Protein AF-A0A970CS05-F1 (afdb_monomer)

Nearest PDB structures (foldseek):
  5ayo-assembly1_A  TM=3.757E-01  e=6.248E+00  Bdellovibrio bacteriovorus HD100

Sequence (597 aa):
MIEARELDILSKLLSDMAGVLNVTPGSVYSSKEADTLLVMQRRMSDCELKYELSIYNEIFAKEKGASIIDIVNSAVAFIKIKILVNAGAESFDAYTLRELIKEFRSQVARTNNIIRLS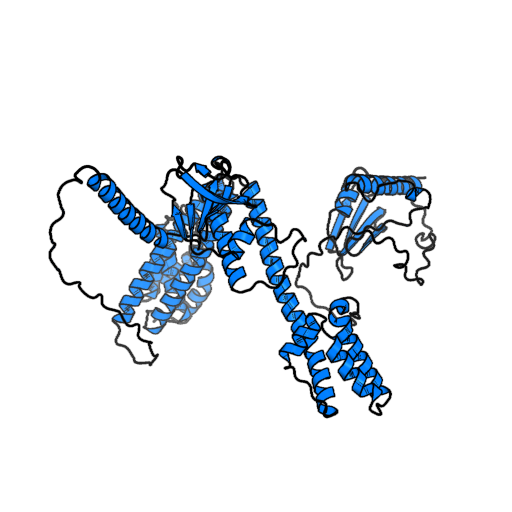QANVMTAEPYQKEVIELTIRKNEAFIKAFEVEVAEVERKIARMPVVIEEVAEEDSEIEEKPVEEVRKPTFFEQVKGRITKAVEERKEKQVIDEFLREEEKKTSDTLCVEIPFYDDTLTFTEMLPCKDMSAYCLLKRKDNVYFGLCRNVSKTVYNNRDKSLIELTEITEEFIQFMAYDLLSGEYDLKEFSVQEKKSMQMYFNFVTSCFQKNMGNTVNVQEYMAFKSYYNRLVQTSFELEAKKHSDYYRALPLVEQYMAYMESYNMAFAENKKQLIKRVITADTLGILEDLGQIMDNHMVEKNARKKLEELQQKIRYFGEQDLFKEEPIAEEVMPPTFIKRAIMMTGEIDPTPESLDPSINFKATEYNDGQMVSVEDMQRIQIKIQFLNQNHVITDEALFATSNVRQAVYDYLCKRAFIKKIGLYVNEKDIFLFSSKNASLSVAVLTPEMRKVKRLNQGVQGQLVTFYEEQIKKIMIELSQ

Radius of gyration: 35.85 Å; Cα contacts (8 Å, |Δi|>4): 572; chains: 1; bounding box: 101×97×87 Å

Mean predicted aligned error: 20.09 Å

Foldseek 3Di:
DPPPVLLVVVQVCLVQLLCLLVFQFQDQDDTPCLVVLVVSLVPDDPFVLSVLSVLLSVSNVPPRGHHLVSSLSNNLSSLLNNLCSVVVHRYDDLVSLVVSLVSLVVLLVVLVVLLVVLLLVLQVDDPVVVVRSVSSNVSSVSNNVSSVVSSVVSVVVSVPDPDPDDDDDDDDDDDDDDDDDDDDDDDDDPDDDPPVVVVVVVVVVVVVVLVVVLVVQQVVDPLLWRKRQDDDQKDFADDWAQFPLQRQKIWGHHPPWIKIFGPVQDDDGMGGCPVSRIIITPPADPLLVCLGRDQCPPPPDDDAADDPVNVSSLSSNVSVVSVVCSVQDPNRDHPVSVVVVVVSSVVVVVVNVVNVVVVVVLLVLLQVLLVVLVVVCVVVVHDDDDDSVVSSVCLSVLVCVVSLVSLVCCVPVHDDDPVRNVVSVVSSVCSNCVVVCVVVDDDPDDDDDDDDDDDDDDDDDDLDDDPDPPPDPPVDPDDPPPPDPPDQDDLVQLQVKWKKKFAAAPVRHTPDMDTHDLVCLLVQLVCQLPDDGQKMFIAICTPNDTDTDFMDGRSDGGPPDDDPVNVVPPDPSPDDPVVSSVVSSVVRVVVSVVSND

pLDDT: mean 72.41, std 21.37, range [23.75, 95.62]

Structure (mmCIF, N/CA/C/O backbone):
data_AF-A0A970CS05-F1
#
_entry.id   AF-A0A970CS05-F1
#
loop_
_atom_site.group_PDB
_atom_site.id
_atom_site.type_symbol
_atom_site.label_atom_id
_atom_site.label_alt_id
_atom_site.label_comp_id
_atom_site.label_asym_id
_atom_site.label_entity_id
_atom_site.label_seq_id
_atom_site.pdbx_PDB_ins_code
_atom_site.Cartn_x
_atom_site.Cartn_y
_atom_site.Cartn_z
_atom_site.occupancy
_atom_site.B_iso_or_equiv
_atom_site.auth_seq_id
_atom_site.auth_comp_id
_atom_site.auth_asym_id
_atom_site.auth_atom_id
_atom_site.pdbx_PDB_model_num
ATOM 1 N N . MET A 1 1 ? 0.836 -5.668 -47.022 1.00 48.94 1 MET A N 1
ATOM 2 C CA . MET A 1 1 ? 2.248 -5.578 -46.613 1.00 48.94 1 MET A CA 1
ATOM 3 C C . MET A 1 1 ? 2.531 -4.116 -46.355 1.00 48.94 1 MET A C 1
ATOM 5 O O . MET A 1 1 ? 2.811 -3.357 -47.276 1.00 48.94 1 MET A O 1
ATOM 9 N N . ILE A 1 2 ? 2.301 -3.734 -45.111 1.00 59.31 2 ILE A N 1
ATOM 10 C CA . ILE A 1 2 ? 2.617 -2.449 -44.518 1.00 59.31 2 ILE A CA 1
ATOM 11 C C . ILE A 1 2 ? 4.126 -2.270 -44.650 1.00 59.31 2 ILE A C 1
ATOM 13 O O . ILE A 1 2 ? 4.904 -3.184 -44.362 1.00 59.31 2 ILE A O 1
ATOM 17 N N . GLU A 1 3 ? 4.555 -1.114 -45.142 1.00 68.25 3 GLU A N 1
ATOM 18 C CA . GLU A 1 3 ? 5.984 -0.842 -45.243 1.00 68.25 3 GLU A CA 1
ATOM 19 C C . GLU A 1 3 ? 6.578 -0.810 -43.827 1.00 68.25 3 GLU A C 1
ATOM 21 O O . GLU A 1 3 ? 5.986 -0.227 -42.921 1.00 68.25 3 GLU A O 1
ATOM 26 N N . ALA A 1 4 ? 7.773 -1.374 -43.609 1.00 71.06 4 ALA A N 1
ATOM 27 C CA . ALA A 1 4 ? 8.444 -1.352 -42.295 1.00 71.06 4 ALA A CA 1
ATOM 28 C C . ALA A 1 4 ? 8.538 0.068 -41.689 1.00 71.06 4 ALA A C 1
ATOM 30 O O . ALA A 1 4 ? 8.563 0.252 -40.474 1.00 71.06 4 ALA A O 1
ATOM 31 N N . ARG A 1 5 ? 8.527 1.084 -42.559 1.00 76.25 5 ARG A N 1
ATOM 32 C CA . ARG A 1 5 ? 8.452 2.504 -42.221 1.00 76.25 5 ARG A CA 1
ATOM 33 C C . ARG A 1 5 ? 7.138 2.907 -41.536 1.00 76.25 5 ARG A C 1
ATOM 35 O O . ARG A 1 5 ? 7.168 3.750 -40.650 1.00 76.25 5 ARG A O 1
ATOM 42 N N . GLU A 1 6 ? 5.999 2.354 -41.938 1.00 76.50 6 GLU A N 1
ATOM 43 C CA . GLU A 1 6 ? 4.688 2.666 -41.354 1.00 76.50 6 GLU A CA 1
ATOM 44 C C . GLU A 1 6 ? 4.535 2.047 -39.957 1.00 76.50 6 GLU A C 1
ATOM 46 O O . GLU A 1 6 ? 4.044 2.715 -39.050 1.00 76.50 6 GLU A O 1
ATOM 51 N N . LEU A 1 7 ? 5.037 0.827 -39.731 1.00 82.06 7 LEU A N 1
ATOM 52 C CA . LEU A 1 7 ? 5.077 0.233 -38.386 1.00 82.06 7 LEU A CA 1
ATOM 53 C C . LEU A 1 7 ? 5.994 1.015 -37.432 1.00 82.06 7 LEU A C 1
ATOM 55 O O . LEU A 1 7 ? 5.629 1.234 -36.280 1.00 82.06 7 LEU A O 1
ATOM 59 N N . ASP A 1 8 ? 7.147 1.493 -37.911 1.00 83.81 8 ASP A N 1
ATOM 60 C CA . ASP A 1 8 ? 8.060 2.331 -37.119 1.00 83.81 8 ASP A CA 1
ATOM 61 C C . ASP A 1 8 ? 7.428 3.683 -36.737 1.00 83.81 8 ASP A C 1
ATOM 63 O O . ASP A 1 8 ? 7.599 4.166 -35.617 1.00 83.81 8 ASP A O 1
ATOM 67 N N . ILE A 1 9 ? 6.641 4.281 -37.639 1.00 85.12 9 ILE A N 1
ATOM 68 C CA . ILE A 1 9 ? 5.877 5.496 -37.330 1.00 85.12 9 ILE A CA 1
ATOM 69 C C . ILE A 1 9 ? 4.790 5.190 -36.288 1.00 85.12 9 ILE A C 1
ATOM 71 O O . ILE A 1 9 ? 4.731 5.892 -35.283 1.00 85.12 9 ILE A O 1
ATOM 75 N N . LEU A 1 10 ? 3.979 4.135 -36.459 1.00 86.31 10 LEU A N 1
ATOM 76 C CA . LEU A 1 10 ? 2.953 3.766 -35.467 1.00 86.31 10 LEU A CA 1
ATOM 77 C C . LEU A 1 10 ? 3.561 3.480 -34.093 1.00 86.31 10 LEU A C 1
ATOM 79 O O . LEU A 1 10 ? 3.030 3.948 -33.091 1.00 86.31 10 LEU A O 1
ATOM 83 N N . SER A 1 11 ? 4.696 2.782 -34.046 1.00 89.00 11 SER A N 1
ATOM 84 C CA . SER A 1 11 ? 5.426 2.493 -32.807 1.00 89.00 11 SER A CA 1
ATOM 85 C C . SER A 1 11 ? 5.790 3.773 -32.044 1.00 89.00 11 SER A C 1
ATOM 87 O O . SER A 1 11 ? 5.568 3.870 -30.836 1.00 89.00 11 SER A O 1
ATOM 89 N N . LYS A 1 12 ? 6.246 4.812 -32.757 1.00 89.06 12 LYS A N 1
ATOM 90 C CA . LYS A 1 12 ? 6.541 6.135 -32.176 1.00 89.06 12 LYS A CA 1
ATOM 91 C C . LYS A 1 12 ? 5.287 6.868 -31.690 1.00 89.06 12 LYS A C 1
ATOM 93 O O . LYS A 1 12 ? 5.371 7.636 -30.733 1.00 89.06 12 LYS A O 1
ATOM 98 N N . LEU A 1 13 ? 4.138 6.617 -32.316 1.00 90.00 13 LEU A N 1
ATOM 99 C CA . LEU A 1 13 ? 2.856 7.238 -31.973 1.00 90.00 13 LEU A CA 1
ATOM 100 C C . LEU A 1 13 ? 2.123 6.541 -30.815 1.00 90.00 13 LEU A C 1
ATOM 102 O O . LEU A 1 13 ? 1.274 7.171 -30.188 1.00 90.00 13 LEU A O 1
ATOM 106 N N . LEU A 1 14 ? 2.473 5.295 -30.461 1.00 89.81 14 LEU A N 1
ATOM 107 C CA . LEU A 1 14 ? 1.800 4.533 -29.393 1.00 89.81 14 LEU A CA 1
ATOM 108 C C . LEU A 1 14 ? 1.726 5.286 -28.055 1.00 89.81 14 LEU A C 1
ATOM 110 O O . LEU A 1 14 ? 0.724 5.188 -27.347 1.00 89.81 14 LEU A O 1
ATOM 114 N N . SER A 1 15 ? 2.772 6.037 -27.702 1.00 88.25 15 SER A N 1
ATOM 115 C CA . SER A 1 15 ? 2.808 6.820 -26.459 1.00 88.25 15 SER A CA 1
ATOM 116 C C . SER A 1 15 ? 1.762 7.940 -26.449 1.00 88.25 15 SER A C 1
ATOM 118 O O . SER A 1 15 ? 1.086 8.148 -25.443 1.00 88.25 15 SER A O 1
ATOM 120 N N . ASP A 1 16 ? 1.588 8.630 -27.579 1.00 87.81 16 ASP A N 1
ATOM 121 C CA . ASP A 1 16 ? 0.583 9.688 -27.724 1.00 87.81 16 ASP A CA 1
ATOM 122 C C . ASP A 1 16 ? -0.834 9.096 -27.762 1.00 87.81 16 ASP A C 1
ATOM 124 O O . ASP A 1 16 ? -1.741 9.567 -27.069 1.00 87.81 16 ASP A O 1
ATOM 128 N N . MET A 1 17 ? -0.998 7.972 -28.473 1.00 90.69 17 MET A N 1
ATOM 129 C CA . MET A 1 17 ? -2.276 7.269 -28.576 1.00 90.69 17 MET A CA 1
ATOM 130 C C . MET A 1 17 ? -2.805 6.780 -27.221 1.00 90.69 17 MET A C 1
ATOM 132 O O . MET A 1 17 ? -4.018 6.783 -26.989 1.00 90.69 17 MET A O 1
ATOM 136 N N . ALA A 1 18 ? -1.902 6.412 -26.303 1.00 89.31 18 ALA A N 1
ATOM 137 C CA . ALA A 1 18 ? -2.239 5.990 -24.944 1.00 89.31 18 ALA A CA 1
ATOM 138 C C . ALA A 1 18 ? -3.011 7.063 -24.154 1.00 89.31 18 ALA A C 1
ATOM 140 O O . ALA A 1 18 ? -3.715 6.736 -23.195 1.00 89.31 18 ALA A O 1
ATOM 141 N N . GLY A 1 19 ? -2.929 8.333 -24.574 1.00 87.50 19 GLY A N 1
ATOM 142 C CA . GLY A 1 19 ? -3.692 9.440 -24.001 1.00 87.50 19 GLY A CA 1
ATOM 143 C C . GLY A 1 19 ? -5.205 9.201 -23.982 1.00 87.50 19 GLY A C 1
ATOM 144 O O . GLY A 1 19 ? -5.877 9.721 -23.090 1.00 87.50 19 GLY A O 1
ATOM 145 N N . VAL A 1 20 ? -5.735 8.354 -24.877 1.00 88.88 20 VAL A N 1
ATOM 146 C CA . VAL A 1 20 ? -7.165 8.003 -24.928 1.00 88.88 20 VAL A CA 1
ATOM 147 C C . VAL A 1 20 ? -7.687 7.410 -23.611 1.00 88.88 20 VAL A C 1
ATOM 149 O O . VAL A 1 20 ? -8.817 7.678 -23.203 1.00 88.88 20 VAL A O 1
ATOM 152 N N . LEU A 1 21 ? -6.842 6.668 -22.883 1.00 87.44 21 LEU A N 1
ATOM 153 C CA . LEU A 1 21 ? -7.201 6.048 -21.602 1.00 87.44 21 LEU A CA 1
ATOM 154 C C . LEU A 1 21 ? -7.506 7.102 -20.522 1.00 87.44 21 LEU A C 1
ATOM 156 O O . LEU A 1 21 ? -8.309 6.872 -19.612 1.00 87.44 21 LEU A O 1
ATOM 160 N N . ASN A 1 22 ? -6.923 8.294 -20.657 1.00 87.44 22 ASN A N 1
ATOM 161 C CA . ASN A 1 22 ? -7.028 9.386 -19.693 1.00 87.44 22 ASN A CA 1
ATOM 162 C C . ASN A 1 22 ? -8.116 10.411 -20.044 1.00 87.44 22 ASN A C 1
ATOM 164 O O . ASN A 1 22 ? -8.301 11.369 -19.299 1.00 87.44 22 ASN A O 1
ATOM 168 N N . VAL A 1 23 ? -8.866 10.212 -21.132 1.00 86.94 23 VAL A N 1
ATOM 169 C CA . VAL A 1 23 ? -9.913 11.149 -21.562 1.00 86.94 23 VAL A CA 1
ATOM 170 C C . VAL A 1 23 ? -11.034 11.220 -20.530 1.00 86.94 23 VAL A C 1
ATOM 172 O O . VAL A 1 23 ? -11.499 10.194 -20.017 1.00 86.94 23 VAL A O 1
ATOM 175 N N . THR A 1 24 ? -11.475 12.440 -20.231 1.00 84.62 24 THR A N 1
ATOM 176 C CA . THR A 1 24 ? -12.645 12.689 -19.387 1.00 84.62 24 THR A CA 1
ATOM 177 C C . THR A 1 24 ? -13.909 12.576 -20.242 1.00 84.62 24 THR A C 1
ATOM 179 O O . THR A 1 24 ? -13.985 13.239 -21.282 1.00 84.62 24 THR A O 1
ATOM 182 N N . PRO A 1 25 ? -14.919 11.783 -19.845 1.00 88.00 25 PRO A N 1
ATOM 183 C CA . PRO A 1 25 ? -16.185 11.718 -20.574 1.00 88.00 25 PRO A CA 1
ATOM 184 C C . PRO A 1 25 ? -16.798 13.110 -20.790 1.00 88.00 25 PRO A C 1
ATOM 186 O O . PRO A 1 25 ? -16.824 13.926 -19.872 1.00 88.00 25 PRO A O 1
ATOM 189 N N . GLY A 1 26 ? -17.270 13.386 -22.006 1.00 83.81 26 GLY A N 1
ATOM 190 C CA . GLY A 1 26 ? -17.828 14.684 -22.404 1.00 83.81 26 GLY A CA 1
ATOM 191 C C . GLY A 1 26 ? -16.790 15.732 -22.822 1.00 83.81 26 GLY A C 1
ATOM 192 O O . GLY A 1 26 ? -17.171 16.785 -23.326 1.00 83.81 26 GLY A O 1
ATOM 193 N N . SER A 1 27 ? -15.490 15.451 -22.677 1.00 85.75 27 SER A N 1
ATOM 194 C CA . SER A 1 27 ? -14.420 16.298 -23.221 1.00 85.75 27 SER A CA 1
ATOM 195 C C . SER A 1 27 ? -14.056 15.900 -24.654 1.00 85.75 27 SER A C 1
ATOM 197 O O . SER A 1 27 ? -14.225 14.747 -25.062 1.00 85.75 27 SER A O 1
ATOM 199 N N . VAL A 1 28 ? -13.583 16.871 -25.436 1.00 86.81 28 VAL A N 1
ATOM 200 C CA . VAL A 1 28 ? -13.047 16.632 -26.782 1.00 86.81 28 VAL A CA 1
ATOM 201 C C . VAL A 1 28 ? -11.648 16.049 -26.641 1.00 86.81 28 VAL A C 1
ATOM 203 O O . VAL A 1 28 ? -10.799 16.637 -25.971 1.00 86.81 28 VAL A O 1
ATOM 206 N N . TYR A 1 29 ? -11.404 14.908 -27.279 1.00 86.38 29 TYR A N 1
ATOM 207 C CA . TYR A 1 29 ? -10.064 14.345 -27.363 1.00 86.38 29 TYR A CA 1
ATOM 208 C C . TYR A 1 29 ? -9.327 14.938 -28.562 1.00 86.38 29 TYR A C 1
ATOM 210 O O . TYR A 1 29 ? -9.799 14.849 -29.695 1.00 86.38 29 TYR A O 1
ATOM 218 N N . SER A 1 30 ? -8.167 15.539 -28.311 1.00 82.00 30 SER A N 1
ATOM 219 C CA . SER A 1 30 ? -7.270 16.035 -29.348 1.00 82.00 30 SER A CA 1
ATOM 220 C C . SER A 1 30 ? -5.882 15.423 -29.177 1.00 82.00 30 SER A C 1
ATOM 222 O O . SER A 1 30 ? -5.340 15.354 -28.076 1.00 82.00 30 SER A O 1
ATOM 224 N N . SER A 1 31 ? -5.311 14.974 -30.292 1.00 82.50 31 SER A N 1
ATOM 225 C CA . SER A 1 31 ? -3.927 14.515 -30.404 1.00 82.50 31 SER A CA 1
ATOM 226 C C . SER A 1 31 ? -3.237 15.368 -31.464 1.00 82.50 31 SER A C 1
ATOM 228 O O . SER A 1 31 ? -3.849 15.742 -32.467 1.00 82.50 31 SER A O 1
ATOM 230 N N . LYS A 1 32 ? -1.955 15.680 -31.249 1.00 81.12 32 LYS A N 1
ATOM 231 C CA . LYS A 1 32 ? -1.139 16.411 -32.234 1.00 81.12 32 LYS A CA 1
ATOM 232 C C . LYS A 1 32 ? -0.894 15.594 -33.503 1.00 81.12 32 LYS A C 1
ATOM 234 O O . LYS A 1 32 ? -0.592 16.167 -34.541 1.00 81.12 32 LYS A O 1
ATOM 239 N N . GLU A 1 33 ? -1.049 14.280 -33.407 1.00 84.69 33 GLU A N 1
ATOM 240 C CA . GLU A 1 33 ? -0.743 13.308 -34.453 1.00 84.69 33 GLU A CA 1
ATOM 241 C C . GLU A 1 33 ? -2.017 12.712 -35.073 1.00 84.69 33 GLU A C 1
ATOM 243 O O . GLU A 1 33 ? -1.949 11.744 -35.829 1.00 84.69 33 GLU A O 1
ATOM 248 N N . ALA A 1 34 ? -3.189 13.300 -34.796 1.00 84.56 34 ALA A N 1
ATOM 249 C CA . ALA A 1 34 ? -4.476 12.839 -35.319 1.00 84.56 34 ALA A CA 1
ATOM 250 C C . ALA A 1 34 ? -4.498 12.785 -36.859 1.00 84.56 34 ALA A C 1
ATOM 252 O O . ALA A 1 34 ? -4.912 11.782 -37.443 1.00 84.56 34 ALA A O 1
ATOM 253 N N . ASP A 1 35 ? -3.978 13.821 -37.526 1.00 85.94 35 ASP A N 1
ATOM 254 C CA . ASP A 1 35 ? -3.869 13.854 -38.989 1.00 85.94 35 ASP A CA 1
ATOM 255 C C . ASP A 1 35 ? -2.922 12.765 -39.511 1.00 85.94 35 ASP A C 1
ATOM 257 O O . ASP A 1 35 ? -3.211 12.114 -40.519 1.00 85.94 35 ASP A O 1
ATOM 261 N N . THR A 1 36 ? -1.816 12.519 -38.801 1.00 86.06 36 THR A N 1
ATOM 262 C CA . THR A 1 36 ? -0.858 11.455 -39.122 1.00 86.06 36 THR A CA 1
ATOM 263 C C . THR A 1 36 ? -1.542 10.086 -39.052 1.00 86.06 36 THR A C 1
ATOM 265 O O . THR A 1 36 ? -1.482 9.327 -40.020 1.00 86.06 36 THR A O 1
ATOM 268 N N . LEU A 1 37 ? -2.271 9.791 -37.970 1.00 87.75 37 LEU A N 1
ATOM 269 C CA . LEU A 1 37 ? -2.991 8.525 -37.779 1.00 87.75 37 LEU A CA 1
ATOM 270 C C . LEU A 1 37 ? -4.087 8.302 -38.835 1.00 87.75 37 LEU A C 1
ATOM 272 O O . LEU A 1 37 ? -4.230 7.191 -39.356 1.00 87.75 37 LEU A O 1
ATOM 276 N N . LEU A 1 38 ? -4.824 9.353 -39.210 1.00 87.12 38 LEU A N 1
ATOM 277 C CA . LEU A 1 38 ? -5.840 9.298 -40.270 1.00 87.12 38 LEU A CA 1
ATOM 278 C C . LEU A 1 38 ? -5.224 9.032 -41.649 1.00 87.12 38 LEU A C 1
ATOM 280 O O . LEU A 1 38 ? -5.769 8.264 -42.447 1.00 87.12 38 LEU A O 1
ATOM 284 N N . VAL A 1 39 ? -4.082 9.657 -41.951 1.00 86.81 39 VAL A N 1
ATOM 285 C CA . VAL A 1 39 ? -3.358 9.423 -43.208 1.00 86.81 39 VAL A CA 1
ATOM 286 C C . VAL A 1 39 ? -2.813 7.997 -43.263 1.00 86.81 39 VAL A C 1
ATOM 288 O O . VAL A 1 39 ? -2.918 7.359 -44.311 1.00 86.81 39 VAL A O 1
ATOM 291 N N . MET A 1 40 ? -2.281 7.478 -42.154 1.00 84.62 40 MET A N 1
ATOM 292 C CA . MET A 1 40 ? -1.779 6.104 -42.074 1.00 84.62 40 MET A CA 1
ATOM 293 C C . MET A 1 40 ? -2.892 5.083 -42.298 1.00 84.62 40 MET A C 1
ATOM 295 O O . MET A 1 40 ? -2.764 4.233 -43.177 1.00 84.62 40 MET A O 1
ATOM 299 N N . GLN A 1 41 ? -4.033 5.234 -41.620 1.00 87.56 41 GLN A N 1
ATOM 300 C CA . GLN A 1 41 ? -5.201 4.368 -41.814 1.00 87.56 41 GLN A CA 1
ATOM 301 C C . GLN A 1 41 ? -5.618 4.262 -43.291 1.00 87.56 41 GLN A C 1
ATOM 303 O O . GLN A 1 41 ? -5.960 3.180 -43.768 1.00 87.56 41 GLN A O 1
ATOM 308 N N . ARG A 1 42 ? -5.583 5.374 -44.040 1.00 86.19 42 ARG A N 1
ATOM 309 C CA . ARG A 1 42 ? -5.969 5.404 -45.463 1.00 86.19 42 ARG A CA 1
ATOM 310 C C . ARG A 1 42 ? -4.968 4.709 -46.388 1.00 86.19 42 ARG A C 1
ATOM 312 O O . ARG A 1 42 ? -5.363 4.291 -47.472 1.00 86.19 42 ARG A O 1
ATOM 319 N N . ARG A 1 43 ? -3.695 4.628 -45.994 1.00 84.44 43 ARG A N 1
ATOM 320 C CA . ARG A 1 43 ? -2.606 4.046 -46.798 1.00 84.44 43 ARG A CA 1
ATOM 321 C C . ARG A 1 43 ? -2.416 2.551 -46.561 1.00 84.44 43 ARG A C 1
ATOM 323 O O . ARG A 1 43 ? -1.945 1.860 -47.458 1.00 84.44 43 ARG A O 1
ATOM 330 N N . MET A 1 44 ? -2.829 2.054 -45.398 1.00 83.81 44 MET A N 1
ATOM 331 C CA . MET A 1 44 ? -2.691 0.646 -45.037 1.00 83.81 44 MET A CA 1
ATOM 332 C C . MET A 1 44 ? -3.584 -0.272 -45.886 1.00 83.81 44 MET A C 1
ATOM 334 O O . MET A 1 44 ? -4.724 0.063 -46.244 1.00 83.81 44 MET A O 1
ATOM 338 N N . SER A 1 45 ? -3.071 -1.474 -46.166 1.00 84.12 45 SER A N 1
ATOM 339 C CA . SER A 1 45 ? -3.849 -2.573 -46.745 1.00 84.12 45 SER A CA 1
ATOM 340 C C . SER A 1 45 ? -4.946 -3.041 -45.788 1.00 84.12 45 SER A C 1
ATOM 342 O O . SER A 1 45 ? -4.829 -2.876 -44.574 1.00 84.12 45 SER A O 1
ATOM 344 N N . ASP A 1 46 ? -6.014 -3.628 -46.327 1.00 86.00 46 ASP A N 1
ATOM 345 C CA . ASP A 1 46 ? -7.099 -4.183 -45.515 1.00 86.00 46 ASP A CA 1
ATOM 346 C C . ASP A 1 46 ? -6.574 -5.343 -44.657 1.00 86.00 46 ASP A C 1
ATOM 348 O O . ASP A 1 46 ? -6.228 -6.409 -45.161 1.00 86.00 46 ASP A O 1
ATOM 352 N N . CYS A 1 47 ? -6.459 -5.088 -43.356 1.00 87.69 47 CYS A N 1
ATOM 353 C CA . CYS A 1 47 ? -5.946 -5.993 -42.333 1.00 87.69 47 CYS A CA 1
ATOM 354 C C . CYS A 1 47 ? -6.581 -5.640 -40.979 1.00 87.69 47 CYS A C 1
ATOM 356 O O . CYS A 1 47 ? -7.195 -4.576 -40.835 1.00 87.69 47 CYS A O 1
ATOM 358 N N . GLU A 1 48 ? -6.420 -6.503 -39.974 1.00 89.25 48 GLU A N 1
ATOM 359 C CA . GLU A 1 48 ? -6.956 -6.247 -38.630 1.00 89.25 48 GLU A CA 1
ATOM 360 C C . GLU A 1 48 ? -6.351 -4.983 -38.003 1.00 89.25 48 GLU A C 1
ATOM 362 O O . GLU A 1 48 ? -7.080 -4.199 -37.403 1.00 89.25 48 GLU A O 1
ATOM 367 N N . LEU A 1 49 ? -5.062 -4.697 -38.228 1.00 90.38 49 LEU A N 1
ATOM 368 C CA . LEU A 1 49 ? -4.440 -3.461 -37.738 1.00 90.38 49 LEU A CA 1
ATOM 369 C C . LEU A 1 49 ? -5.120 -2.195 -38.296 1.00 90.38 49 LEU A C 1
ATOM 371 O O . LEU A 1 49 ? -5.348 -1.239 -37.557 1.00 90.38 49 LEU A O 1
ATOM 375 N N . LYS A 1 50 ? -5.495 -2.188 -39.582 1.00 92.06 50 LYS A N 1
ATOM 376 C CA . LYS A 1 50 ? -6.245 -1.077 -40.196 1.00 92.06 50 LYS A CA 1
ATOM 377 C C . LYS A 1 50 ? -7.656 -0.962 -39.623 1.00 92.06 50 LYS A C 1
ATOM 379 O O . LYS A 1 50 ? -8.142 0.153 -39.433 1.00 92.06 50 LYS A O 1
ATOM 384 N N . TYR A 1 51 ? -8.312 -2.096 -39.378 1.00 93.44 51 TYR A N 1
ATOM 385 C CA . TYR A 1 51 ? -9.644 -2.133 -38.778 1.00 93.44 51 TYR A CA 1
ATOM 386 C C . TYR A 1 51 ? -9.632 -1.515 -37.375 1.00 93.44 51 TYR A C 1
ATOM 388 O O . TYR A 1 51 ? -10.403 -0.596 -37.105 1.00 93.44 51 TYR A O 1
ATOM 396 N N . GLU A 1 52 ? -8.691 -1.923 -36.525 1.00 93.62 52 GLU A N 1
ATOM 397 C CA . GLU A 1 52 ? -8.547 -1.360 -35.180 1.00 93.62 52 GLU A CA 1
ATOM 398 C C . GLU A 1 52 ? -8.152 0.124 -35.225 1.00 93.62 52 GLU A C 1
ATOM 400 O O . GLU A 1 52 ? -8.712 0.940 -34.494 1.00 93.62 52 GLU A O 1
ATOM 405 N N . LEU A 1 53 ? -7.263 0.526 -36.143 1.00 92.25 53 LEU A N 1
ATOM 406 C CA . LEU A 1 53 ? -6.914 1.938 -36.334 1.00 92.25 53 LEU A CA 1
ATOM 407 C C . LEU A 1 53 ? -8.120 2.780 -36.787 1.00 92.25 53 LEU A C 1
ATOM 409 O O . LEU A 1 53 ? -8.241 3.941 -36.401 1.00 92.25 53 LEU A O 1
ATOM 413 N N . SER A 1 54 ? -9.041 2.196 -37.561 1.00 93.56 54 SER A N 1
ATOM 414 C CA . SER A 1 54 ? -10.304 2.842 -37.927 1.00 93.56 54 SER A CA 1
ATOM 415 C C . SER A 1 54 ? -11.178 3.100 -36.708 1.00 93.56 54 SER A C 1
ATOM 417 O O . SER A 1 54 ? -11.646 4.223 -36.555 1.00 93.56 54 SER A O 1
ATOM 419 N N . ILE A 1 55 ? -11.363 2.095 -35.844 1.00 93.38 55 ILE A N 1
ATOM 420 C CA . ILE A 1 55 ? -12.153 2.227 -34.609 1.00 93.38 55 ILE A CA 1
ATOM 421 C C . ILE A 1 55 ? -11.527 3.283 -33.698 1.00 93.38 55 ILE A C 1
ATOM 423 O O . ILE A 1 55 ? -12.229 4.154 -33.192 1.00 93.38 55 ILE A O 1
ATOM 427 N N . TYR A 1 56 ? -10.203 3.247 -33.527 1.00 94.31 56 TYR A N 1
ATOM 428 C CA . TYR A 1 56 ? -9.486 4.238 -32.729 1.00 94.31 56 TYR A CA 1
ATOM 429 C C . TYR A 1 56 ? -9.719 5.664 -33.247 1.00 94.31 56 TYR A C 1
ATOM 431 O O . TYR A 1 56 ? -10.011 6.565 -32.466 1.00 94.31 56 TYR A O 1
ATOM 439 N N . ASN A 1 57 ? -9.637 5.878 -34.563 1.00 92.88 57 ASN A N 1
ATOM 440 C CA . ASN A 1 57 ? -9.760 7.206 -35.164 1.00 92.88 57 ASN A CA 1
ATOM 441 C C . ASN A 1 57 ? -11.180 7.803 -35.089 1.00 92.88 57 ASN A C 1
ATOM 443 O O . ASN A 1 57 ? -11.329 9.016 -35.256 1.00 92.88 57 ASN A O 1
ATOM 447 N N . GLU A 1 58 ? -12.222 7.009 -34.807 1.00 91.50 58 GLU A N 1
ATOM 448 C CA . GLU A 1 58 ? -13.600 7.512 -34.660 1.00 91.50 58 GLU A CA 1
ATOM 449 C C . GLU A 1 58 ? -13.737 8.553 -33.542 1.00 91.50 58 GLU A C 1
ATOM 451 O O . GLU A 1 58 ? -14.604 9.431 -33.613 1.00 91.50 58 GLU A O 1
ATOM 456 N N . ILE A 1 59 ? -12.866 8.505 -32.529 1.00 90.62 59 ILE A N 1
ATOM 457 C CA . ILE A 1 59 ? -12.892 9.461 -31.420 1.00 90.62 59 ILE A CA 1
ATOM 458 C C . ILE A 1 59 ? -12.603 10.897 -31.871 1.00 90.62 59 ILE A C 1
ATOM 460 O O . ILE A 1 59 ? -13.165 11.837 -31.310 1.00 90.62 59 ILE A O 1
ATOM 464 N N . PHE A 1 60 ? -11.788 11.087 -32.916 1.00 88.81 60 PHE A N 1
ATOM 465 C CA . PHE A 1 60 ? -11.439 12.416 -33.426 1.00 88.81 60 PHE A CA 1
ATOM 466 C C . PHE A 1 60 ? -12.626 13.112 -34.101 1.00 88.81 60 PHE A C 1
ATOM 468 O O . PHE A 1 60 ? -12.656 14.336 -34.185 1.00 88.81 60 PHE A O 1
ATOM 475 N N . ALA A 1 61 ? -13.646 12.355 -34.521 1.00 87.06 61 ALA A N 1
ATOM 476 C CA . ALA A 1 61 ? -14.879 12.908 -35.077 1.00 87.06 61 ALA A CA 1
ATOM 477 C C . ALA A 1 61 ? -15.844 13.448 -33.999 1.00 87.06 61 ALA A C 1
ATOM 479 O O . ALA A 1 61 ? -16.879 14.035 -34.323 1.00 87.06 61 ALA A O 1
ATOM 480 N N . LYS A 1 62 ? -15.548 13.254 -32.705 1.00 88.25 62 LYS A N 1
ATOM 481 C CA . LYS A 1 62 ? -16.422 13.645 -31.586 1.00 88.25 62 LYS A CA 1
ATOM 482 C C . LYS A 1 62 ? -16.142 15.082 -31.127 1.00 88.25 62 LYS A C 1
ATOM 484 O O . LYS A 1 62 ? -15.778 15.333 -29.981 1.00 88.25 62 LYS A O 1
ATOM 489 N N . GLU A 1 63 ? -16.388 16.048 -32.013 1.00 79.31 63 GLU A N 1
ATOM 490 C CA . GLU A 1 63 ? -16.142 17.487 -31.779 1.00 79.31 63 GLU A CA 1
ATOM 491 C C . GLU A 1 63 ? -16.944 18.090 -30.609 1.00 79.31 63 GLU A C 1
ATOM 493 O O . GLU A 1 63 ? -16.564 19.118 -30.053 1.00 79.31 63 GLU A O 1
ATOM 498 N N . LYS A 1 64 ? -18.058 17.458 -30.216 1.00 80.81 64 LYS A N 1
ATOM 499 C CA . LYS A 1 64 ? -18.909 17.879 -29.083 1.00 80.81 64 LYS A CA 1
ATOM 500 C C . LYS A 1 64 ? -18.575 17.170 -27.764 1.00 80.81 64 LYS A C 1
ATOM 502 O O . LYS A 1 64 ? -19.306 17.337 -26.792 1.00 80.81 64 LYS A O 1
ATOM 507 N N . GLY A 1 65 ? -17.497 16.389 -27.746 1.00 85.88 65 GLY A N 1
ATOM 508 C CA . GLY A 1 65 ? -17.077 15.570 -26.618 1.00 85.88 65 GLY A CA 1
ATOM 509 C C . GLY A 1 65 ? -17.393 14.089 -26.816 1.00 85.88 65 GLY A C 1
ATOM 510 O O . GLY A 1 65 ? -18.428 13.727 -27.379 1.00 85.88 65 GLY A O 1
ATOM 511 N N . ALA A 1 66 ? -16.484 13.228 -26.358 1.00 88.38 66 ALA A N 1
ATOM 512 C CA . ALA A 1 66 ? -16.614 11.779 -26.482 1.00 88.38 66 ALA A CA 1
ATOM 513 C C . ALA A 1 66 ? -17.459 11.193 -25.338 1.00 88.38 66 ALA A C 1
ATOM 515 O O . ALA A 1 66 ? -17.258 11.525 -24.164 1.00 88.38 66 ALA A O 1
ATOM 516 N N . SER A 1 67 ? -18.404 10.306 -25.663 1.00 91.44 67 SER A N 1
ATOM 517 C CA . SER A 1 67 ? -19.149 9.548 -24.653 1.00 91.44 67 SER A CA 1
ATOM 518 C C . SER A 1 67 ? -18.279 8.445 -24.039 1.00 91.44 67 SER A C 1
ATOM 520 O O . SER A 1 67 ? -17.222 8.102 -24.567 1.00 91.44 67 SER A O 1
ATOM 522 N N . ILE A 1 68 ? -18.738 7.841 -22.937 1.00 90.81 68 ILE A N 1
ATOM 523 C CA . ILE A 1 68 ? -18.037 6.701 -22.320 1.00 90.81 68 ILE A CA 1
ATOM 524 C C . ILE A 1 68 ? -17.841 5.567 -23.337 1.00 90.81 68 ILE A C 1
ATOM 526 O O . ILE A 1 68 ? -16.760 4.997 -23.397 1.00 90.81 68 ILE A O 1
ATOM 530 N N . ILE A 1 69 ? -18.849 5.280 -24.167 1.00 91.06 69 ILE A N 1
ATOM 531 C CA . ILE A 1 69 ? -18.786 4.207 -25.170 1.00 91.06 69 ILE A CA 1
ATOM 532 C C . ILE A 1 69 ? -17.725 4.519 -26.233 1.00 91.06 69 ILE A C 1
ATOM 534 O O . ILE A 1 69 ? -16.922 3.650 -26.561 1.00 91.06 69 ILE A O 1
ATOM 538 N N . ASP A 1 70 ? -17.674 5.763 -26.722 1.00 91.56 70 ASP A N 1
ATOM 539 C CA . ASP A 1 70 ? -16.674 6.179 -27.718 1.00 91.56 70 ASP A CA 1
ATOM 540 C C . ASP A 1 70 ? -15.243 6.011 -27.169 1.00 91.56 70 ASP A C 1
ATOM 542 O O . ASP A 1 70 ? -14.355 5.502 -27.856 1.00 91.56 70 ASP A O 1
ATOM 546 N N . ILE A 1 71 ? -15.028 6.394 -25.904 1.00 92.50 71 ILE A N 1
ATOM 547 C CA . ILE A 1 71 ? -13.729 6.274 -25.228 1.00 92.50 71 ILE A CA 1
ATOM 548 C C . ILE A 1 71 ? -13.364 4.799 -25.002 1.00 92.50 71 ILE A C 1
ATOM 550 O O . ILE A 1 71 ? -12.219 4.417 -25.225 1.00 92.50 71 ILE A O 1
ATOM 554 N N . VAL A 1 72 ? -14.322 3.963 -24.586 1.00 93.19 72 VAL A N 1
ATOM 555 C CA . VAL A 1 72 ? -14.127 2.516 -24.374 1.00 93.19 72 VAL A CA 1
ATOM 556 C C . VAL A 1 72 ? -13.723 1.816 -25.666 1.00 93.19 72 VAL A C 1
ATOM 558 O O . VAL A 1 72 ? -12.712 1.117 -25.675 1.00 93.19 72 VAL A O 1
ATOM 561 N N . ASN A 1 73 ? -14.446 2.050 -26.762 1.00 93.56 73 ASN A N 1
ATOM 562 C CA . ASN A 1 73 ? -14.129 1.445 -28.057 1.00 93.56 73 ASN A CA 1
ATOM 563 C C . ASN A 1 73 ? -12.719 1.830 -28.518 1.00 93.56 73 ASN A C 1
ATOM 565 O O . ASN A 1 73 ? -11.933 0.978 -28.929 1.00 93.56 73 ASN A O 1
ATOM 569 N N . SER A 1 74 ? -12.368 3.107 -28.365 1.00 93.50 74 SER A N 1
ATOM 570 C CA . SER A 1 74 ? -11.050 3.620 -28.745 1.00 93.50 74 SER A CA 1
ATOM 571 C C . SER A 1 74 ? -9.932 3.072 -27.852 1.00 93.50 74 SER A C 1
ATOM 573 O O . SER A 1 74 ? -8.838 2.784 -28.330 1.00 93.50 74 SER A O 1
ATOM 575 N N . ALA A 1 75 ? -10.193 2.873 -26.557 1.00 93.75 75 ALA A N 1
ATOM 576 C CA . ALA A 1 75 ? -9.249 2.265 -25.622 1.00 93.75 75 ALA A CA 1
ATOM 577 C C . ALA A 1 75 ? -8.980 0.784 -25.933 1.00 93.75 75 ALA A C 1
ATOM 579 O O . ALA A 1 75 ? -7.826 0.353 -25.919 1.00 93.75 75 ALA A O 1
ATOM 580 N N . VAL A 1 76 ? -10.028 0.012 -26.241 1.00 95.06 76 VAL A N 1
ATOM 581 C CA . VAL A 1 76 ? -9.903 -1.391 -26.668 1.00 95.06 76 VAL A CA 1
ATOM 582 C C . VAL A 1 76 ? -9.100 -1.477 -27.966 1.00 95.06 76 VAL A C 1
ATOM 584 O O . VAL A 1 76 ? -8.133 -2.240 -28.037 1.00 95.06 76 VAL A O 1
ATOM 587 N N . ALA A 1 77 ? -9.441 -0.645 -28.953 1.00 95.06 77 ALA A N 1
ATOM 588 C CA . ALA A 1 77 ? -8.730 -0.578 -30.225 1.00 95.06 77 ALA A CA 1
ATOM 589 C C . ALA A 1 77 ? -7.253 -0.201 -30.041 1.00 95.06 77 ALA A C 1
ATOM 591 O O . ALA A 1 77 ? -6.372 -0.843 -30.607 1.00 95.06 77 ALA A O 1
ATOM 592 N N . PHE A 1 78 ? -6.950 0.774 -29.178 1.00 95.62 78 PHE A N 1
ATOM 593 C CA . PHE A 1 78 ? -5.573 1.139 -28.837 1.00 95.62 78 PHE A CA 1
ATOM 594 C C . PHE A 1 78 ? -4.765 -0.049 -28.296 1.00 95.62 78 PHE A C 1
ATOM 596 O O . PHE A 1 78 ? -3.634 -0.268 -28.729 1.00 95.62 78 PHE A O 1
ATOM 603 N N . ILE A 1 79 ? -5.330 -0.831 -27.370 1.00 94.62 79 ILE A N 1
ATOM 604 C CA . ILE A 1 79 ? -4.644 -1.998 -26.796 1.00 94.62 79 ILE A CA 1
ATOM 605 C C . ILE A 1 79 ? -4.357 -3.040 -27.885 1.00 94.62 79 ILE A C 1
ATOM 607 O O . ILE A 1 79 ? -3.241 -3.557 -27.958 1.00 94.62 79 ILE A O 1
ATOM 611 N N . LYS A 1 80 ? -5.322 -3.299 -28.774 1.00 94.94 80 LYS A N 1
ATOM 612 C CA . LYS A 1 80 ? -5.150 -4.214 -29.912 1.00 94.94 80 LYS A CA 1
ATOM 613 C C . LYS A 1 80 ? -4.071 -3.725 -30.887 1.00 94.94 80 LYS A C 1
ATOM 615 O O . LYS A 1 80 ? -3.179 -4.497 -31.236 1.00 94.94 80 LYS A O 1
ATOM 620 N N . ILE A 1 81 ? -4.082 -2.437 -31.243 1.00 93.94 81 ILE A N 1
ATOM 621 C CA . ILE A 1 81 ? -3.049 -1.793 -32.074 1.00 93.94 81 ILE A CA 1
ATOM 622 C C . ILE A 1 81 ? -1.671 -1.934 -31.427 1.00 93.94 81 ILE A C 1
ATOM 624 O O . ILE A 1 81 ? -0.722 -2.333 -32.094 1.00 93.94 81 ILE A O 1
ATOM 628 N N . LYS A 1 82 ? -1.551 -1.655 -30.124 1.00 94.88 82 LYS A N 1
ATOM 629 C CA . LYS A 1 82 ? -0.289 -1.764 -29.380 1.00 94.88 82 LYS A CA 1
ATOM 630 C C . LYS A 1 82 ? 0.310 -3.168 -29.484 1.00 94.88 82 LYS A C 1
ATOM 632 O O . LYS A 1 82 ? 1.512 -3.289 -29.705 1.00 94.88 82 LYS A O 1
ATOM 637 N N . ILE A 1 83 ? -0.500 -4.217 -29.332 1.00 94.69 83 ILE A N 1
ATOM 638 C CA . ILE A 1 83 ? -0.023 -5.603 -29.440 1.00 94.69 83 ILE A CA 1
ATOM 639 C C . ILE A 1 83 ? 0.458 -5.913 -30.859 1.00 94.69 83 ILE A C 1
ATOM 641 O O . ILE A 1 83 ? 1.574 -6.402 -31.023 1.00 94.69 83 ILE A O 1
ATOM 645 N N . LEU A 1 84 ? -0.341 -5.573 -31.873 1.00 91.62 84 LEU A N 1
ATOM 646 C CA . LEU A 1 84 ? 0.004 -5.806 -33.278 1.00 91.62 84 LEU A CA 1
ATOM 647 C C . LEU A 1 84 ? 1.279 -5.055 -33.692 1.00 91.62 84 LEU A C 1
ATOM 649 O O . LEU A 1 84 ? 2.187 -5.647 -34.270 1.00 91.62 84 LEU A O 1
ATOM 653 N N . VAL A 1 85 ? 1.398 -3.777 -33.324 1.00 91.19 85 VAL A N 1
ATOM 654 C CA . VAL A 1 85 ? 2.569 -2.943 -33.639 1.00 91.19 85 VAL A CA 1
ATOM 655 C C . VAL A 1 85 ? 3.827 -3.452 -32.931 1.00 91.19 85 VAL A C 1
ATOM 657 O O . VAL A 1 85 ? 4.872 -3.556 -33.569 1.00 91.19 85 VAL A O 1
ATOM 660 N N . ASN A 1 86 ? 3.741 -3.830 -31.650 1.00 90.75 86 ASN A N 1
ATOM 661 C CA . ASN A 1 86 ? 4.885 -4.376 -30.908 1.00 90.75 86 ASN A CA 1
ATOM 662 C C . ASN A 1 86 ? 5.356 -5.729 -31.458 1.00 90.75 86 ASN A C 1
ATOM 664 O O . ASN A 1 86 ? 6.549 -6.021 -31.423 1.00 90.75 86 ASN A O 1
ATOM 668 N N . ALA A 1 87 ? 4.431 -6.545 -31.965 1.00 87.62 87 ALA A N 1
ATOM 669 C CA . ALA A 1 87 ? 4.744 -7.809 -32.622 1.00 87.62 87 ALA A CA 1
ATOM 670 C C . ALA A 1 87 ? 5.208 -7.635 -34.081 1.00 87.62 87 ALA A C 1
ATOM 672 O O . ALA A 1 87 ? 5.618 -8.609 -34.709 1.00 87.62 87 ALA A O 1
ATOM 673 N N . GLY A 1 88 ? 5.130 -6.420 -34.637 1.00 87.38 88 GLY A N 1
ATOM 674 C CA . GLY A 1 88 ? 5.379 -6.167 -36.056 1.00 87.38 88 GLY A CA 1
ATOM 675 C C . GLY A 1 88 ? 4.394 -6.895 -36.981 1.00 87.38 88 GLY A C 1
ATOM 676 O O . GLY A 1 88 ? 4.762 -7.252 -38.098 1.00 87.38 88 GLY A O 1
ATOM 677 N N . ALA A 1 89 ? 3.169 -7.148 -36.512 1.00 86.56 89 ALA A N 1
ATOM 678 C CA . ALA A 1 89 ? 2.161 -7.963 -37.181 1.00 86.56 89 ALA A CA 1
ATOM 679 C C . ALA A 1 89 ? 0.985 -7.121 -37.708 1.00 86.56 89 ALA A C 1
ATOM 681 O O . ALA A 1 89 ? 0.584 -6.129 -37.103 1.00 86.56 89 ALA A O 1
ATOM 682 N N . GLU A 1 90 ? 0.392 -7.540 -38.831 1.00 85.75 90 GLU A N 1
ATOM 683 C CA . GLU A 1 90 ? -0.803 -6.894 -39.413 1.00 85.75 90 GLU A CA 1
ATOM 684 C C . GLU A 1 90 ? -2.116 -7.557 -38.954 1.00 85.75 90 GLU A C 1
ATOM 686 O O . GLU A 1 90 ? -3.208 -7.022 -39.171 1.00 85.75 90 GLU A O 1
ATOM 691 N N . SER A 1 91 ? -2.031 -8.759 -38.379 1.00 87.94 91 SER A N 1
ATOM 692 C CA . SER A 1 91 ? -3.163 -9.582 -37.935 1.00 87.94 91 SER A CA 1
ATOM 693 C C . SER A 1 91 ? -2.751 -10.479 -36.774 1.00 87.94 91 SER A C 1
ATOM 695 O O . SER A 1 91 ? -1.567 -10.774 -36.602 1.00 87.94 91 SER A O 1
ATOM 697 N N . PHE A 1 92 ? -3.730 -10.895 -35.980 1.00 88.81 92 PHE A N 1
ATOM 698 C CA . PHE A 1 92 ? -3.527 -11.711 -34.800 1.00 88.81 92 PHE A CA 1
ATOM 699 C C . PHE A 1 92 ? -3.281 -13.182 -35.155 1.00 88.81 92 PHE A C 1
ATOM 701 O O . PHE A 1 92 ? -4.027 -13.819 -35.897 1.00 88.81 92 PHE A O 1
ATOM 708 N N . ASP A 1 93 ? -2.245 -13.738 -34.545 1.00 87.31 93 ASP A N 1
ATOM 709 C CA . ASP A 1 93 ? -1.920 -15.158 -34.505 1.00 87.31 93 ASP A CA 1
ATOM 710 C C . ASP A 1 93 ? -2.083 -15.715 -33.076 1.00 87.31 93 ASP A C 1
ATOM 712 O O . ASP A 1 93 ? -2.385 -14.994 -32.124 1.00 87.31 93 ASP A O 1
ATOM 716 N N . ALA A 1 94 ? -1.881 -17.022 -32.895 1.00 83.69 94 ALA A N 1
ATOM 717 C CA . ALA A 1 94 ? -2.059 -17.658 -31.587 1.00 83.69 94 ALA A CA 1
ATOM 718 C C . ALA A 1 94 ? -1.160 -17.050 -30.489 1.00 83.69 94 ALA A C 1
ATOM 720 O O . ALA A 1 94 ? -1.553 -17.011 -29.322 1.00 83.69 94 ALA A O 1
ATOM 721 N N . TYR A 1 95 ? 0.031 -16.566 -30.850 1.00 85.94 95 TYR A N 1
ATOM 722 C CA . TYR A 1 95 ? 0.973 -15.957 -29.916 1.00 85.94 95 TYR A CA 1
ATOM 723 C C . TYR A 1 95 ? 0.518 -14.553 -29.491 1.00 85.94 95 TYR A C 1
ATOM 725 O O . TYR A 1 95 ? 0.358 -14.278 -28.301 1.00 85.94 95 TYR A O 1
ATOM 733 N N . THR A 1 96 ? 0.224 -13.683 -30.455 1.00 89.00 96 THR A N 1
ATOM 734 C CA . THR A 1 96 ? -0.244 -12.310 -30.218 1.00 89.00 96 THR A CA 1
ATOM 735 C C . THR A 1 96 ? -1.611 -12.266 -29.534 1.00 89.00 96 THR A C 1
ATOM 737 O O . THR A 1 96 ? -1.834 -11.382 -28.711 1.00 89.00 96 THR A O 1
ATOM 740 N N . LEU A 1 97 ? -2.498 -13.245 -29.759 1.00 89.69 97 LEU A N 1
ATOM 741 C CA . LEU A 1 97 ? -3.747 -13.382 -28.992 1.00 89.69 97 LEU A CA 1
ATOM 742 C C . LEU A 1 97 ? -3.502 -13.705 -27.507 1.00 89.69 97 LEU A C 1
ATOM 744 O O . LEU A 1 97 ? -4.197 -13.172 -26.641 1.00 89.69 97 LEU A O 1
ATOM 748 N N . ARG A 1 98 ? -2.505 -14.541 -27.181 1.00 88.06 98 ARG A N 1
ATOM 749 C CA . ARG A 1 98 ? -2.130 -14.811 -25.779 1.00 88.06 98 ARG A CA 1
ATOM 750 C C . ARG A 1 98 ? -1.545 -13.567 -25.110 1.00 88.06 98 ARG A C 1
ATOM 752 O O . ARG A 1 98 ? -1.884 -13.278 -23.962 1.00 88.06 98 ARG A O 1
ATOM 759 N N . GLU A 1 99 ? -0.707 -12.816 -25.820 1.00 90.25 99 GLU A N 1
ATOM 760 C CA . GLU A 1 99 ? -0.177 -11.537 -25.327 1.00 90.25 99 GLU A CA 1
ATOM 761 C C . GLU A 1 99 ? -1.284 -10.487 -25.153 1.00 90.25 99 GLU A C 1
ATOM 763 O O . GLU A 1 99 ? -1.289 -9.754 -24.163 1.00 90.25 99 GLU A O 1
ATOM 768 N N . LEU A 1 100 ? -2.288 -10.479 -26.034 1.00 91.69 100 LEU A N 1
ATOM 769 C CA . LEU A 1 100 ? -3.465 -9.624 -25.908 1.00 91.69 100 LEU A CA 1
ATOM 770 C C . LEU A 1 100 ? -4.268 -9.926 -24.631 1.00 91.69 100 LEU A C 1
ATOM 772 O O . LEU A 1 100 ? -4.630 -8.995 -23.911 1.00 91.69 100 LEU A O 1
ATOM 776 N N . ILE A 1 101 ? -4.489 -11.204 -24.292 1.00 89.19 101 ILE A N 1
ATOM 777 C CA . ILE A 1 101 ? -5.137 -11.590 -23.022 1.00 89.19 101 ILE A CA 1
ATOM 778 C C . ILE A 1 101 ? -4.331 -11.079 -21.822 1.00 89.19 101 ILE A C 1
ATOM 780 O O . ILE A 1 101 ? -4.903 -10.505 -20.892 1.00 89.19 101 ILE A O 1
ATOM 784 N N . LYS A 1 102 ? -3.006 -11.280 -21.822 1.00 91.38 102 LYS A N 1
ATOM 785 C CA . LYS A 1 102 ? -2.135 -10.820 -20.727 1.00 91.38 102 LYS A CA 1
ATOM 786 C C . LYS A 1 102 ? -2.206 -9.304 -20.554 1.00 91.38 102 LYS A C 1
ATOM 788 O O . LYS A 1 102 ? -2.328 -8.830 -19.423 1.00 91.38 102 LYS A O 1
ATOM 793 N N . GLU A 1 103 ? -2.164 -8.551 -21.652 1.00 92.56 103 GLU A N 1
ATOM 794 C CA . GLU A 1 103 ? -2.270 -7.093 -21.616 1.00 92.56 103 GLU A CA 1
ATOM 795 C C . GLU A 1 103 ? -3.645 -6.655 -21.100 1.00 92.56 103 GLU A C 1
ATOM 797 O O . GLU A 1 103 ? -3.689 -5.843 -20.178 1.00 92.56 103 GLU A O 1
ATOM 802 N N . PHE A 1 104 ? -4.758 -7.229 -21.577 1.00 92.56 104 PHE A N 1
ATOM 803 C CA . PHE A 1 104 ? -6.088 -6.897 -21.049 1.00 92.56 104 PHE A CA 1
ATOM 804 C C . PHE A 1 104 ? -6.220 -7.209 -19.555 1.00 92.56 104 PHE A C 1
ATOM 806 O O . PHE A 1 104 ? -6.676 -6.351 -18.801 1.00 92.56 104 PHE A O 1
ATOM 813 N N . ARG A 1 105 ? -5.748 -8.371 -19.083 1.00 89.50 105 ARG A N 1
ATOM 814 C CA . ARG A 1 105 ? -5.733 -8.698 -17.643 1.00 89.50 105 ARG A CA 1
ATOM 815 C C . ARG A 1 105 ? -4.880 -7.705 -16.842 1.00 89.50 105 ARG A C 1
ATOM 817 O O . ARG A 1 105 ? -5.283 -7.278 -15.759 1.00 89.50 105 ARG A O 1
ATOM 824 N N . SER A 1 106 ? -3.736 -7.275 -17.383 1.00 90.25 106 SER A N 1
ATOM 825 C CA . SER A 1 106 ? -2.916 -6.217 -16.774 1.00 90.25 106 SER A CA 1
ATOM 826 C C . SER A 1 106 ? -3.667 -4.882 -16.703 1.00 90.25 106 SER A C 1
ATOM 828 O O . SER A 1 106 ? -3.633 -4.210 -15.671 1.00 90.25 106 SER A O 1
ATOM 830 N N . GLN A 1 107 ? -4.387 -4.506 -17.764 1.00 88.31 107 GLN A N 1
ATOM 831 C CA . GLN A 1 107 ? -5.187 -3.279 -17.812 1.00 88.31 107 GLN A CA 1
ATOM 832 C C . GLN A 1 107 ? -6.393 -3.327 -16.870 1.00 88.31 107 GLN A C 1
ATOM 834 O O . GLN A 1 107 ? -6.683 -2.321 -16.224 1.00 88.31 107 GLN A O 1
ATOM 839 N N . VAL A 1 108 ? -7.048 -4.480 -16.703 1.00 84.56 108 VAL A N 1
ATOM 840 C CA . VAL A 1 108 ? -8.090 -4.685 -15.682 1.00 84.56 108 VAL A CA 1
ATOM 841 C C . VAL A 1 108 ? -7.518 -4.442 -14.285 1.00 84.56 108 VAL A C 1
ATOM 843 O O . VAL A 1 108 ? -8.079 -3.661 -13.518 1.00 84.56 108 VAL A O 1
ATOM 846 N N . ALA A 1 109 ? -6.357 -5.021 -13.961 1.00 79.00 109 ALA A N 1
ATOM 847 C CA . ALA A 1 109 ? -5.710 -4.808 -12.665 1.00 79.00 109 ALA A CA 1
ATOM 848 C C . ALA A 1 109 ? -5.338 -3.330 -12.426 1.00 79.00 109 ALA A C 1
ATOM 850 O O . ALA A 1 109 ? -5.605 -2.784 -11.353 1.00 79.00 109 ALA A O 1
ATOM 851 N N . ARG A 1 110 ? -4.766 -2.648 -13.430 1.00 85.81 110 ARG A N 1
ATOM 852 C CA . ARG A 1 110 ? -4.441 -1.210 -13.348 1.00 85.81 110 ARG A CA 1
ATOM 853 C C . ARG A 1 110 ? -5.692 -0.357 -13.163 1.00 85.81 110 ARG A C 1
ATOM 855 O O . ARG A 1 110 ? -5.709 0.509 -12.291 1.00 85.81 110 ARG A O 1
ATOM 862 N N . THR A 1 111 ? -6.733 -0.618 -13.946 1.00 85.62 111 THR A N 1
ATOM 863 C CA . THR A 1 111 ? -7.998 0.121 -13.894 1.00 85.62 111 THR A CA 1
ATOM 864 C C . THR A 1 111 ? -8.697 -0.071 -12.546 1.00 85.62 111 THR A C 1
ATOM 866 O O . THR A 1 111 ? -9.138 0.911 -11.952 1.00 85.62 111 THR A O 1
ATOM 869 N N . ASN A 1 112 ? -8.691 -1.286 -11.990 1.00 80.56 112 ASN A N 1
ATOM 870 C CA . ASN A 1 112 ? -9.177 -1.558 -10.633 1.00 80.56 112 ASN A CA 1
ATOM 871 C C . ASN A 1 112 ? -8.445 -0.725 -9.572 1.00 80.56 112 ASN A C 1
ATOM 873 O O . ASN A 1 112 ? -9.076 -0.137 -8.692 1.00 80.56 112 ASN A O 1
ATOM 877 N N . ASN A 1 113 ? -7.118 -0.606 -9.674 1.00 79.69 113 ASN A N 1
ATOM 878 C CA . ASN A 1 113 ? -6.345 0.242 -8.765 1.00 79.69 113 ASN A CA 1
ATOM 879 C C . ASN A 1 113 ? -6.730 1.723 -8.901 1.00 79.69 113 ASN A C 1
ATOM 881 O O . ASN A 1 113 ? -6.884 2.409 -7.890 1.00 79.69 113 ASN A O 1
ATOM 885 N N . ILE A 1 114 ? -6.931 2.214 -10.130 1.00 82.00 114 ILE A N 1
ATOM 886 C CA . ILE A 1 114 ? -7.381 3.592 -10.373 1.00 82.00 114 ILE A CA 1
ATOM 887 C C . ILE A 1 114 ? -8.761 3.825 -9.754 1.00 82.00 114 ILE A C 1
ATOM 889 O O . ILE A 1 114 ? -8.954 4.858 -9.117 1.00 82.00 114 ILE A O 1
ATOM 893 N N . ILE A 1 115 ? -9.704 2.888 -9.893 1.00 80.44 115 ILE A N 1
ATOM 894 C CA . ILE A 1 115 ? -11.042 2.995 -9.290 1.00 80.44 115 ILE A CA 1
ATOM 895 C C . ILE A 1 115 ? -10.935 3.086 -7.770 1.00 80.44 115 ILE A C 1
ATOM 897 O O . ILE A 1 115 ? -11.452 4.040 -7.196 1.00 80.44 115 ILE A O 1
ATOM 901 N N . ARG A 1 116 ? -10.201 2.171 -7.125 1.00 76.00 116 ARG A N 1
ATOM 902 C CA . ARG A 1 116 ? -10.017 2.171 -5.662 1.00 76.00 116 ARG A CA 1
ATOM 903 C C . ARG A 1 116 ? -9.428 3.490 -5.155 1.00 76.00 116 ARG A C 1
ATOM 905 O O . ARG A 1 116 ? -9.930 4.076 -4.197 1.00 76.00 116 ARG A O 1
ATOM 912 N N . LEU A 1 117 ? -8.392 3.999 -5.825 1.00 75.88 117 LEU A N 1
ATOM 913 C CA . LEU A 1 117 ? -7.781 5.290 -5.486 1.00 75.88 117 LEU A CA 1
ATOM 914 C C . LEU A 1 117 ? -8.735 6.465 -5.737 1.00 75.88 117 LEU A C 1
ATOM 916 O O . LEU A 1 117 ? -8.799 7.396 -4.935 1.00 75.88 117 LEU A O 1
ATOM 920 N N . SER A 1 118 ? -9.497 6.417 -6.829 1.00 77.38 118 SER A N 1
ATOM 921 C CA . SER A 1 118 ? -10.480 7.445 -7.179 1.00 77.38 118 SER A CA 1
ATOM 922 C C . SER A 1 118 ? -11.602 7.500 -6.147 1.00 77.38 118 SER A C 1
ATOM 924 O O . SER A 1 118 ? -11.908 8.580 -5.653 1.00 77.38 118 SER A O 1
ATOM 926 N N . GLN A 1 119 ? -12.146 6.352 -5.739 1.00 73.12 119 GLN A N 1
ATOM 927 C CA . GLN A 1 119 ? -13.161 6.247 -4.689 1.00 73.12 119 GLN A CA 1
ATOM 928 C C . GLN A 1 119 ? -12.658 6.795 -3.345 1.00 73.12 119 GLN A C 1
ATOM 930 O O . GLN A 1 119 ? -13.390 7.501 -2.652 1.00 73.12 119 GLN A O 1
ATOM 935 N N . ALA A 1 120 ? -11.394 6.537 -2.991 1.00 69.00 120 ALA A N 1
ATOM 936 C CA . ALA A 1 120 ? -10.779 7.132 -1.806 1.00 69.00 120 ALA A CA 1
ATOM 937 C C . ALA A 1 120 ? -10.672 8.666 -1.902 1.00 69.00 120 ALA A C 1
ATOM 939 O O . ALA A 1 120 ? -10.862 9.365 -0.906 1.00 69.00 120 ALA A O 1
ATOM 940 N N . ASN A 1 121 ? -10.406 9.199 -3.098 1.00 71.75 121 ASN A N 1
ATOM 941 C CA . ASN A 1 121 ? -10.299 10.639 -3.336 1.00 71.75 121 ASN A CA 1
ATOM 942 C C . ASN A 1 121 ? -11.664 11.349 -3.351 1.00 71.75 121 ASN A C 1
ATOM 944 O O . ASN A 1 121 ? -11.741 12.480 -2.874 1.00 71.75 121 ASN A O 1
ATOM 948 N N . VAL A 1 122 ? -12.743 10.701 -3.824 1.00 74.69 122 VAL A N 1
ATOM 949 C CA . VAL A 1 122 ? -14.115 11.266 -3.797 1.00 74.69 122 VAL A CA 1
ATOM 950 C C . VAL A 1 122 ? -14.500 11.721 -2.390 1.00 74.69 122 VAL A C 1
ATOM 952 O O . VAL A 1 122 ? -15.109 12.778 -2.224 1.00 74.69 122 VAL A O 1
ATOM 955 N N . MET A 1 123 ? -14.125 10.954 -1.363 1.00 69.62 123 MET A N 1
ATOM 956 C CA . MET A 1 123 ? -14.496 11.237 0.027 1.00 69.62 123 MET A CA 1
ATOM 957 C C . MET A 1 123 ? -13.962 12.574 0.550 1.00 69.62 123 MET A C 1
ATOM 959 O O . MET A 1 123 ? -14.548 13.152 1.463 1.00 69.62 123 MET A O 1
ATOM 963 N N . THR A 1 124 ? -12.874 13.075 -0.032 1.00 69.81 124 THR A N 1
ATOM 964 C CA . THR A 1 124 ? -12.163 14.272 0.433 1.00 69.81 124 THR A CA 1
ATOM 965 C C . THR A 1 124 ? -12.180 15.408 -0.590 1.00 69.81 124 THR A C 1
ATOM 967 O O . THR A 1 124 ? -11.587 16.453 -0.345 1.00 69.81 124 THR A O 1
ATOM 970 N N . ALA A 1 125 ? -12.805 15.187 -1.748 1.00 72.38 125 ALA A N 1
ATOM 971 C CA . ALA A 1 125 ? -12.825 16.115 -2.870 1.00 72.38 125 ALA A CA 1
ATOM 972 C C . ALA A 1 125 ? -13.943 17.163 -2.741 1.00 72.38 125 ALA A C 1
ATOM 974 O O . ALA A 1 125 ? -14.996 16.904 -2.153 1.00 72.38 125 ALA A O 1
ATOM 975 N N . GLU A 1 126 ? -13.733 18.337 -3.336 1.00 72.56 126 GLU A N 1
ATOM 976 C CA . GLU A 1 126 ? -14.757 19.384 -3.446 1.00 72.56 126 GLU A CA 1
ATOM 977 C C . GLU A 1 126 ? -15.920 18.939 -4.360 1.00 72.56 126 GLU A C 1
ATOM 979 O O . GLU A 1 126 ? -15.707 18.104 -5.243 1.00 72.56 126 GLU A O 1
ATOM 984 N N . PRO A 1 127 ? -17.143 19.494 -4.235 1.00 73.56 127 PRO A N 1
ATOM 985 C CA . PRO A 1 127 ? -18.319 19.036 -4.987 1.00 73.56 127 PRO A CA 1
ATOM 986 C C . PRO A 1 127 ? -18.117 18.939 -6.508 1.00 73.56 127 PRO A C 1
ATOM 988 O O . PRO A 1 127 ? -18.506 17.947 -7.116 1.00 73.56 127 PRO A O 1
ATOM 991 N N . TYR A 1 128 ? -17.442 19.921 -7.115 1.00 73.69 128 TYR A N 1
ATOM 992 C CA . TYR A 1 128 ? -17.148 19.912 -8.554 1.00 73.69 128 TYR A CA 1
ATOM 993 C C . TYR A 1 128 ? -16.130 18.824 -8.946 1.00 73.69 128 TYR A C 1
ATOM 995 O O . TYR A 1 128 ? -16.183 18.277 -10.043 1.00 73.69 128 TYR A O 1
ATOM 1003 N N . GLN A 1 129 ? -15.197 18.490 -8.050 1.00 75.44 129 GLN A N 1
ATOM 1004 C CA . GLN A 1 129 ? -14.218 17.427 -8.269 1.00 75.44 129 GLN A CA 1
ATOM 1005 C C . GLN A 1 129 ? -14.871 16.055 -8.119 1.00 75.44 129 GLN A C 1
ATOM 1007 O O . GLN A 1 129 ? -14.526 15.144 -8.865 1.00 75.44 129 GLN A O 1
ATOM 1012 N N . LYS A 1 130 ? -15.837 15.906 -7.202 1.00 79.50 130 LYS A N 1
ATOM 1013 C CA . LYS A 1 130 ? -16.589 14.655 -7.027 1.00 79.50 130 LYS A CA 1
ATOM 1014 C C . LYS A 1 130 ? -17.292 14.236 -8.311 1.00 79.50 130 LYS A C 1
ATOM 1016 O O . LYS A 1 130 ? -17.139 13.092 -8.713 1.00 79.50 130 LYS A O 1
ATOM 1021 N N . GLU A 1 131 ? -17.966 15.162 -8.992 1.00 79.50 131 GLU A N 1
ATOM 1022 C CA . GLU A 1 131 ? -18.657 14.875 -10.256 1.00 79.50 131 GLU A CA 1
ATOM 1023 C C . GLU A 1 131 ? -17.691 14.361 -11.341 1.00 79.50 131 GLU A C 1
ATOM 1025 O O . GLU A 1 131 ? -17.947 13.347 -11.992 1.00 79.50 131 GLU A O 1
ATOM 1030 N N . VAL A 1 132 ? -16.525 15.000 -11.484 1.00 80.19 132 VAL A N 1
ATOM 1031 C CA . VAL A 1 132 ? -15.487 14.571 -12.439 1.00 80.19 132 VAL A CA 1
ATOM 1032 C C . VAL A 1 132 ? -14.900 13.206 -12.062 1.00 80.19 132 VAL A C 1
ATOM 1034 O O . VAL A 1 132 ? -14.669 12.362 -12.935 1.00 80.19 132 VAL A O 1
ATOM 1037 N N . ILE A 1 133 ? -14.666 12.960 -10.770 1.00 80.31 133 ILE A N 1
ATOM 1038 C CA . ILE A 1 133 ? -14.139 11.680 -10.287 1.00 80.31 133 ILE A CA 1
ATOM 1039 C C . ILE A 1 133 ? -15.181 10.566 -10.473 1.00 80.31 133 ILE A C 1
ATOM 1041 O O . ILE A 1 133 ? -14.820 9.485 -10.927 1.00 80.31 133 ILE A O 1
ATOM 1045 N N . GLU A 1 134 ? -16.465 10.816 -10.214 1.00 83.75 134 GLU A N 1
ATOM 1046 C CA . GLU A 1 134 ? -17.550 9.852 -10.446 1.00 83.75 134 GLU A CA 1
ATOM 1047 C C . GLU A 1 134 ? -17.684 9.483 -11.926 1.00 83.75 134 GLU A C 1
ATOM 1049 O O . GLU A 1 134 ? -17.793 8.302 -12.263 1.00 83.75 134 GLU A O 1
ATOM 1054 N N . LEU A 1 135 ? -17.615 10.465 -12.830 1.00 83.69 135 LEU A N 1
ATOM 1055 C CA . LEU A 1 135 ? -17.582 10.206 -14.273 1.00 83.69 135 LEU A CA 1
ATOM 1056 C C . LEU A 1 135 ? -16.359 9.367 -14.668 1.00 83.69 135 LEU A C 1
ATOM 1058 O O . LEU A 1 135 ? -16.465 8.458 -15.495 1.00 83.69 135 LEU A O 1
ATOM 1062 N N . THR A 1 136 ? -15.209 9.634 -14.048 1.00 84.38 136 THR A N 1
ATOM 1063 C CA . THR A 1 136 ? -13.974 8.870 -14.267 1.00 84.38 136 THR A CA 1
ATOM 1064 C C . THR A 1 136 ? -14.097 7.433 -13.755 1.00 84.38 136 THR A C 1
ATOM 1066 O O . THR A 1 136 ? -13.668 6.509 -14.446 1.00 84.38 136 THR A O 1
ATOM 1069 N N . ILE A 1 137 ? -14.726 7.221 -12.595 1.00 86.44 137 ILE A N 1
ATOM 1070 C CA . ILE A 1 137 ? -15.015 5.889 -12.046 1.00 86.44 137 ILE A CA 1
ATOM 1071 C C . ILE A 1 137 ? -15.926 5.115 -13.001 1.00 86.44 137 ILE A C 1
ATOM 1073 O O . ILE A 1 137 ? -15.548 4.029 -13.427 1.00 86.44 137 ILE A O 1
ATOM 1077 N N . ARG A 1 138 ? -17.053 5.699 -13.433 1.00 88.31 138 ARG A N 1
ATOM 1078 C CA . ARG A 1 138 ? -17.984 5.047 -14.376 1.00 88.31 138 ARG A CA 1
ATOM 1079 C C . ARG A 1 138 ? -17.308 4.663 -15.693 1.00 88.31 138 ARG A C 1
ATOM 1081 O O . ARG A 1 138 ? -17.558 3.584 -16.224 1.00 88.31 138 ARG A O 1
ATOM 1088 N N . LYS A 1 139 ? -16.434 5.529 -16.222 1.00 91.12 139 LYS A N 1
ATOM 1089 C CA . LYS A 1 139 ? -15.620 5.221 -17.409 1.00 91.12 139 LYS A CA 1
ATOM 1090 C C . LYS A 1 139 ? -14.712 4.014 -17.162 1.00 91.12 139 LYS A C 1
ATOM 1092 O O . LYS A 1 139 ? -14.666 3.105 -17.981 1.00 91.12 139 LYS A O 1
ATOM 1097 N N . ASN A 1 140 ? -13.998 4.002 -16.042 1.00 89.75 140 ASN A N 1
ATOM 1098 C CA . ASN A 1 140 ? -13.062 2.933 -15.703 1.00 89.75 140 ASN A CA 1
ATOM 1099 C C . ASN A 1 140 ? -13.775 1.597 -15.421 1.00 89.75 140 ASN A C 1
ATOM 1101 O O . ASN A 1 140 ? -13.286 0.546 -15.822 1.00 89.75 140 ASN A O 1
ATOM 1105 N N . GLU A 1 141 ? -14.960 1.614 -14.811 1.00 90.81 141 GLU A N 1
ATOM 1106 C CA . GLU A 1 141 ? -15.810 0.421 -14.682 1.00 90.81 141 GLU A CA 1
ATOM 1107 C C . GLU A 1 141 ? -16.245 -0.112 -16.055 1.00 90.81 141 GLU A C 1
ATOM 1109 O O . GLU A 1 141 ? -16.266 -1.322 -16.281 1.00 90.81 141 GLU A O 1
ATOM 1114 N N . ALA A 1 142 ? -16.561 0.785 -16.996 1.00 90.69 142 ALA A N 1
ATOM 1115 C CA . ALA A 1 142 ? -16.878 0.403 -18.368 1.00 90.69 142 ALA A CA 1
ATOM 1116 C C . ALA A 1 142 ? -15.662 -0.191 -19.105 1.00 90.69 142 ALA A C 1
ATOM 1118 O O . ALA A 1 142 ? -15.835 -1.150 -19.855 1.00 90.69 142 ALA A O 1
ATOM 1119 N N . PHE A 1 143 ? -14.443 0.308 -18.854 1.00 91.56 143 PHE A N 1
ATOM 1120 C CA . PHE A 1 143 ? -13.214 -0.312 -19.365 1.00 91.56 143 PHE A CA 1
ATOM 1121 C C . PHE A 1 143 ? -13.054 -1.749 -18.870 1.00 91.56 143 PHE A C 1
ATOM 1123 O O . PHE A 1 143 ? -12.813 -2.630 -19.687 1.00 91.56 143 PHE A O 1
ATOM 1130 N N . ILE A 1 144 ? -13.226 -2.004 -17.567 1.00 90.12 144 ILE A N 1
ATOM 1131 C CA . ILE A 1 144 ? -13.093 -3.359 -17.006 1.00 90.12 144 ILE A CA 1
ATOM 1132 C C . ILE A 1 144 ? -14.056 -4.320 -17.700 1.00 90.12 144 ILE A C 1
ATOM 1134 O O . ILE A 1 144 ? -13.616 -5.334 -18.234 1.00 90.12 144 ILE A O 1
ATOM 1138 N N . LYS A 1 145 ? -15.343 -3.955 -17.779 1.00 91.88 145 LYS A N 1
ATOM 1139 C CA . LYS A 1 145 ? -16.362 -4.780 -18.444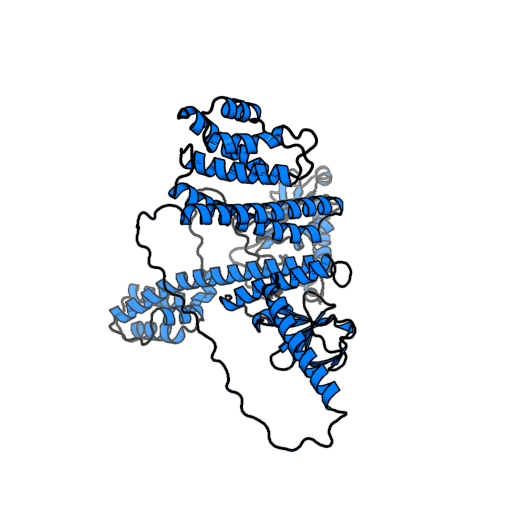 1.00 91.88 145 LYS A CA 1
ATOM 1140 C C . LYS A 1 145 ? -16.000 -5.072 -19.900 1.00 91.88 145 LYS A C 1
ATOM 1142 O O . LYS A 1 145 ? -16.125 -6.207 -20.345 1.00 91.88 145 LYS A O 1
ATOM 1147 N N . ALA A 1 146 ? -15.541 -4.065 -20.643 1.00 91.62 146 ALA A N 1
ATOM 1148 C CA . ALA A 1 146 ? -15.147 -4.242 -22.038 1.00 91.62 146 ALA A CA 1
ATOM 1149 C C . ALA A 1 146 ? -13.911 -5.145 -22.184 1.00 91.62 146 ALA A C 1
ATOM 1151 O O . ALA A 1 146 ? -13.893 -6.024 -23.041 1.00 91.62 146 ALA A O 1
ATOM 1152 N N . PHE A 1 147 ? -12.900 -4.976 -21.328 1.00 93.12 147 PHE A N 1
ATOM 1153 C CA . PHE A 1 147 ? -11.695 -5.806 -21.348 1.00 93.12 147 PHE A CA 1
ATOM 1154 C C . PHE A 1 147 ? -11.994 -7.262 -20.980 1.00 93.12 147 PHE A C 1
ATOM 1156 O O . PHE A 1 147 ? -11.452 -8.163 -21.609 1.00 93.12 147 PHE A O 1
ATOM 1163 N N . GLU A 1 148 ? -12.876 -7.514 -20.011 1.00 91.06 148 GLU A N 1
ATOM 1164 C CA . GLU A 1 148 ? -13.304 -8.871 -19.646 1.00 91.06 148 GLU A CA 1
ATOM 1165 C C . GLU A 1 148 ? -14.077 -9.561 -20.779 1.00 91.06 148 GLU A C 1
ATOM 1167 O O . GLU A 1 148 ? -13.837 -10.737 -21.061 1.00 91.06 148 GLU A O 1
ATOM 1172 N N . VAL A 1 149 ? -14.953 -8.827 -21.478 1.00 92.75 149 VAL A N 1
ATOM 1173 C CA . VAL A 1 149 ? -15.656 -9.334 -22.670 1.00 92.75 149 VAL A CA 1
ATOM 1174 C C . VAL A 1 149 ? -14.665 -9.706 -23.776 1.00 92.75 149 VAL A C 1
ATOM 1176 O O . VAL A 1 149 ? -14.764 -10.796 -24.340 1.00 92.75 149 VAL A O 1
ATOM 1179 N N . GLU A 1 150 ? -13.678 -8.850 -24.048 1.00 90.12 150 GLU A N 1
ATOM 1180 C CA . GLU A 1 150 ? -12.631 -9.113 -25.043 1.00 90.12 150 GLU A CA 1
ATOM 1181 C C . GLU A 1 150 ? -11.758 -10.315 -24.663 1.00 90.12 150 GLU A C 1
ATOM 1183 O O . GLU A 1 150 ? -11.477 -11.163 -25.509 1.00 90.12 150 GLU A O 1
ATOM 1188 N N . VAL A 1 151 ? -11.379 -10.457 -23.387 1.00 89.44 151 VAL A N 1
ATOM 1189 C CA . VAL A 1 151 ? -10.654 -11.642 -22.896 1.00 89.44 151 VAL A CA 1
ATOM 1190 C C . VAL A 1 151 ? -11.463 -12.912 -23.163 1.00 89.44 151 VAL A C 1
ATOM 1192 O O . VAL A 1 151 ? -10.941 -13.839 -23.783 1.00 89.44 151 VAL A O 1
ATOM 1195 N N . ALA A 1 152 ? -12.747 -12.937 -22.797 1.00 89.88 152 ALA A N 1
ATOM 1196 C CA . ALA A 1 152 ? -13.615 -14.093 -23.023 1.00 89.88 152 ALA A CA 1
ATOM 1197 C C . ALA A 1 152 ? -13.842 -14.394 -24.521 1.00 89.88 152 ALA A C 1
ATOM 1199 O O . ALA A 1 152 ? -14.043 -15.544 -24.923 1.00 89.88 152 ALA A O 1
ATOM 1200 N N . GLU A 1 153 ? -13.842 -13.379 -25.386 1.00 89.50 153 GLU A N 1
ATOM 1201 C CA . GLU A 1 153 ? -13.891 -13.557 -26.840 1.00 89.50 153 GLU A CA 1
ATOM 1202 C C . GLU A 1 153 ? -12.603 -14.149 -27.406 1.00 89.50 153 GLU A C 1
ATOM 1204 O O . GLU A 1 153 ? -12.662 -15.084 -28.212 1.00 89.50 153 GLU A O 1
ATOM 1209 N N . VAL A 1 154 ? -11.446 -13.648 -26.975 1.00 87.56 154 VAL A N 1
ATOM 1210 C CA . VAL A 1 154 ? -10.139 -14.129 -27.429 1.00 87.56 154 VAL A CA 1
ATOM 1211 C C . VAL A 1 154 ? -9.868 -15.546 -26.924 1.00 87.56 154 VAL A C 1
ATOM 1213 O O . VAL A 1 154 ? -9.433 -16.388 -27.706 1.00 87.56 154 VAL A O 1
ATOM 1216 N N . GLU A 1 155 ? -10.209 -15.863 -25.675 1.00 87.75 155 GLU A N 1
ATOM 1217 C CA . GLU A 1 155 ? -10.106 -17.222 -25.126 1.00 87.75 155 GLU A CA 1
ATOM 1218 C C . GLU A 1 155 ? -10.961 -18.218 -25.927 1.00 87.75 155 GLU A C 1
ATOM 1220 O O . GLU A 1 155 ? -10.479 -19.286 -26.312 1.00 87.75 155 GLU A O 1
ATOM 1225 N N . ARG A 1 156 ? -12.194 -17.836 -26.300 1.00 86.94 156 ARG A N 1
ATOM 1226 C CA . ARG A 1 156 ? -13.042 -18.643 -27.197 1.00 86.94 156 ARG A CA 1
ATOM 1227 C C . ARG A 1 156 ? -12.441 -18.814 -28.593 1.00 86.94 156 ARG A C 1
ATOM 1229 O O . ARG A 1 156 ? -12.644 -19.865 -29.201 1.00 86.94 156 ARG A O 1
ATOM 1236 N N . LYS A 1 157 ? -11.744 -17.805 -29.128 1.00 83.12 157 LYS A N 1
ATOM 1237 C CA . LYS A 1 157 ? -11.045 -17.901 -30.422 1.00 83.12 157 LYS A CA 1
ATOM 1238 C C . LYS A 1 157 ? -9.852 -18.853 -30.334 1.00 83.12 157 LYS A C 1
ATOM 1240 O O . LYS A 1 157 ? -9.744 -19.728 -31.186 1.00 83.12 157 LYS A O 1
ATOM 1245 N N . ILE A 1 158 ? -9.026 -18.749 -29.289 1.00 81.25 158 ILE A N 1
ATOM 1246 C CA . ILE A 1 158 ? -7.873 -19.637 -29.058 1.00 81.25 158 ILE A CA 1
ATOM 1247 C C . ILE A 1 158 ? -8.327 -21.091 -28.889 1.00 81.25 158 ILE A C 1
ATOM 1249 O O . ILE A 1 158 ? -7.755 -21.974 -29.520 1.00 81.25 158 ILE A O 1
ATOM 1253 N N . ALA A 1 159 ? -9.396 -21.347 -28.127 1.00 76.62 159 ALA A N 1
ATOM 1254 C CA . ALA A 1 159 ? -9.941 -22.696 -27.932 1.00 76.62 159 ALA A CA 1
ATOM 1255 C C . ALA A 1 159 ? -10.436 -23.364 -29.233 1.00 76.62 159 ALA A C 1
ATOM 1257 O O . ALA A 1 159 ? -10.595 -24.580 -29.291 1.00 76.62 159 ALA A O 1
ATOM 1258 N N . ARG A 1 160 ? -10.698 -22.575 -30.285 1.00 74.75 160 ARG A N 1
ATOM 1259 C CA . ARG A 1 160 ? -11.114 -23.056 -31.613 1.00 74.75 160 ARG A CA 1
ATOM 1260 C C . ARG A 1 160 ? -9.945 -23.215 -32.592 1.00 74.75 160 ARG A C 1
ATOM 1262 O O . ARG A 1 160 ? -10.165 -23.717 -33.692 1.00 74.75 160 ARG A O 1
ATOM 1269 N N . MET A 1 161 ? -8.732 -22.785 -32.232 1.00 69.06 161 MET A N 1
ATOM 1270 C CA . MET A 1 161 ? -7.531 -22.971 -33.051 1.00 69.06 161 MET A CA 1
ATOM 1271 C C . MET A 1 161 ? -6.938 -24.368 -32.795 1.00 69.06 161 MET A C 1
ATOM 1273 O O . MET A 1 161 ? -6.909 -24.811 -31.648 1.00 69.06 161 MET A O 1
ATOM 1277 N N . PRO A 1 162 ? -6.464 -25.087 -33.830 1.00 51.12 162 PRO A N 1
ATOM 1278 C CA . PRO A 1 162 ? -5.835 -26.389 -33.638 1.00 51.12 162 PRO A CA 1
ATOM 1279 C C . PRO A 1 162 ? -4.577 -26.244 -32.770 1.00 51.12 162 PRO A C 1
ATOM 1281 O O . PRO A 1 162 ? -3.692 -25.440 -33.067 1.00 51.12 162 PRO A O 1
ATOM 1284 N N . VAL A 1 163 ? -4.523 -27.017 -31.685 1.00 54.59 163 VAL A N 1
ATOM 1285 C CA . VAL A 1 163 ? -3.424 -27.020 -30.714 1.00 54.59 163 VAL A CA 1
ATOM 1286 C C . VAL A 1 163 ? -2.154 -27.529 -31.398 1.00 54.59 163 VAL A C 1
ATOM 1288 O O . VAL A 1 163 ? -2.043 -28.712 -31.711 1.00 54.59 163 VAL A O 1
ATOM 1291 N N . VAL A 1 164 ? -1.179 -26.646 -31.621 1.00 46.28 164 VAL A N 1
ATOM 1292 C CA . VAL A 1 164 ? 0.217 -27.079 -31.751 1.00 46.28 164 VAL A CA 1
ATOM 1293 C C . VAL A 1 164 ? 0.676 -27.387 -30.332 1.00 46.28 164 VAL A C 1
ATOM 1295 O O . VAL A 1 164 ? 0.719 -26.498 -29.482 1.00 46.28 164 VAL A O 1
ATOM 1298 N N . ILE A 1 165 ? 0.889 -28.674 -30.071 1.00 39.59 165 ILE A N 1
ATOM 1299 C CA . ILE A 1 165 ? 1.232 -29.225 -28.763 1.00 39.59 165 ILE A CA 1
ATOM 1300 C C . ILE A 1 165 ? 2.613 -28.694 -28.363 1.00 39.59 165 ILE A C 1
ATOM 1302 O O . ILE A 1 165 ? 3.627 -29.146 -28.885 1.00 39.59 165 ILE A O 1
ATOM 1306 N N . GLU A 1 166 ? 2.644 -27.753 -27.427 1.00 37.81 166 GLU A N 1
ATOM 1307 C CA . GLU A 1 166 ? 3.737 -27.635 -26.465 1.00 37.81 166 GLU A CA 1
ATOM 1308 C C . GLU A 1 166 ? 3.150 -28.007 -25.105 1.00 37.81 166 GLU A C 1
ATOM 1310 O O . GLU A 1 166 ? 2.227 -27.359 -24.609 1.00 37.81 166 GLU A O 1
ATOM 1315 N N . GLU A 1 167 ? 3.634 -29.129 -24.575 1.00 36.38 167 GLU A N 1
ATOM 1316 C CA . GLU A 1 167 ? 3.211 -29.736 -23.319 1.00 36.38 167 GLU A CA 1
ATOM 1317 C C . GLU A 1 167 ? 3.459 -28.780 -22.147 1.00 36.38 167 GLU A C 1
ATOM 1319 O O . GLU A 1 167 ? 4.600 -28.452 -21.823 1.00 36.38 167 GLU A O 1
ATOM 1324 N N . VAL A 1 168 ? 2.387 -28.382 -21.465 1.00 34.47 168 VAL A N 1
ATOM 1325 C CA . VAL A 1 168 ? 2.455 -27.940 -20.072 1.00 34.47 168 VAL A CA 1
ATOM 1326 C C . VAL A 1 168 ? 1.366 -28.694 -19.326 1.00 34.47 168 VAL A C 1
ATOM 1328 O O . VAL A 1 168 ? 0.198 -28.636 -19.699 1.00 34.47 168 VAL A O 1
ATOM 1331 N N . ALA A 1 169 ? 1.798 -29.460 -18.327 1.00 34.59 169 ALA A N 1
ATOM 1332 C CA . ALA A 1 169 ? 0.967 -30.295 -17.478 1.00 34.59 169 ALA A CA 1
ATOM 1333 C C . ALA A 1 169 ? -0.099 -29.462 -16.750 1.00 34.59 169 ALA A C 1
ATOM 1335 O O . ALA A 1 169 ? 0.234 -28.500 -16.057 1.00 34.59 169 ALA A O 1
ATOM 1336 N N . GLU A 1 170 ? -1.362 -29.856 -16.900 1.00 31.53 170 GLU A N 1
ATOM 1337 C CA . GLU A 1 170 ? -2.467 -29.413 -16.052 1.00 31.53 170 GLU A CA 1
ATOM 1338 C C . GLU A 1 170 ? -2.691 -30.479 -14.972 1.00 31.53 170 GLU A C 1
ATOM 1340 O O . GLU A 1 170 ? -2.838 -31.663 -15.274 1.00 31.53 170 GLU A O 1
ATOM 1345 N N . GLU A 1 171 ? -2.638 -30.054 -13.708 1.00 30.73 171 GLU A N 1
ATOM 1346 C CA . GLU A 1 171 ? -3.032 -30.852 -12.547 1.00 30.73 171 GLU A CA 1
ATOM 1347 C C . GLU A 1 171 ? -4.564 -30.875 -12.456 1.00 30.73 171 GLU A C 1
ATOM 1349 O O . GLU A 1 171 ? -5.220 -29.831 -12.409 1.00 30.73 171 GLU A O 1
ATOM 1354 N N . ASP A 1 172 ? -5.112 -32.089 -12.450 1.00 29.53 172 ASP A N 1
ATOM 1355 C CA . ASP A 1 172 ? -6.536 -32.393 -12.368 1.00 29.53 172 ASP A CA 1
ATOM 1356 C C . ASP A 1 172 ? -7.165 -31.894 -11.054 1.00 29.53 172 ASP A C 1
ATOM 1358 O O . ASP A 1 172 ? -6.629 -32.093 -9.962 1.00 29.53 172 ASP A O 1
ATOM 1362 N N . SER A 1 173 ? -8.356 -31.296 -11.158 1.00 30.27 173 SER A N 1
ATOM 1363 C CA . SER A 1 173 ? -9.251 -31.055 -10.020 1.00 30.27 173 SER A CA 1
ATOM 1364 C C . SER A 1 173 ? -10.438 -32.015 -10.101 1.00 30.27 173 SER A C 1
ATOM 1366 O O . SER A 1 173 ? -11.268 -31.939 -11.007 1.00 30.27 173 SER A O 1
ATOM 1368 N N . GLU A 1 174 ? -10.484 -32.953 -9.155 1.00 31.28 174 GLU A N 1
ATOM 1369 C CA . GLU A 1 174 ? -11.564 -33.925 -8.994 1.00 31.28 174 GLU A CA 1
ATOM 1370 C C . GLU A 1 174 ? -12.840 -33.255 -8.456 1.00 31.28 174 GLU A C 1
ATOM 1372 O O . GLU A 1 174 ? -12.819 -32.457 -7.517 1.00 31.28 174 GLU A O 1
ATOM 1377 N N . ILE A 1 175 ? -13.967 -33.603 -9.077 1.00 30.73 175 ILE A N 1
ATOM 1378 C CA . ILE A 1 175 ? -15.328 -33.196 -8.725 1.00 30.73 175 ILE A CA 1
ATOM 1379 C C . ILE A 1 175 ? -15.929 -34.317 -7.864 1.00 30.73 175 ILE A C 1
ATOM 1381 O O . ILE A 1 175 ? -16.098 -35.431 -8.354 1.00 30.73 175 ILE A O 1
ATOM 1385 N N . GLU A 1 176 ? -16.279 -34.035 -6.606 1.00 31.28 176 GLU A N 1
ATOM 1386 C CA . GLU A 1 176 ? -17.008 -34.981 -5.747 1.00 31.28 176 GLU A CA 1
ATOM 1387 C C . GLU A 1 176 ? -18.528 -34.926 -5.986 1.00 31.28 176 GLU A C 1
ATOM 1389 O O . GLU A 1 176 ? -19.173 -33.874 -5.932 1.00 31.28 176 GLU A O 1
ATOM 1394 N N . GLU A 1 177 ? -19.103 -36.105 -6.231 1.00 29.91 177 GLU A N 1
ATOM 1395 C CA . GLU A 1 177 ? -20.531 -36.369 -6.402 1.00 29.91 177 GLU A CA 1
ATOM 1396 C C . GLU A 1 177 ? -21.272 -36.469 -5.053 1.00 29.91 177 GLU A C 1
ATOM 1398 O O . GLU A 1 177 ? -20.807 -37.079 -4.090 1.00 29.91 177 GLU A O 1
ATOM 1403 N N . LYS A 1 178 ? -22.489 -35.912 -4.997 1.00 31.62 178 LYS A N 1
ATOM 1404 C CA . LYS A 1 178 ? -23.418 -36.033 -3.859 1.00 31.62 178 LYS A CA 1
ATOM 1405 C C . LYS A 1 178 ? -24.071 -37.424 -3.807 1.00 31.62 178 LYS A C 1
ATOM 1407 O O . LYS A 1 178 ? -24.579 -37.868 -4.838 1.00 31.62 178 LYS A O 1
ATOM 1412 N N . PRO A 1 179 ? -24.228 -38.054 -2.626 1.00 32.97 179 PRO A N 1
ATOM 1413 C CA . PRO A 1 179 ? -25.070 -39.233 -2.483 1.00 32.97 179 PRO A CA 1
ATOM 1414 C C . PRO A 1 179 ? -26.530 -38.873 -2.159 1.00 32.97 179 PRO A C 1
ATOM 1416 O O . PRO A 1 179 ? -26.832 -37.927 -1.431 1.00 32.97 179 PRO A O 1
ATOM 1419 N N . VAL A 1 180 ? -27.435 -39.672 -2.724 1.00 29.75 180 VAL A N 1
ATOM 1420 C CA . VAL A 1 180 ? -28.895 -39.630 -2.571 1.00 29.75 180 VAL A CA 1
ATOM 1421 C C . VAL A 1 180 ? -29.308 -40.425 -1.323 1.00 29.75 180 VAL A C 1
ATOM 1423 O O . VAL A 1 180 ? -28.917 -41.581 -1.176 1.00 29.75 180 VAL A O 1
ATOM 1426 N N . GLU A 1 181 ? -30.112 -39.826 -0.440 1.00 32.03 181 GLU A N 1
ATOM 1427 C CA . GLU A 1 181 ? -30.687 -40.482 0.747 1.00 32.03 181 GLU A CA 1
ATOM 1428 C C . GLU A 1 181 ? -31.925 -41.340 0.419 1.00 32.03 181 GLU A C 1
ATOM 1430 O O . GLU A 1 181 ? -32.831 -40.929 -0.311 1.00 32.03 181 GLU A O 1
ATOM 1435 N N . GLU A 1 182 ? -31.986 -42.531 1.025 1.00 30.61 182 GLU A N 1
ATOM 1436 C CA . GLU A 1 182 ? -33.132 -43.444 1.006 1.00 30.61 182 GLU A CA 1
ATOM 1437 C C . GLU A 1 182 ? -34.208 -43.080 2.045 1.00 30.61 182 GLU A C 1
ATOM 1439 O O . GLU A 1 182 ? -33.949 -42.799 3.214 1.00 30.61 182 GLU A O 1
ATOM 1444 N N . VAL A 1 183 ? -35.462 -43.204 1.616 1.00 30.00 183 VAL A N 1
ATOM 1445 C CA . VAL A 1 183 ? -36.685 -42.971 2.392 1.00 30.00 183 VAL A CA 1
ATOM 1446 C C . VAL A 1 183 ? -36.986 -44.137 3.349 1.00 30.00 183 VAL A C 1
ATOM 1448 O O . VAL A 1 183 ? -37.150 -45.277 2.912 1.00 30.00 183 VAL A O 1
ATOM 1451 N N . ARG A 1 184 ? -37.228 -43.854 4.642 1.00 30.34 184 ARG A N 1
ATOM 1452 C CA . ARG A 1 184 ? -37.975 -44.750 5.555 1.00 30.34 184 ARG A CA 1
ATOM 1453 C C . ARG A 1 184 ? -39.124 -44.023 6.267 1.00 30.34 184 ARG A C 1
ATOM 1455 O O . ARG A 1 184 ? -38.995 -42.888 6.708 1.00 30.34 184 ARG A O 1
ATOM 1462 N N . LYS A 1 185 ? -40.270 -44.713 6.324 1.00 31.91 185 LYS A N 1
ATOM 1463 C CA . LYS A 1 185 ? -41.596 -44.252 6.781 1.00 31.91 185 LYS A CA 1
ATOM 1464 C C . LYS A 1 185 ? -41.745 -44.193 8.318 1.00 31.91 185 LYS A C 1
ATOM 1466 O O . LYS A 1 185 ? -41.001 -44.877 9.017 1.00 31.91 185 LYS A O 1
ATOM 1471 N N . PRO A 1 186 ? -42.733 -43.430 8.832 1.00 35.22 186 PRO A N 1
ATOM 1472 C CA . PRO A 1 186 ? -42.852 -43.062 10.243 1.00 35.22 186 PRO A CA 1
ATOM 1473 C C . PRO A 1 186 ? -43.733 -44.023 11.058 1.00 35.22 186 PRO A C 1
ATOM 1475 O O . PRO A 1 186 ? -44.645 -44.654 10.523 1.00 35.22 186 PRO A O 1
ATOM 1478 N N . THR A 1 187 ? -43.546 -44.037 12.381 1.00 33.28 187 THR A N 1
ATOM 1479 C CA . THR A 1 187 ? -44.542 -44.549 13.336 1.00 33.28 187 THR A CA 1
ATOM 1480 C C . THR A 1 187 ? -44.865 -43.518 14.414 1.00 33.28 187 THR A C 1
ATOM 1482 O O . THR A 1 187 ? -44.057 -43.234 15.290 1.00 33.28 187 THR A O 1
ATOM 1485 N N . PHE A 1 188 ? -46.095 -43.010 14.313 1.00 36.12 188 PHE A N 1
ATOM 1486 C CA . PHE A 1 188 ? -47.100 -42.955 15.377 1.00 36.12 188 PHE A CA 1
ATOM 1487 C C . PHE A 1 188 ? -46.705 -42.277 16.698 1.00 36.12 188 PHE A C 1
ATOM 1489 O O . PHE A 1 188 ? -46.527 -42.959 17.693 1.00 36.12 188 PHE A O 1
ATOM 1496 N N . PHE A 1 189 ? -46.661 -40.942 16.727 1.00 32.41 189 PHE A N 1
ATOM 1497 C CA . PHE A 1 189 ? -47.076 -40.141 17.897 1.00 32.41 189 PHE A CA 1
ATOM 1498 C C . PHE A 1 189 ? -47.400 -38.696 17.462 1.00 32.41 189 PHE A C 1
ATOM 1500 O O . PHE A 1 189 ? -46.869 -37.711 17.969 1.00 32.41 189 PHE A O 1
ATOM 1507 N N . GLU A 1 190 ? -48.298 -38.575 16.482 1.00 39.16 190 GLU A N 1
ATOM 1508 C CA . GLU A 1 190 ? -48.944 -37.317 16.104 1.00 39.16 190 GLU A CA 1
ATOM 1509 C C . GLU A 1 190 ? -50.364 -37.287 16.660 1.00 39.16 190 GLU A C 1
ATOM 1511 O O . GLU A 1 190 ? -51.309 -37.751 16.032 1.00 39.16 190 GLU A O 1
ATOM 1516 N N . GLN A 1 191 ? -50.515 -36.727 17.853 1.00 38.94 191 GLN A N 1
ATOM 1517 C CA . GLN A 1 191 ? -51.716 -36.014 18.280 1.00 38.94 191 GLN A CA 1
ATOM 1518 C C . GLN A 1 191 ? -51.307 -35.199 19.515 1.00 38.94 191 GLN A C 1
ATOM 1520 O O . GLN A 1 191 ? -50.686 -35.740 20.421 1.00 38.94 191 GLN A O 1
ATOM 1525 N N . VAL A 1 192 ? -51.638 -33.898 19.534 1.00 44.19 192 VAL A N 1
ATOM 1526 C CA . VAL A 1 192 ? -51.371 -32.881 20.592 1.00 44.19 192 VAL A CA 1
ATOM 1527 C C . VAL A 1 192 ? -50.248 -31.836 20.324 1.00 44.19 192 VAL A C 1
ATOM 1529 O O . VAL A 1 192 ? -49.714 -31.256 21.261 1.00 44.19 192 VAL A O 1
ATOM 1532 N N . LYS A 1 193 ? -49.924 -31.441 19.075 1.00 37.31 193 LYS A N 1
ATOM 1533 C CA . LYS A 1 193 ? -49.034 -30.259 18.839 1.00 37.31 193 LYS A CA 1
ATOM 1534 C C . LYS A 1 193 ? -49.436 -29.254 17.743 1.00 37.31 193 LYS A C 1
ATOM 1536 O O . LYS A 1 193 ? -48.600 -28.510 17.243 1.00 37.31 193 LYS A O 1
ATOM 1541 N N . GLY A 1 194 ? -50.730 -29.109 17.456 1.00 40.47 194 GLY A N 1
ATOM 1542 C CA . GLY A 1 194 ? -51.258 -28.211 16.407 1.00 40.47 194 GLY A CA 1
ATOM 1543 C C . GLY A 1 194 ? -51.159 -26.687 16.632 1.00 40.47 194 GLY A C 1
ATOM 1544 O O . GLY A 1 194 ? -51.830 -25.937 15.930 1.00 40.47 194 GLY A O 1
ATOM 1545 N N . ARG A 1 195 ? -50.373 -26.191 17.598 1.00 41.53 195 ARG A N 1
ATOM 1546 C CA . ARG A 1 195 ? -50.128 -24.739 17.788 1.00 41.53 195 ARG A CA 1
ATOM 1547 C C . ARG A 1 195 ? -48.656 -24.349 17.970 1.00 41.53 195 ARG A C 1
ATOM 1549 O O . ARG A 1 195 ? -48.364 -23.167 18.078 1.00 41.53 195 ARG A O 1
ATOM 1556 N N . ILE A 1 196 ? -47.736 -25.318 17.974 1.00 42.72 196 ILE A N 1
ATOM 1557 C CA . ILE A 1 196 ? -46.286 -25.077 18.109 1.00 42.72 196 ILE A CA 1
ATOM 1558 C C . ILE A 1 196 ? -45.563 -25.293 16.764 1.00 42.72 196 ILE A C 1
ATOM 1560 O O . ILE A 1 196 ? -44.482 -24.757 16.565 1.00 42.72 196 ILE A O 1
ATOM 1564 N N . THR A 1 197 ? -46.166 -26.012 15.812 1.00 45.28 197 THR A N 1
ATOM 1565 C CA . THR A 1 197 ? -45.544 -26.351 14.520 1.00 45.28 197 THR A CA 1
ATOM 1566 C C . THR A 1 197 ? -45.397 -25.157 13.581 1.00 45.28 197 THR A C 1
ATOM 1568 O O . THR A 1 197 ? -44.294 -24.947 13.099 1.00 45.28 197 THR A O 1
ATOM 1571 N N . LYS A 1 198 ? -46.407 -24.286 13.438 1.00 45.84 198 LYS A N 1
ATOM 1572 C CA . LYS A 1 198 ? -46.293 -23.086 12.580 1.00 45.84 198 LYS A CA 1
ATOM 1573 C C . LYS A 1 198 ? -45.152 -22.147 12.983 1.00 45.84 198 LYS A C 1
ATOM 1575 O O . LYS A 1 198 ? -44.389 -21.714 12.136 1.00 45.84 198 LYS A O 1
ATOM 1580 N N . ALA A 1 199 ? -44.981 -21.897 14.281 1.00 44.56 199 ALA A N 1
ATOM 1581 C CA . ALA A 1 199 ? -43.907 -21.032 14.775 1.00 44.56 199 ALA A CA 1
ATOM 1582 C C . ALA A 1 199 ? -42.514 -21.687 14.695 1.00 44.56 199 ALA A C 1
ATOM 1584 O O . ALA A 1 199 ? -41.508 -20.988 14.744 1.00 44.56 199 ALA A O 1
ATOM 1585 N N . VAL A 1 200 ? -42.434 -23.020 14.615 1.00 48.34 200 VAL A N 1
ATOM 1586 C CA . VAL A 1 200 ? -41.172 -23.762 14.448 1.00 48.34 200 VAL A CA 1
ATOM 1587 C C . VAL A 1 200 ? -40.820 -23.909 12.968 1.00 48.34 200 VAL A C 1
ATOM 1589 O O . VAL A 1 200 ? -39.648 -23.816 12.623 1.00 48.34 200 VAL A O 1
ATOM 1592 N N . GLU A 1 201 ? -41.815 -24.087 12.104 1.00 50.22 201 GLU A N 1
ATOM 1593 C CA . GLU A 1 201 ? -41.669 -24.108 10.646 1.00 50.22 201 GLU A CA 1
ATOM 1594 C C . GLU A 1 201 ? -41.278 -22.725 10.121 1.00 50.22 201 GLU A C 1
ATOM 1596 O O . GLU A 1 201 ? -40.250 -22.623 9.467 1.00 50.22 201 GLU A O 1
ATOM 1601 N N . GLU A 1 202 ? -41.948 -21.645 10.545 1.00 51.38 202 GLU A N 1
ATOM 1602 C CA . GLU A 1 202 ? -41.563 -20.263 10.197 1.00 51.38 202 GLU A CA 1
ATOM 1603 C C . GLU A 1 202 ? -40.144 -19.906 10.680 1.00 51.38 202 GLU A C 1
ATOM 1605 O O . GLU A 1 202 ? -39.443 -19.114 10.054 1.00 51.38 202 GLU A O 1
ATOM 1610 N N . ARG A 1 203 ? -39.692 -20.489 11.799 1.00 51.88 203 ARG A N 1
ATOM 1611 C CA . ARG A 1 203 ? -38.349 -20.252 12.356 1.00 51.88 203 ARG A CA 1
ATOM 1612 C C . ARG A 1 203 ? -37.269 -21.056 11.635 1.00 51.88 203 ARG A C 1
ATOM 1614 O O . ARG A 1 203 ? -36.157 -20.560 11.498 1.00 51.88 203 ARG A O 1
ATOM 1621 N N . LYS A 1 204 ? -37.597 -22.261 11.161 1.00 53.53 204 LYS A N 1
ATOM 1622 C CA . LYS A 1 204 ? -36.724 -23.072 10.302 1.00 53.53 204 LYS A CA 1
ATOM 1623 C C . LYS A 1 204 ? -36.640 -22.496 8.892 1.00 53.53 204 LYS A C 1
ATOM 1625 O O . LYS A 1 204 ? -35.548 -22.408 8.357 1.00 53.53 204 LYS A O 1
ATOM 1630 N N . GLU A 1 205 ? -37.756 -22.045 8.324 1.00 53.09 205 GLU A N 1
ATOM 1631 C CA . GLU A 1 205 ? -37.782 -21.355 7.031 1.00 53.09 205 GLU A CA 1
ATOM 1632 C C . GLU A 1 205 ? -37.002 -20.041 7.090 1.00 53.09 205 GLU A C 1
ATOM 1634 O O . GLU A 1 205 ? -36.179 -19.799 6.215 1.00 53.09 205 GLU A O 1
ATOM 1639 N N . LYS A 1 206 ? -37.157 -19.239 8.156 1.00 58.03 206 LYS A N 1
ATOM 1640 C CA . LYS A 1 206 ? -36.291 -18.071 8.388 1.00 58.03 206 LYS A CA 1
ATOM 1641 C C . LYS A 1 206 ? -34.821 -18.445 8.514 1.00 58.03 206 LYS A C 1
ATOM 1643 O O . LYS A 1 206 ? -34.007 -17.779 7.905 1.00 58.03 206 LYS A O 1
ATOM 1648 N N . GLN A 1 207 ? -34.473 -19.503 9.248 1.00 56.16 207 GLN A N 1
ATOM 1649 C CA . GLN A 1 207 ? -33.078 -19.946 9.347 1.00 56.16 207 GLN A CA 1
ATOM 1650 C C . GLN A 1 207 ? -32.495 -20.345 7.991 1.00 56.16 207 GLN A C 1
ATOM 1652 O O . GLN A 1 207 ? -31.386 -19.935 7.687 1.00 56.16 207 GLN A O 1
ATOM 1657 N N . VAL A 1 208 ? -33.241 -21.087 7.170 1.00 57.16 208 VAL A N 1
ATOM 1658 C CA . VAL A 1 208 ? -32.788 -21.514 5.837 1.00 57.16 208 VAL A CA 1
ATOM 1659 C C . VAL A 1 208 ? -32.679 -20.326 4.877 1.00 57.16 208 VAL A C 1
ATOM 1661 O O . VAL A 1 208 ? -31.728 -20.248 4.107 1.00 57.16 208 VAL A O 1
ATOM 1664 N N . ILE A 1 209 ? -33.621 -19.380 4.933 1.00 58.03 209 ILE A N 1
ATOM 1665 C CA . ILE A 1 209 ? -33.572 -18.146 4.137 1.00 58.03 209 ILE A CA 1
ATOM 1666 C C . ILE A 1 209 ? -32.415 -17.253 4.600 1.00 58.03 209 IL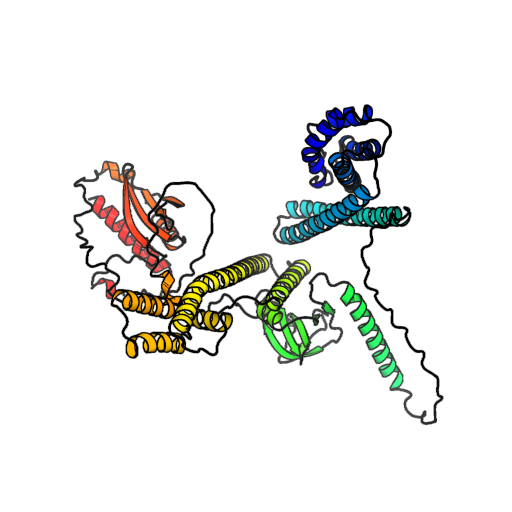E A C 1
ATOM 1668 O O . ILE A 1 209 ? -31.680 -16.751 3.758 1.00 58.03 209 ILE A O 1
ATOM 1672 N N . ASP A 1 210 ? -32.211 -17.090 5.907 1.00 57.22 210 ASP A N 1
ATOM 1673 C CA . ASP A 1 210 ? -31.097 -16.324 6.472 1.00 57.22 210 ASP A CA 1
ATOM 1674 C C . ASP A 1 210 ? -29.751 -16.976 6.130 1.00 57.22 210 ASP A C 1
ATOM 1676 O O . ASP A 1 210 ? -28.784 -16.273 5.872 1.00 57.22 210 ASP A O 1
ATOM 1680 N N . GLU A 1 211 ? -29.663 -18.307 6.108 1.00 60.19 211 GLU A N 1
ATOM 1681 C CA . GLU A 1 211 ? -28.449 -19.050 5.750 1.00 60.19 211 GLU A CA 1
ATOM 1682 C C . GLU A 1 211 ? -28.147 -18.954 4.247 1.00 60.19 211 GLU A C 1
ATOM 1684 O O . GLU A 1 211 ? -27.007 -18.700 3.864 1.00 60.19 211 GLU A O 1
ATOM 1689 N N . PHE A 1 212 ? -29.175 -19.019 3.397 1.00 61.50 212 PHE A N 1
ATOM 1690 C CA . PHE A 1 212 ? -29.053 -18.765 1.960 1.00 61.50 212 PHE A CA 1
ATOM 1691 C C . PHE A 1 212 ? -28.657 -17.310 1.651 1.00 61.50 212 PHE A C 1
ATOM 1693 O O . PHE A 1 212 ? -27.762 -17.072 0.843 1.00 61.50 212 PHE A O 1
ATOM 1700 N N . LEU A 1 213 ? -29.282 -16.331 2.319 1.00 57.69 213 LEU A N 1
ATOM 1701 C CA . LEU A 1 213 ? -28.926 -14.913 2.198 1.00 57.69 213 LEU A CA 1
ATOM 1702 C C . LEU A 1 213 ? -27.496 -14.664 2.675 1.00 57.69 213 LEU A C 1
ATOM 1704 O O . LEU A 1 213 ? -26.746 -13.979 1.987 1.00 57.69 213 LEU A O 1
ATOM 1708 N N . ARG A 1 214 ? -27.083 -15.291 3.785 1.00 58.09 214 ARG A N 1
ATOM 1709 C CA . ARG A 1 214 ? -25.692 -15.261 4.249 1.00 58.09 214 ARG A CA 1
ATOM 1710 C C . ARG A 1 214 ? -24.744 -15.746 3.165 1.00 58.09 214 ARG A C 1
ATOM 1712 O O . ARG A 1 214 ? -23.777 -15.050 2.892 1.00 58.09 214 ARG A O 1
ATOM 1719 N N . GLU A 1 215 ? -24.993 -16.911 2.566 1.00 59.44 215 GLU A N 1
ATOM 1720 C CA . GLU A 1 215 ? -24.134 -17.495 1.525 1.00 59.44 215 GLU A CA 1
ATOM 1721 C C . GLU A 1 215 ? -24.049 -16.649 0.247 1.00 59.44 215 GLU A C 1
ATOM 1723 O O . GLU A 1 215 ? -22.977 -16.559 -0.351 1.00 59.44 215 GLU A O 1
ATOM 1728 N N . GLU A 1 216 ? -25.146 -16.015 -0.168 1.00 55.75 216 GLU A N 1
ATOM 1729 C CA . GLU A 1 216 ? -25.161 -15.062 -1.285 1.00 55.75 216 GLU A CA 1
ATOM 1730 C C . GLU A 1 216 ? -24.388 -13.778 -0.948 1.00 55.75 216 GLU A C 1
ATOM 1732 O O . GLU A 1 216 ? -23.564 -13.327 -1.742 1.00 55.75 216 GLU A O 1
ATOM 1737 N N . GLU A 1 217 ? -24.570 -13.228 0.254 1.00 55.50 217 GLU A N 1
ATOM 1738 C CA . GLU A 1 217 ? -23.896 -12.003 0.697 1.00 55.50 217 GLU A CA 1
ATOM 1739 C C . GLU A 1 217 ? -22.383 -12.215 0.893 1.00 55.50 217 GLU A C 1
ATOM 1741 O O . GLU A 1 217 ? -21.599 -11.319 0.560 1.00 55.50 217 GLU A O 1
ATOM 1746 N N . LYS A 1 218 ? -21.938 -13.429 1.279 1.00 56.09 218 LYS A N 1
ATOM 1747 C CA . LYS A 1 218 ? -20.502 -13.792 1.298 1.00 56.09 218 LYS A CA 1
ATOM 1748 C C . LYS A 1 218 ? -19.827 -13.592 -0.056 1.00 56.09 218 LYS A C 1
ATOM 1750 O O . LYS A 1 218 ? -18.660 -13.212 -0.103 1.00 56.09 218 LYS A O 1
ATOM 1755 N N . LYS A 1 219 ? -20.547 -13.827 -1.157 1.00 48.41 219 LYS A N 1
ATOM 1756 C CA . LYS A 1 219 ? -20.007 -13.693 -2.520 1.00 48.41 219 LYS A CA 1
ATOM 1757 C C . LYS A 1 219 ? -19.854 -12.234 -2.959 1.00 48.41 219 LYS A C 1
ATOM 1759 O O . LYS A 1 219 ? -19.189 -11.980 -3.957 1.00 48.41 219 LYS A O 1
ATOM 1764 N N . THR A 1 220 ? -20.457 -11.291 -2.234 1.00 46.72 220 THR A N 1
ATOM 1765 C CA . THR A 1 220 ? -20.514 -9.863 -2.594 1.00 46.72 220 THR A CA 1
ATOM 1766 C C . THR A 1 220 ? -19.629 -8.954 -1.739 1.00 46.72 220 THR A C 1
ATOM 1768 O O . THR A 1 220 ? -19.666 -7.738 -1.920 1.00 46.72 220 THR A O 1
ATOM 1771 N N . SER A 1 221 ? -18.842 -9.493 -0.799 1.00 49.62 221 SER A N 1
ATOM 1772 C CA . SER A 1 221 ? -18.052 -8.632 0.087 1.00 49.62 221 SER A CA 1
ATOM 1773 C C . SER A 1 221 ? -16.804 -8.055 -0.593 1.00 49.62 221 SER A C 1
ATOM 1775 O O . SER A 1 221 ? -15.803 -8.740 -0.807 1.00 49.62 221 SER A O 1
ATOM 1777 N N . ASP A 1 222 ? -16.840 -6.747 -0.851 1.00 54.22 222 ASP A N 1
ATOM 1778 C CA . ASP A 1 222 ? -15.726 -5.965 -1.400 1.00 54.22 222 ASP A CA 1
ATOM 1779 C C . ASP A 1 222 ? -14.607 -5.665 -0.376 1.00 54.22 222 ASP A C 1
ATOM 1781 O O . ASP A 1 222 ? -13.555 -5.128 -0.740 1.00 54.22 222 ASP A O 1
ATOM 1785 N N . THR A 1 223 ? -14.797 -5.974 0.915 1.00 58.09 223 THR A N 1
ATOM 1786 C CA . THR A 1 223 ? -13.935 -5.466 2.004 1.00 58.09 223 THR A CA 1
ATOM 1787 C C . THR A 1 223 ? -12.869 -6.444 2.501 1.00 58.09 223 THR A C 1
ATOM 1789 O O . THR A 1 223 ? -12.139 -6.114 3.437 1.00 58.09 223 THR A O 1
ATOM 1792 N N . LEU A 1 224 ? -12.726 -7.621 1.874 1.00 63.66 224 LEU A N 1
ATOM 1793 C CA . LEU A 1 224 ? -11.932 -8.770 2.365 1.00 63.66 224 LEU A CA 1
ATOM 1794 C C . LEU A 1 224 ? -12.395 -9.328 3.727 1.00 63.66 224 LEU A C 1
ATOM 1796 O O . LEU A 1 224 ? -11.826 -10.306 4.195 1.00 63.66 224 LEU A O 1
ATOM 1800 N N . CYS A 1 225 ? -13.398 -8.715 4.357 1.00 67.31 225 CYS A N 1
ATOM 1801 C CA . CYS A 1 225 ? -14.084 -9.171 5.558 1.00 67.31 225 CYS A CA 1
ATOM 1802 C C . CYS A 1 225 ? -15.489 -9.587 5.137 1.00 67.31 225 CYS A C 1
ATOM 1804 O O . CYS A 1 225 ? -16.171 -8.821 4.460 1.00 67.31 225 CYS A O 1
ATOM 1806 N N . VAL A 1 226 ? -15.951 -10.779 5.493 1.00 75.00 226 VAL A N 1
ATOM 1807 C CA . VAL A 1 226 ? -17.304 -11.193 5.113 1.00 75.00 226 VAL A CA 1
ATOM 1808 C C . VAL A 1 226 ? -18.297 -10.575 6.104 1.00 75.00 226 VAL A C 1
ATOM 1810 O O . VAL A 1 226 ? -18.435 -11.035 7.241 1.00 75.00 226 VAL A O 1
ATOM 1813 N N . GLU A 1 227 ? -18.937 -9.487 5.662 1.00 79.94 227 GLU A N 1
ATOM 1814 C CA . GLU A 1 227 ? -19.943 -8.703 6.390 1.00 79.94 227 GLU A CA 1
ATOM 1815 C C . GLU A 1 227 ? -21.314 -9.382 6.285 1.00 79.94 227 GLU A C 1
ATOM 1817 O O . GLU A 1 227 ? -21.915 -9.409 5.214 1.00 79.94 227 GLU A O 1
ATOM 1822 N N . ILE A 1 228 ? -21.826 -9.906 7.399 1.00 79.50 228 ILE A N 1
ATOM 1823 C CA . ILE A 1 228 ? -23.149 -10.533 7.459 1.00 79.50 228 ILE A CA 1
ATOM 1824 C C . ILE A 1 228 ? -24.084 -9.643 8.285 1.00 79.50 228 ILE A C 1
ATOM 1826 O O . ILE A 1 228 ? -23.821 -9.429 9.470 1.00 79.50 228 ILE A O 1
ATOM 1830 N N . PRO A 1 229 ? -25.193 -9.125 7.732 1.00 81.81 229 PRO A N 1
ATOM 1831 C CA . PRO A 1 229 ? -26.191 -8.409 8.515 1.00 81.81 229 PRO A CA 1
ATOM 1832 C C . PRO A 1 229 ? -26.716 -9.275 9.663 1.00 81.81 229 PRO A C 1
ATOM 1834 O O . PRO A 1 229 ? -27.083 -10.439 9.485 1.00 81.81 229 PRO A O 1
ATOM 1837 N N . PHE A 1 230 ? -26.784 -8.706 10.863 1.00 85.00 230 PHE A N 1
ATOM 1838 C CA . PHE A 1 230 ? -27.409 -9.383 11.988 1.00 85.00 230 PHE A CA 1
ATOM 1839 C C . PHE A 1 230 ? -28.916 -9.103 11.970 1.00 85.00 230 PHE A C 1
ATOM 1841 O O . PHE A 1 230 ? -29.342 -7.949 12.029 1.00 85.00 230 PHE A O 1
ATOM 1848 N N . TYR A 1 231 ? -29.731 -10.154 11.880 1.00 81.81 231 TYR A N 1
ATOM 1849 C CA . TYR A 1 231 ? -31.176 -10.022 11.654 1.00 81.81 231 TYR A CA 1
ATOM 1850 C C . TYR A 1 231 ? -32.021 -9.979 12.936 1.00 81.81 231 TYR A C 1
ATOM 1852 O O . TYR A 1 231 ? -33.149 -9.486 12.896 1.00 81.81 231 TYR A O 1
ATOM 1860 N N . ASP A 1 232 ? -31.501 -10.460 14.070 1.00 85.12 232 ASP A N 1
ATOM 1861 C CA . ASP A 1 232 ? -32.245 -10.454 15.334 1.00 85.12 232 ASP A CA 1
ATOM 1862 C C . ASP A 1 232 ? -32.321 -9.044 15.941 1.00 85.12 232 ASP A C 1
ATOM 1864 O O . ASP A 1 232 ? -31.387 -8.245 15.847 1.00 85.12 232 ASP A O 1
ATOM 1868 N N . ASP A 1 233 ? -33.419 -8.764 16.652 1.00 86.50 233 ASP A N 1
ATOM 1869 C CA . ASP A 1 233 ? -33.685 -7.454 17.265 1.00 86.50 233 ASP A CA 1
ATOM 1870 C C . ASP A 1 233 ? -32.707 -7.090 18.392 1.00 86.50 233 ASP A C 1
ATOM 1872 O O . ASP A 1 233 ? -32.555 -5.913 18.729 1.00 86.50 233 ASP A O 1
ATOM 1876 N N . THR A 1 234 ? -32.077 -8.080 19.033 1.00 89.88 234 THR A N 1
ATOM 1877 C CA . THR A 1 234 ? -31.149 -7.851 20.150 1.00 89.88 234 THR A CA 1
ATOM 1878 C C . THR A 1 234 ? -29.994 -8.847 20.151 1.00 89.88 234 THR A C 1
ATOM 1880 O O . THR A 1 234 ? -30.185 -10.027 19.866 1.00 89.88 234 THR A O 1
ATOM 1883 N N . LEU A 1 235 ? -28.801 -8.383 20.532 1.00 92.88 235 LEU A N 1
ATOM 1884 C CA . LEU A 1 235 ? -27.605 -9.214 20.711 1.00 92.88 235 LEU A CA 1
ATOM 1885 C C . LEU A 1 235 ? -27.102 -9.087 22.151 1.00 92.88 235 LEU A C 1
ATOM 1887 O O . LEU A 1 235 ? -26.859 -7.983 22.629 1.00 92.88 235 LEU A O 1
ATOM 1891 N N . THR A 1 236 ? -26.885 -10.209 22.833 1.00 91.69 236 THR A N 1
ATOM 1892 C CA . THR A 1 236 ? -26.140 -10.244 24.102 1.00 91.69 236 THR A CA 1
ATOM 1893 C C . THR A 1 236 ? -24.657 -10.478 23.824 1.00 91.69 236 THR A C 1
ATOM 1895 O O . THR A 1 236 ? -24.327 -11.487 23.194 1.00 91.69 236 THR A O 1
ATOM 1898 N N . PHE A 1 237 ? -23.775 -9.612 24.316 1.00 92.12 237 PHE A N 1
ATOM 1899 C CA . PHE A 1 237 ? -22.325 -9.701 24.097 1.00 92.12 237 PHE A CA 1
ATOM 1900 C C . PHE A 1 237 ? -21.562 -9.847 25.423 1.00 92.12 237 PHE A C 1
ATOM 1902 O O . PHE A 1 237 ? -22.081 -9.521 26.492 1.00 92.12 237 PHE A O 1
ATOM 1909 N N . THR A 1 238 ? -20.344 -10.385 25.355 1.00 91.94 238 THR A N 1
ATOM 1910 C CA . THR A 1 238 ? -19.468 -10.619 26.515 1.00 91.94 238 THR A CA 1
ATOM 1911 C C . THR A 1 238 ? -18.492 -9.476 26.745 1.00 91.94 238 THR A C 1
ATOM 1913 O O . THR A 1 238 ? -18.224 -9.128 27.890 1.00 91.94 238 THR A O 1
ATOM 1916 N N . GLU A 1 239 ? -17.985 -8.880 25.671 1.00 92.19 239 GLU A N 1
ATOM 1917 C CA . GLU A 1 239 ? -16.998 -7.804 25.720 1.00 92.19 239 GLU A CA 1
ATOM 1918 C C . GLU A 1 239 ? -17.323 -6.754 24.657 1.00 92.19 239 GLU A C 1
ATOM 1920 O O . GLU A 1 239 ? -17.817 -7.084 23.577 1.00 92.19 239 GLU A O 1
ATOM 1925 N N . MET A 1 240 ? -17.055 -5.490 24.979 1.00 92.88 240 MET A N 1
ATOM 1926 C CA . MET A 1 240 ? -17.182 -4.358 24.068 1.00 92.88 240 MET A CA 1
ATOM 1927 C C . MET A 1 240 ? -15.826 -3.669 23.962 1.00 92.88 240 MET A C 1
ATOM 1929 O O . MET A 1 240 ? -15.265 -3.248 24.974 1.00 92.88 240 MET A O 1
ATOM 1933 N N . LEU A 1 241 ? -15.340 -3.514 22.735 1.00 92.81 241 LEU A N 1
ATOM 1934 C CA . LEU A 1 241 ? -14.127 -2.778 22.411 1.00 92.81 241 LEU A CA 1
ATOM 1935 C C . LEU A 1 241 ? -14.508 -1.519 21.614 1.00 92.81 241 LEU A C 1
ATOM 1937 O O . LEU A 1 241 ? -15.248 -1.623 20.630 1.00 92.81 241 LEU A O 1
ATOM 1941 N N . PRO A 1 242 ? -14.049 -0.320 22.009 1.00 91.88 242 PRO A N 1
ATOM 1942 C CA . PRO A 1 242 ? -14.288 0.887 21.226 1.00 91.88 242 PRO A CA 1
ATOM 1943 C C . PRO A 1 242 ? -13.568 0.796 19.876 1.00 91.88 242 PRO A C 1
ATOM 1945 O O . PRO A 1 242 ? -12.459 0.271 19.795 1.00 91.88 242 PRO A O 1
ATOM 1948 N N . CYS A 1 243 ? -14.177 1.324 18.811 1.00 92.88 243 CYS A N 1
ATOM 1949 C CA . CYS A 1 243 ? -13.475 1.472 17.541 1.00 92.88 243 CYS A CA 1
ATOM 1950 C C . CYS A 1 243 ? -12.626 2.748 17.578 1.00 92.88 243 CYS A C 1
ATOM 1952 O O . CYS A 1 243 ? -13.160 3.853 17.695 1.00 92.88 243 CYS A O 1
ATOM 1954 N N . LYS A 1 244 ? -11.303 2.593 17.460 1.00 92.00 244 LYS A N 1
ATOM 1955 C CA . LYS A 1 244 ? -10.320 3.687 17.506 1.00 92.00 244 LYS A CA 1
ATOM 1956 C C . LYS A 1 244 ? -10.598 4.771 16.467 1.00 92.00 244 LYS A C 1
ATOM 1958 O O . LYS A 1 244 ? -10.501 5.957 16.768 1.00 92.00 244 LYS A O 1
ATOM 1963 N N . ASP A 1 245 ? -10.903 4.355 15.241 1.00 90.38 245 ASP A N 1
ATOM 1964 C CA . ASP A 1 245 ? -10.976 5.252 14.083 1.00 90.38 245 ASP A CA 1
ATOM 1965 C C . ASP A 1 245 ? -12.382 5.814 13.837 1.00 90.38 245 ASP A C 1
ATOM 1967 O O . ASP A 1 245 ? -12.539 6.798 13.117 1.00 90.38 245 ASP A O 1
ATOM 1971 N N . MET A 1 246 ? -13.408 5.199 14.435 1.00 91.12 246 MET A N 1
ATOM 1972 C CA . MET A 1 246 ? -14.812 5.581 14.285 1.00 91.12 246 MET A CA 1
ATOM 1973 C C . MET A 1 246 ? -15.491 5.591 15.655 1.00 91.12 246 MET A C 1
ATOM 1975 O O . MET A 1 246 ? -16.113 4.615 16.064 1.00 91.12 246 MET A O 1
ATOM 1979 N N . SER A 1 247 ? -15.406 6.723 16.353 1.00 88.12 247 SER A N 1
ATOM 1980 C CA . SER A 1 247 ? -15.864 6.869 17.746 1.00 88.12 247 SER A CA 1
ATOM 1981 C C . SER A 1 247 ? -17.345 6.513 17.977 1.00 88.12 247 SER A C 1
ATOM 1983 O O . SER A 1 247 ? -17.731 6.070 19.061 1.00 88.12 247 SER A O 1
ATOM 1985 N N . ALA A 1 248 ? -18.184 6.668 16.948 1.00 89.50 248 ALA A N 1
ATOM 1986 C CA . ALA A 1 248 ? -19.599 6.305 16.981 1.00 89.50 248 ALA A CA 1
ATOM 1987 C C . ALA A 1 248 ? -19.858 4.785 16.959 1.00 89.50 248 ALA A C 1
ATOM 1989 O O . ALA A 1 248 ? -20.992 4.368 17.212 1.00 89.50 248 ALA A O 1
ATOM 1990 N N . TYR A 1 249 ? -18.844 3.968 16.664 1.00 93.56 249 TYR A N 1
ATOM 1991 C CA . TYR A 1 249 ? -18.940 2.520 16.483 1.00 93.56 249 TYR A CA 1
ATOM 1992 C C . TYR A 1 249 ? -18.072 1.750 17.486 1.00 93.56 249 TYR A C 1
ATOM 1994 O O . TYR A 1 249 ? -17.095 2.254 18.042 1.00 93.56 249 TYR A O 1
ATOM 2002 N N . CYS A 1 250 ? -18.432 0.491 17.709 1.00 93.69 250 CYS A N 1
ATOM 2003 C CA . CYS A 1 250 ? -17.725 -0.432 18.588 1.00 93.69 250 CYS A CA 1
ATOM 2004 C C . CYS A 1 250 ? -17.745 -1.854 18.027 1.00 93.69 250 CYS A C 1
ATOM 2006 O O . CYS A 1 250 ? -18.603 -2.212 17.215 1.00 93.69 250 CYS A O 1
ATOM 2008 N N . LEU A 1 251 ? -16.791 -2.652 18.495 1.00 94.94 251 LEU A N 1
ATOM 2009 C CA . LEU A 1 251 ? -16.727 -4.089 18.287 1.00 94.94 251 LEU A CA 1
ATOM 2010 C C . LEU A 1 251 ? -17.317 -4.793 19.513 1.00 94.94 251 LEU A C 1
ATOM 2012 O O . LEU A 1 251 ? -16.994 -4.459 20.651 1.00 94.94 251 LEU A O 1
ATOM 2016 N N . LEU A 1 252 ? -18.175 -5.778 19.285 1.00 94.25 252 LEU A N 1
ATOM 2017 C CA . LEU A 1 252 ? -18.848 -6.558 20.318 1.00 94.25 252 LEU A CA 1
ATOM 2018 C C . LEU A 1 252 ? -18.436 -8.016 20.150 1.00 94.25 252 LEU A C 1
ATOM 2020 O O . LEU A 1 252 ? -18.752 -8.625 19.129 1.00 94.25 252 LEU A O 1
ATOM 2024 N N . LYS A 1 253 ? -17.751 -8.590 21.140 1.00 92.38 253 LYS A N 1
ATOM 2025 C CA . LYS A 1 253 ? -17.413 -10.018 21.131 1.00 92.38 253 LYS A CA 1
ATOM 2026 C C . LYS A 1 253 ? -18.527 -10.818 21.798 1.00 92.38 253 LYS A C 1
ATOM 2028 O O . LYS A 1 253 ? -19.017 -10.450 22.869 1.00 92.38 253 LYS A O 1
ATOM 2033 N N . ARG A 1 254 ? -18.918 -11.937 21.190 1.00 89.94 254 ARG A N 1
ATOM 2034 C CA . ARG A 1 254 ? -19.800 -12.953 21.779 1.00 89.94 254 ARG A CA 1
ATOM 2035 C C . ARG A 1 254 ? -19.221 -14.323 21.452 1.00 89.94 254 ARG A C 1
ATOM 2037 O O . ARG A 1 254 ? -19.427 -14.829 20.352 1.00 89.94 254 ARG A O 1
ATOM 2044 N N . LYS A 1 255 ? -18.571 -14.949 22.438 1.00 85.62 255 LYS A N 1
ATOM 2045 C CA . LYS A 1 255 ? -17.781 -16.176 22.222 1.00 85.62 255 LYS A CA 1
ATOM 2046 C C . LYS A 1 255 ? -16.721 -15.915 21.137 1.00 85.62 255 LYS A C 1
ATOM 2048 O O . LYS A 1 255 ? -15.996 -14.937 21.270 1.00 85.62 255 LYS A O 1
ATOM 2053 N N . ASP A 1 256 ? -16.698 -16.724 20.082 1.00 82.25 256 ASP A N 1
ATOM 2054 C CA . ASP A 1 256 ? -15.753 -16.626 18.964 1.00 82.25 256 ASP A CA 1
ATOM 2055 C C . ASP A 1 256 ? -16.223 -15.665 17.853 1.00 82.25 256 ASP A C 1
ATOM 2057 O O . ASP A 1 256 ? -15.503 -15.442 16.885 1.00 82.25 256 ASP A O 1
ATOM 2061 N N . ASN A 1 257 ? -17.417 -15.073 17.987 1.00 88.56 257 ASN A N 1
ATOM 2062 C CA . ASN A 1 257 ? -17.980 -14.174 16.981 1.00 88.56 257 ASN A CA 1
ATOM 2063 C C . ASN A 1 257 ? -17.778 -12.713 17.374 1.00 88.56 257 ASN A C 1
ATOM 2065 O O . ASN A 1 257 ? -17.880 -12.338 18.550 1.00 88.56 257 ASN A O 1
ATOM 2069 N N . VAL A 1 258 ? -17.577 -11.873 16.363 1.00 92.12 258 VAL A N 1
ATOM 2070 C CA . VAL A 1 258 ? -17.385 -10.435 16.527 1.00 92.12 258 VAL A CA 1
ATOM 2071 C C . VAL A 1 258 ? -18.399 -9.689 15.685 1.00 92.12 258 VAL A C 1
ATOM 2073 O O . VAL A 1 258 ? -18.625 -10.004 14.521 1.00 92.12 258 VAL A O 1
ATOM 2076 N N . TYR A 1 259 ? -19.002 -8.677 16.292 1.00 93.06 259 TYR A N 1
ATOM 2077 C CA . TYR A 1 259 ? -20.002 -7.837 15.660 1.00 93.06 259 TYR A CA 1
ATOM 2078 C C . TYR A 1 259 ? -19.537 -6.387 15.668 1.00 93.06 259 TYR A C 1
ATOM 2080 O O . TYR A 1 259 ? -18.892 -5.942 16.614 1.00 93.06 259 TYR A O 1
ATOM 2088 N N . PHE A 1 260 ? -19.891 -5.637 14.636 1.00 93.62 260 PHE A N 1
ATOM 2089 C CA . PHE A 1 260 ? -19.606 -4.221 14.488 1.00 93.62 260 PHE A CA 1
ATOM 2090 C C . PHE A 1 260 ? -20.917 -3.441 14.452 1.00 93.62 260 PHE A C 1
ATOM 2092 O O . PHE A 1 260 ? -21.816 -3.756 13.673 1.00 93.62 260 PHE A O 1
ATOM 2099 N N . GLY A 1 261 ? -21.045 -2.431 15.312 1.00 92.19 261 GLY A N 1
ATOM 2100 C CA . GLY A 1 261 ? -22.278 -1.657 15.410 1.00 92.19 261 GLY A CA 1
ATOM 2101 C C . GLY A 1 261 ? -22.125 -0.353 16.182 1.00 92.19 261 GLY A C 1
ATOM 2102 O O . GLY A 1 261 ? -21.099 -0.073 16.801 1.00 92.19 261 GLY A O 1
ATOM 2103 N N . LEU A 1 262 ? -23.178 0.463 16.145 1.00 92.06 262 LEU A N 1
ATOM 2104 C CA . LEU A 1 262 ? -23.202 1.784 16.777 1.00 92.06 262 LEU A CA 1
ATOM 2105 C C . LEU A 1 262 ? -23.150 1.726 18.311 1.00 92.06 262 LEU A C 1
ATOM 2107 O O . LEU A 1 262 ? -24.002 1.100 18.943 1.00 92.06 262 LEU A O 1
ATOM 2111 N N . CYS A 1 263 ? -22.250 2.500 18.919 1.00 91.94 263 CYS A N 1
ATOM 2112 C CA . CYS A 1 263 ? -22.121 2.640 20.374 1.00 91.94 263 CYS A CA 1
ATOM 2113 C C . CYS A 1 263 ? -23.430 3.083 21.044 1.00 91.94 263 CYS A C 1
ATOM 2115 O O . CYS A 1 263 ? -23.751 2.636 22.139 1.00 91.94 263 CYS A O 1
ATOM 2117 N N . ARG A 1 264 ? -24.226 3.939 20.386 1.00 91.38 264 ARG A N 1
ATOM 2118 C CA . ARG A 1 264 ? -25.490 4.463 20.945 1.00 91.38 264 ARG A CA 1
ATOM 2119 C C . ARG A 1 264 ? -26.561 3.388 21.178 1.00 91.38 264 ARG A C 1
ATOM 2121 O O . ARG A 1 264 ? -27.487 3.612 21.950 1.00 91.38 264 ARG A O 1
ATOM 2128 N N . ASN A 1 265 ? -26.442 2.248 20.499 1.00 91.94 265 ASN A N 1
ATOM 2129 C CA . ASN A 1 265 ? -27.375 1.125 20.597 1.00 91.94 265 ASN A CA 1
ATOM 2130 C C . ASN A 1 265 ? -26.957 0.116 21.680 1.00 91.94 265 ASN A C 1
ATOM 2132 O O . ASN A 1 265 ? -27.673 -0.855 21.938 1.00 91.94 265 ASN A O 1
ATOM 2136 N N . VAL A 1 266 ? -25.804 0.342 22.315 1.00 91.69 266 VAL A N 1
ATOM 2137 C CA . VAL A 1 266 ? -25.246 -0.508 23.362 1.00 91.69 266 VAL A CA 1
ATOM 2138 C C . VAL A 1 266 ? -25.789 -0.082 24.724 1.00 91.69 266 VAL A C 1
ATOM 2140 O O . VAL A 1 266 ? -25.714 1.078 25.125 1.00 91.69 266 VAL A O 1
ATOM 2143 N N . SER A 1 267 ? -26.327 -1.053 25.457 1.00 88.81 267 SER A N 1
ATOM 2144 C CA . SER A 1 267 ? -26.605 -0.948 26.893 1.00 88.81 267 SER A CA 1
ATOM 2145 C C . SER A 1 267 ? -25.561 -1.754 27.686 1.00 88.81 267 SER A C 1
ATOM 2147 O O . SER A 1 267 ? -24.476 -2.006 27.180 1.00 88.81 267 SER A O 1
ATOM 2149 N N . LYS A 1 268 ? -25.844 -2.187 28.925 1.00 85.69 268 LYS A N 1
ATOM 2150 C CA . LYS A 1 268 ? -24.849 -2.881 29.775 1.00 85.69 268 LYS A CA 1
ATOM 2151 C C . LYS A 1 268 ? -24.181 -4.087 29.093 1.00 85.69 268 LYS A C 1
ATOM 2153 O O . LYS A 1 268 ? -22.963 -4.160 29.060 1.00 85.69 268 LYS A O 1
ATOM 2158 N N . THR A 1 269 ? -24.974 -5.029 28.589 1.00 88.56 269 THR A N 1
ATOM 2159 C CA . THR A 1 269 ? -24.496 -6.263 27.923 1.00 88.56 269 THR A CA 1
ATOM 2160 C C . THR A 1 269 ? -25.378 -6.658 26.738 1.00 88.56 269 THR A C 1
ATOM 2162 O O . THR A 1 269 ? -25.315 -7.780 26.235 1.00 88.56 269 THR A O 1
ATOM 2165 N N . VAL A 1 270 ? -26.256 -5.743 26.317 1.00 91.56 270 VAL A N 1
ATOM 2166 C CA . VAL A 1 270 ? -27.245 -5.975 25.266 1.00 91.56 270 VAL A CA 1
ATOM 2167 C C . VAL A 1 270 ? -27.163 -4.850 24.250 1.00 91.56 270 VAL A C 1
ATOM 2169 O O . VAL A 1 270 ? -27.202 -3.674 24.619 1.00 91.56 270 VAL A O 1
ATOM 2172 N N . TYR A 1 271 ? -27.081 -5.225 22.983 1.00 93.88 271 TYR A N 1
ATOM 2173 C CA . TYR A 1 271 ? -27.209 -4.347 21.834 1.00 93.88 271 TYR A CA 1
ATOM 2174 C C . TYR A 1 271 ? -28.652 -4.360 21.327 1.00 93.88 271 TYR A C 1
ATOM 2176 O O . TYR A 1 271 ? -29.239 -5.432 21.165 1.00 93.88 271 TYR A O 1
ATOM 2184 N N . ASN A 1 272 ? -29.215 -3.185 21.059 1.00 93.25 272 ASN A N 1
ATOM 2185 C CA . ASN A 1 272 ? -30.531 -3.028 20.445 1.00 93.25 272 ASN A CA 1
ATOM 2186 C C . ASN A 1 272 ? -30.387 -2.826 18.930 1.00 93.25 272 ASN A C 1
ATOM 2188 O O . ASN A 1 272 ? -29.971 -1.761 18.491 1.00 93.25 272 ASN A O 1
ATOM 2192 N N . ASN A 1 273 ? -30.762 -3.832 18.142 1.00 92.69 273 ASN A N 1
ATOM 2193 C CA . ASN A 1 273 ? -30.590 -3.865 16.689 1.00 92.69 273 ASN A CA 1
ATOM 2194 C C . ASN A 1 273 ? -31.889 -3.572 15.912 1.00 92.69 273 ASN A C 1
ATOM 2196 O O . ASN A 1 273 ? -32.058 -3.978 14.766 1.00 92.69 273 ASN A O 1
ATOM 2200 N N . ARG A 1 274 ? -32.842 -2.845 16.503 1.00 88.25 274 ARG A N 1
ATOM 2201 C CA . ARG A 1 274 ? -34.081 -2.466 15.793 1.00 88.25 274 ARG A CA 1
ATOM 2202 C C . ARG A 1 274 ? -33.842 -1.606 14.549 1.00 88.25 274 ARG A C 1
ATOM 2204 O O . ARG A 1 274 ? -34.698 -1.569 13.671 1.00 88.25 274 ARG A O 1
ATOM 2211 N N . ASP A 1 275 ? -32.712 -0.906 14.489 1.00 85.50 275 ASP A N 1
ATOM 2212 C CA . ASP A 1 275 ? -32.297 -0.120 13.325 1.00 85.50 275 ASP A CA 1
ATOM 2213 C C . ASP A 1 275 ? -31.530 -0.935 12.274 1.00 85.50 275 ASP A C 1
ATOM 2215 O O . ASP A 1 275 ? -31.165 -0.382 11.239 1.00 85.50 275 ASP A O 1
ATOM 2219 N N . LYS A 1 276 ? -31.321 -2.237 12.524 1.00 85.25 276 LYS A N 1
ATOM 2220 C CA . LYS A 1 276 ? -30.588 -3.170 11.659 1.00 85.25 276 LYS A CA 1
ATOM 2221 C C . LYS A 1 276 ? -29.179 -2.686 11.296 1.00 85.25 276 LYS A C 1
ATOM 2223 O O . LYS A 1 276 ? -28.694 -2.953 10.201 1.00 85.25 276 LYS A O 1
ATOM 2228 N N . SER A 1 277 ? -28.536 -1.945 12.198 1.00 85.00 277 SER A N 1
ATOM 2229 C CA . SER A 1 277 ? -27.187 -1.405 11.987 1.00 85.00 277 SER A CA 1
ATOM 2230 C C . SER A 1 277 ? -26.061 -2.360 12.395 1.00 85.00 277 SER A C 1
ATOM 2232 O O . SER A 1 277 ? -24.894 -2.052 12.155 1.00 85.00 277 SER A O 1
ATOM 2234 N N . LEU A 1 278 ? -26.384 -3.492 13.029 1.00 89.69 278 LEU A N 1
ATOM 2235 C CA . LEU A 1 278 ? -25.402 -4.457 13.512 1.00 89.69 278 LEU A CA 1
ATOM 2236 C C . LEU A 1 278 ? -24.973 -5.426 12.407 1.00 89.69 278 LEU A C 1
ATOM 2238 O O . LEU A 1 278 ? -25.806 -6.052 11.750 1.00 89.69 278 LEU A O 1
ATOM 2242 N N . ILE A 1 279 ? -23.662 -5.590 12.262 1.00 89.50 279 ILE A N 1
ATOM 2243 C CA . ILE A 1 279 ? -23.046 -6.463 11.262 1.00 89.50 279 ILE A CA 1
ATOM 2244 C C . ILE A 1 279 ? -22.170 -7.483 11.987 1.00 89.50 279 ILE A C 1
ATOM 2246 O O . ILE A 1 279 ? -21.376 -7.122 12.850 1.00 89.50 279 ILE A O 1
ATOM 2250 N N . GLU A 1 280 ? -22.315 -8.758 11.662 1.00 90.25 280 GLU A N 1
ATOM 2251 C CA . GLU A 1 280 ? -21.392 -9.819 12.052 1.00 90.25 280 GLU A CA 1
ATOM 2252 C C . GLU A 1 280 ? -20.183 -9.807 11.111 1.00 90.25 280 GLU A C 1
ATOM 2254 O O . GLU A 1 280 ? -20.329 -9.816 9.888 1.00 90.25 280 GLU A O 1
ATOM 2259 N N . LEU A 1 281 ? -18.986 -9.758 11.691 1.00 89.06 281 LEU A N 1
ATOM 2260 C CA . LEU A 1 281 ? -17.730 -9.796 10.955 1.00 89.06 281 LEU A CA 1
ATOM 2261 C C . LEU A 1 281 ? -17.200 -11.228 10.973 1.00 89.06 281 LEU A C 1
ATOM 2263 O O . LEU A 1 281 ? -16.860 -11.756 12.034 1.00 89.06 281 LEU A O 1
ATOM 2267 N N . THR A 1 282 ? -17.133 -11.859 9.803 1.00 83.38 282 THR A N 1
ATOM 2268 C CA . THR A 1 282 ? -16.625 -13.230 9.655 1.00 83.38 282 THR A CA 1
ATOM 2269 C C . THR A 1 282 ? -15.308 -13.260 8.880 1.00 83.38 282 THR A C 1
ATOM 2271 O O . THR A 1 282 ? -14.968 -12.307 8.182 1.00 83.38 282 THR A O 1
ATOM 2274 N N . GLU A 1 283 ? -14.535 -14.338 9.064 1.00 82.06 283 GLU A N 1
ATOM 2275 C CA . GLU A 1 283 ? -13.169 -14.505 8.520 1.00 82.06 283 GLU A CA 1
ATOM 2276 C C . GLU A 1 283 ? -12.135 -13.489 9.040 1.00 82.06 283 GLU A C 1
ATOM 2278 O O . GLU A 1 283 ? -11.038 -13.359 8.498 1.00 82.06 283 GLU A O 1
ATOM 2283 N N . ILE A 1 284 ? -12.455 -12.794 10.131 1.00 85.31 284 ILE A N 1
ATOM 2284 C CA . ILE A 1 284 ? -11.538 -11.863 10.782 1.00 85.31 284 ILE A CA 1
ATOM 2285 C C . ILE A 1 284 ? -10.530 -12.585 11.683 1.00 85.31 284 ILE A C 1
ATOM 2287 O O . ILE A 1 284 ? -10.764 -13.704 12.140 1.00 85.31 284 ILE A O 1
ATOM 2291 N N . THR A 1 285 ? -9.425 -11.908 11.996 1.00 86.38 285 THR A N 1
ATOM 2292 C CA . THR A 1 285 ? -8.428 -12.403 12.956 1.00 86.38 285 THR A CA 1
ATOM 2293 C C . THR A 1 285 ? -8.286 -11.492 14.170 1.00 86.38 285 THR A C 1
ATOM 2295 O O . THR A 1 285 ? -8.738 -10.346 14.158 1.00 86.38 285 THR A O 1
ATOM 2298 N N . GLU A 1 286 ? -7.631 -11.978 15.226 1.00 88.44 286 GLU A N 1
ATOM 2299 C CA . GLU A 1 286 ? -7.361 -11.165 16.420 1.00 88.44 286 GLU A CA 1
ATOM 2300 C C . GLU A 1 286 ? -6.481 -9.948 16.096 1.00 88.44 286 GLU A C 1
ATOM 2302 O O . GLU A 1 286 ? -6.710 -8.866 16.631 1.00 88.44 286 GLU A O 1
ATOM 2307 N N . GLU A 1 287 ? -5.556 -10.060 15.138 1.00 90.06 287 GLU A N 1
ATOM 2308 C CA . GLU A 1 287 ? -4.746 -8.929 14.667 1.00 90.06 287 GLU A CA 1
ATOM 2309 C C . GLU A 1 287 ? -5.618 -7.844 14.016 1.00 90.06 287 GLU A C 1
ATOM 2311 O O . GLU A 1 287 ? -5.394 -6.653 14.227 1.00 90.06 287 GLU A O 1
ATOM 2316 N N . PHE A 1 288 ? -6.654 -8.229 13.260 1.00 89.81 288 PHE A N 1
ATOM 2317 C CA . PHE A 1 288 ? -7.606 -7.269 12.685 1.00 89.81 288 PHE A CA 1
ATOM 2318 C C . PHE A 1 288 ? -8.356 -6.504 13.785 1.00 89.81 288 PHE A C 1
ATOM 2320 O O . PHE A 1 288 ? -8.470 -5.278 13.726 1.00 89.81 288 PHE A O 1
ATOM 2327 N N . ILE A 1 289 ? -8.817 -7.216 14.817 1.00 90.00 289 ILE A N 1
ATOM 2328 C CA . ILE A 1 289 ? -9.475 -6.614 15.985 1.00 90.00 289 ILE A CA 1
ATOM 2329 C C . ILE A 1 289 ? -8.509 -5.655 16.686 1.00 90.00 289 ILE A C 1
ATOM 2331 O O . ILE A 1 289 ? -8.903 -4.551 17.067 1.00 90.00 289 ILE A O 1
ATOM 2335 N N . GLN A 1 290 ? -7.237 -6.040 16.798 1.00 90.12 290 GLN A N 1
ATOM 2336 C CA . GLN A 1 290 ? -6.204 -5.220 17.411 1.00 90.12 290 GLN A CA 1
ATOM 2337 C C . GLN A 1 290 ? -5.995 -3.897 16.658 1.00 90.12 290 GLN A C 1
ATOM 2339 O O . GLN A 1 290 ? -5.993 -2.840 17.290 1.00 90.12 290 GLN A O 1
ATOM 2344 N N . PHE A 1 291 ? -5.895 -3.930 15.322 1.00 91.25 291 PHE A N 1
ATOM 2345 C CA . PHE A 1 291 ? -5.774 -2.718 14.497 1.00 91.25 291 PHE A CA 1
ATOM 2346 C C . PHE A 1 291 ? -6.988 -1.783 14.628 1.00 91.25 291 PHE A C 1
ATOM 2348 O O . PHE A 1 291 ? -6.834 -0.560 14.594 1.00 91.25 291 PHE A O 1
ATOM 2355 N N . MET A 1 292 ? -8.185 -2.349 14.802 1.00 91.38 292 MET A N 1
ATOM 2356 C CA . MET A 1 292 ? -9.437 -1.600 14.954 1.00 91.38 292 MET A CA 1
ATOM 2357 C C . MET A 1 292 ? -9.627 -0.984 16.348 1.00 91.38 292 MET A C 1
ATOM 2359 O O . MET A 1 292 ? -10.302 0.043 16.473 1.00 91.38 292 MET A O 1
ATOM 2363 N N . ALA A 1 293 ? -9.086 -1.614 17.395 1.00 89.38 293 ALA A N 1
ATOM 2364 C CA . ALA A 1 293 ? -9.340 -1.240 18.787 1.00 89.38 293 ALA A CA 1
ATOM 2365 C C . ALA A 1 293 ? -8.203 -0.431 19.433 1.00 89.38 293 ALA A C 1
ATOM 2367 O O . ALA A 1 293 ? -8.475 0.412 20.288 1.00 89.38 293 ALA A O 1
ATOM 2368 N N . TYR A 1 294 ? -6.944 -0.653 19.036 1.00 89.31 294 TYR A N 1
ATOM 2369 C CA . TYR A 1 294 ? -5.778 -0.107 19.738 1.00 89.31 294 TYR A CA 1
ATOM 2370 C C . TYR A 1 294 ? -4.895 0.774 18.854 1.00 89.31 294 TYR A C 1
ATOM 2372 O O . TYR A 1 294 ? -4.717 0.537 17.659 1.00 89.31 294 TYR A O 1
ATOM 2380 N N . ASP A 1 295 ? -4.297 1.800 19.463 1.00 88.06 295 ASP A N 1
ATOM 2381 C CA . ASP A 1 295 ? -3.245 2.593 18.832 1.00 88.06 295 ASP A CA 1
ATOM 2382 C C . ASP A 1 295 ? -1.890 1.899 19.019 1.00 88.06 295 ASP A C 1
ATOM 2384 O O . ASP A 1 295 ? -1.191 2.110 20.006 1.00 88.06 295 ASP A O 1
ATOM 2388 N N . LEU A 1 296 ? -1.502 1.086 18.037 1.00 86.25 296 LEU A N 1
ATOM 2389 C CA . LEU A 1 296 ? -0.212 0.389 18.036 1.00 86.25 296 LEU A CA 1
ATOM 2390 C C . LEU A 1 296 ? 1.009 1.320 17.962 1.00 86.25 296 LEU A C 1
ATOM 2392 O O . LEU A 1 296 ? 2.119 0.887 18.248 1.00 86.25 296 LEU A O 1
ATOM 2396 N N . LEU A 1 297 ? 0.826 2.590 17.583 1.00 84.31 297 LEU A N 1
ATOM 2397 C CA . LEU A 1 297 ? 1.904 3.571 17.436 1.00 84.31 297 LEU A CA 1
ATOM 2398 C C . LEU A 1 297 ? 1.963 4.548 18.621 1.00 84.31 297 LEU A C 1
ATOM 2400 O O . LEU A 1 297 ? 2.668 5.557 18.542 1.00 84.31 297 LEU A O 1
ATOM 2404 N N . SER A 1 298 ? 1.241 4.263 19.712 1.00 79.88 298 SER A N 1
ATOM 2405 C CA . SER A 1 298 ? 1.234 5.075 20.937 1.00 79.88 298 SER A CA 1
ATOM 2406 C C . SER A 1 298 ? 2.585 5.085 21.665 1.00 79.88 298 SER A C 1
ATOM 2408 O O . SER A 1 298 ? 2.844 5.979 22.467 1.00 79.88 298 SER A O 1
ATOM 2410 N N . GLY A 1 299 ? 3.449 4.105 21.375 1.00 75.25 299 GLY A N 1
ATOM 2411 C CA . GLY A 1 299 ? 4.700 3.853 22.094 1.00 75.25 299 GLY A CA 1
ATOM 2412 C C . GLY A 1 299 ? 4.544 2.916 23.295 1.00 75.25 299 GLY A C 1
ATOM 2413 O O . GLY A 1 299 ? 5.540 2.574 23.922 1.00 75.25 299 GLY A O 1
ATOM 2414 N N . GLU A 1 300 ? 3.323 2.466 23.602 1.00 74.62 300 GLU A N 1
ATOM 2415 C CA . GLU A 1 300 ? 3.054 1.485 24.668 1.00 74.62 300 GLU A CA 1
ATOM 2416 C C . GLU A 1 300 ? 3.397 0.045 24.253 1.00 74.62 300 GLU A C 1
ATOM 2418 O O . GLU A 1 300 ? 3.518 -0.837 25.103 1.00 74.62 300 GLU A O 1
ATOM 2423 N N . TYR A 1 301 ? 3.558 -0.194 22.949 1.00 78.44 301 TYR A N 1
ATOM 2424 C CA . TYR A 1 301 ? 3.799 -1.510 22.368 1.00 78.44 301 TYR A CA 1
ATOM 2425 C C . TYR A 1 301 ? 5.210 -1.599 21.784 1.00 78.44 301 TYR A C 1
ATOM 2427 O O . TYR A 1 301 ? 5.633 -0.731 21.020 1.00 78.44 301 TYR A O 1
ATOM 2435 N N . ASP A 1 302 ? 5.912 -2.689 22.093 1.00 73.44 302 ASP A N 1
ATOM 2436 C CA . ASP A 1 302 ? 7.157 -3.049 21.415 1.00 73.44 302 ASP A CA 1
ATOM 2437 C C . ASP A 1 302 ? 6.827 -3.790 20.114 1.00 73.44 302 ASP A C 1
ATOM 2439 O O . ASP A 1 302 ? 6.521 -4.989 20.105 1.00 73.44 302 ASP A O 1
ATOM 2443 N N . LEU A 1 303 ? 6.806 -3.042 19.011 1.00 80.94 303 LEU A N 1
ATOM 2444 C CA . LEU A 1 303 ? 6.439 -3.576 17.707 1.00 80.94 303 LEU A CA 1
ATOM 2445 C C . LEU A 1 303 ? 7.581 -4.394 17.106 1.00 80.94 303 LEU A C 1
ATOM 2447 O O . LEU A 1 303 ? 8.707 -3.925 16.941 1.00 80.94 303 LEU A O 1
ATOM 2451 N N . LYS A 1 304 ? 7.247 -5.618 16.704 1.00 81.81 304 LYS A N 1
ATOM 2452 C CA . LYS A 1 304 ? 8.118 -6.500 15.925 1.00 81.81 304 LYS A CA 1
ATOM 2453 C C . LYS A 1 304 ? 7.706 -6.473 14.462 1.00 81.81 304 LYS A C 1
ATOM 2455 O O . LYS A 1 304 ? 6.682 -5.903 14.103 1.00 81.81 304 LYS A O 1
ATOM 2460 N N . GLU A 1 305 ? 8.525 -7.083 13.613 1.00 83.00 305 GLU A N 1
ATOM 2461 C CA . GLU A 1 305 ? 8.168 -7.282 12.209 1.00 83.00 305 GLU A CA 1
ATOM 2462 C C . GLU A 1 305 ? 6.779 -7.912 12.059 1.00 83.00 305 GLU A C 1
ATOM 2464 O O . GLU A 1 305 ? 6.421 -8.834 12.792 1.00 83.00 305 GLU A O 1
ATOM 2469 N N . PHE A 1 306 ? 6.012 -7.426 11.086 1.00 85.94 306 PHE A N 1
ATOM 2470 C CA . PHE A 1 306 ? 4.679 -7.957 10.849 1.00 85.94 306 PHE A CA 1
ATOM 2471 C C . PHE A 1 306 ? 4.795 -9.264 10.067 1.00 85.94 306 PHE A C 1
ATOM 2473 O O . PHE A 1 306 ? 5.376 -9.330 8.977 1.00 85.94 306 PHE A O 1
ATOM 2480 N N . SER A 1 307 ? 4.208 -10.312 10.623 1.00 86.88 307 SER A N 1
ATOM 2481 C CA . SER A 1 307 ? 3.987 -11.592 9.973 1.00 86.88 307 SER A CA 1
ATOM 2482 C C . SER A 1 307 ? 3.119 -11.444 8.720 1.00 86.88 307 SER A C 1
ATOM 2484 O O . SER A 1 307 ? 2.430 -10.447 8.493 1.00 86.88 307 SER A O 1
ATOM 2486 N N . VAL A 1 308 ? 3.114 -12.488 7.887 1.00 85.94 308 VAL A N 1
ATOM 2487 C CA . VAL A 1 308 ? 2.242 -12.544 6.702 1.00 85.94 308 VAL A CA 1
ATOM 2488 C C . VAL A 1 308 ? 0.770 -12.390 7.095 1.00 85.94 308 VAL A C 1
ATOM 2490 O O . VAL A 1 308 ? 0.010 -11.762 6.359 1.00 85.94 308 VAL A O 1
ATOM 2493 N N . GLN A 1 309 ? 0.378 -12.920 8.257 1.00 86.56 309 GLN A N 1
ATOM 2494 C CA . GLN A 1 309 ? -0.989 -12.813 8.749 1.00 86.56 309 GLN A CA 1
ATOM 2495 C C . GLN A 1 309 ? -1.320 -11.384 9.193 1.00 86.56 309 GLN A C 1
ATOM 2497 O O . GLN A 1 309 ? -2.311 -10.836 8.726 1.00 86.56 309 GLN A O 1
ATOM 2502 N N . GLU A 1 310 ? -0.454 -10.735 9.977 1.00 88.56 310 GLU A N 1
ATOM 2503 C CA . GLU A 1 310 ? -0.637 -9.333 10.392 1.00 88.56 310 GLU A CA 1
ATOM 2504 C C . GLU A 1 310 ? -0.737 -8.391 9.188 1.00 88.56 310 GLU A C 1
ATOM 2506 O O . GLU A 1 310 ? -1.575 -7.493 9.170 1.00 88.56 310 GLU A O 1
ATOM 2511 N N . LYS A 1 311 ? 0.048 -8.627 8.130 1.00 87.44 311 LYS A N 1
ATOM 2512 C CA . LYS A 1 311 ? -0.043 -7.853 6.882 1.00 87.44 311 LYS A CA 1
ATOM 2513 C C . LYS A 1 311 ? -1.386 -8.031 6.174 1.00 87.44 311 LYS A C 1
ATOM 2515 O O . LYS A 1 311 ? -1.932 -7.052 5.665 1.00 87.44 311 LYS A O 1
ATOM 2520 N N . LYS A 1 312 ? -1.929 -9.253 6.138 1.00 87.12 312 LYS A N 1
ATOM 2521 C CA . LYS A 1 312 ? -3.274 -9.512 5.594 1.00 87.12 312 LYS A CA 1
ATOM 2522 C C . LYS A 1 312 ? -4.345 -8.821 6.437 1.00 87.12 312 LYS A C 1
ATOM 2524 O O . LYS A 1 312 ? -5.208 -8.147 5.884 1.00 87.12 312 LYS A O 1
ATOM 2529 N N . SER A 1 313 ? -4.249 -8.911 7.760 1.00 87.81 313 SER A N 1
ATOM 2530 C CA . SER A 1 313 ? -5.183 -8.259 8.681 1.00 87.81 313 SER A CA 1
ATOM 2531 C C . SER A 1 313 ? -5.098 -6.733 8.610 1.00 87.81 313 SER A C 1
ATOM 2533 O O . SER A 1 313 ? -6.122 -6.061 8.681 1.00 87.81 313 SER A O 1
ATOM 2535 N N . MET A 1 314 ? -3.912 -6.174 8.358 1.00 89.94 314 MET A N 1
ATOM 2536 C CA . MET A 1 314 ? -3.718 -4.747 8.091 1.00 89.94 314 MET A CA 1
ATOM 2537 C C . MET A 1 314 ? -4.399 -4.312 6.779 1.00 89.94 314 MET A C 1
ATOM 2539 O O . MET A 1 314 ? -5.027 -3.255 6.735 1.00 89.94 314 MET A O 1
ATOM 2543 N N . GLN A 1 315 ? -4.336 -5.128 5.719 1.00 86.88 315 GLN A N 1
ATOM 2544 C CA . GLN A 1 315 ? -5.070 -4.866 4.470 1.00 86.88 315 GLN A CA 1
ATOM 2545 C C . GLN A 1 315 ? -6.590 -4.937 4.671 1.00 86.88 315 GLN A C 1
ATOM 2547 O O . GLN A 1 315 ? -7.317 -4.072 4.182 1.00 86.88 315 GLN A O 1
ATOM 2552 N N . MET A 1 316 ? -7.065 -5.938 5.418 1.00 87.88 316 MET A N 1
ATOM 2553 C CA . MET A 1 316 ? -8.478 -6.085 5.781 1.00 87.88 316 MET A CA 1
ATOM 2554 C C . MET A 1 316 ? -8.970 -4.875 6.588 1.00 87.88 316 MET A C 1
ATOM 2556 O O . MET A 1 316 ? -10.005 -4.299 6.264 1.00 87.88 316 MET A O 1
ATOM 2560 N N . TYR A 1 317 ? -8.186 -4.432 7.575 1.00 91.25 317 TYR A N 1
ATOM 2561 C CA . TYR A 1 317 ? -8.433 -3.217 8.354 1.00 91.25 317 TYR A CA 1
ATOM 2562 C C . TYR A 1 317 ? -8.609 -1.991 7.454 1.00 91.25 317 TYR A C 1
ATOM 2564 O O . TYR A 1 317 ? -9.599 -1.268 7.579 1.00 91.25 317 TYR A O 1
ATOM 2572 N N . PHE A 1 318 ? -7.704 -1.791 6.493 1.00 89.38 318 PHE A N 1
ATOM 2573 C CA . PHE A 1 318 ? -7.804 -0.667 5.568 1.00 89.38 318 PHE A CA 1
ATOM 2574 C C . PHE A 1 318 ? -9.086 -0.684 4.736 1.00 89.38 318 PHE A C 1
ATOM 2576 O O . PHE A 1 318 ? -9.779 0.335 4.643 1.00 89.38 318 PHE A O 1
ATOM 2583 N N . ASN A 1 319 ? -9.390 -1.832 4.131 1.00 85.56 319 ASN A N 1
ATOM 2584 C CA . ASN A 1 319 ? -10.527 -1.979 3.228 1.00 85.56 319 ASN A CA 1
ATOM 2585 C C . ASN A 1 319 ? -11.856 -1.826 3.970 1.00 85.56 319 ASN A C 1
ATOM 2587 O O . ASN A 1 319 ? -12.724 -1.076 3.521 1.00 85.56 319 ASN A O 1
ATOM 2591 N N . PHE A 1 320 ? -11.987 -2.475 5.129 1.00 88.06 320 PHE A N 1
ATOM 2592 C CA . PHE A 1 320 ? -13.187 -2.404 5.951 1.00 88.06 320 PHE A CA 1
ATOM 2593 C C . PHE A 1 320 ? -13.468 -0.973 6.419 1.00 88.06 320 PHE A C 1
ATOM 2595 O O . PHE A 1 320 ? -14.535 -0.428 6.138 1.00 88.06 320 PHE A O 1
ATOM 2602 N N . VAL A 1 321 ? -12.489 -0.312 7.048 1.00 89.25 321 VAL A N 1
ATOM 2603 C CA . VAL A 1 321 ? -12.674 1.055 7.559 1.00 89.25 321 VAL A CA 1
ATOM 2604 C C . VAL A 1 321 ? -12.979 2.029 6.421 1.00 89.25 321 VAL A C 1
ATOM 2606 O O . VAL A 1 321 ? -13.909 2.827 6.528 1.00 89.25 321 VAL A O 1
ATOM 2609 N N . THR A 1 322 ? -12.264 1.930 5.297 1.00 85.81 322 THR A N 1
ATOM 2610 C CA . THR A 1 322 ? -12.524 2.766 4.113 1.00 85.81 322 THR A CA 1
ATOM 2611 C C . THR A 1 322 ? -13.959 2.596 3.605 1.00 85.81 322 THR A C 1
ATOM 2613 O O . THR A 1 322 ? -14.623 3.596 3.335 1.00 85.81 322 THR A O 1
ATOM 2616 N N . SER A 1 323 ? -14.467 1.363 3.537 1.00 83.88 323 SER A N 1
ATOM 2617 C CA . SER A 1 323 ? -15.853 1.076 3.146 1.00 83.88 323 SER A CA 1
ATOM 2618 C C . SER A 1 323 ? -16.871 1.648 4.140 1.00 83.88 323 SER A C 1
ATOM 2620 O O . SER A 1 323 ? -17.847 2.284 3.736 1.00 83.88 323 SER A O 1
ATOM 2622 N N . CYS A 1 324 ? -16.623 1.527 5.450 1.00 85.19 324 CYS A N 1
ATOM 2623 C CA . CYS A 1 324 ? -17.478 2.139 6.470 1.00 85.19 324 CYS A CA 1
ATOM 2624 C C . CYS A 1 324 ? -17.564 3.663 6.311 1.00 85.19 324 CYS A C 1
ATOM 2626 O O . CYS A 1 324 ? -18.660 4.223 6.408 1.00 85.19 324 CYS A O 1
ATOM 2628 N N . PHE A 1 325 ? -16.436 4.324 6.028 1.00 86.25 325 PHE A N 1
ATOM 2629 C CA . PHE A 1 325 ? -16.412 5.753 5.730 1.00 86.25 325 PHE A CA 1
ATOM 2630 C C . PHE A 1 325 ? -17.175 6.076 4.446 1.00 86.25 325 PHE A C 1
ATOM 2632 O O . PHE A 1 325 ? -17.995 6.986 4.471 1.00 86.25 325 PHE A O 1
ATOM 2639 N N . GLN A 1 326 ? -17.000 5.315 3.363 1.00 81.06 326 GLN A N 1
ATOM 2640 C CA . GLN A 1 326 ? -17.748 5.525 2.115 1.00 81.06 326 GLN A CA 1
ATOM 2641 C C . GLN A 1 326 ? -19.267 5.438 2.319 1.00 81.06 326 GLN A C 1
ATOM 2643 O O . GLN A 1 326 ? -19.996 6.301 1.833 1.00 81.06 326 GLN A O 1
ATOM 2648 N N . LYS A 1 327 ? -19.744 4.431 3.064 1.00 82.38 327 LYS A N 1
ATOM 2649 C CA . LYS A 1 327 ? -21.179 4.200 3.308 1.00 82.38 327 LYS A CA 1
ATOM 2650 C C . LYS A 1 327 ? -21.801 5.238 4.254 1.00 82.38 327 LYS A C 1
ATOM 2652 O O . LYS A 1 327 ? -22.969 5.582 4.097 1.00 82.38 327 LYS A O 1
ATOM 2657 N N . ASN A 1 328 ? -21.045 5.730 5.241 1.00 82.69 328 ASN A N 1
ATOM 2658 C CA . ASN A 1 328 ? -21.601 6.495 6.365 1.00 82.69 328 ASN A CA 1
ATOM 2659 C C . ASN A 1 328 ? -21.091 7.945 6.493 1.00 82.69 328 ASN A C 1
ATOM 2661 O O . ASN A 1 328 ? -21.413 8.621 7.482 1.00 82.69 328 ASN A O 1
ATOM 2665 N N . MET A 1 329 ? -20.309 8.432 5.521 1.00 81.06 329 MET A N 1
ATOM 2666 C CA . MET A 1 329 ? -19.785 9.803 5.502 1.00 81.06 329 MET A CA 1
ATOM 2667 C C . MET A 1 329 ? -20.913 10.836 5.577 1.00 81.06 329 MET A C 1
ATOM 2669 O O . MET A 1 329 ? -21.869 10.784 4.809 1.00 81.06 329 MET A O 1
ATOM 2673 N N . GLY A 1 330 ? -20.790 11.805 6.484 1.00 74.12 330 GLY A N 1
ATOM 2674 C CA . GLY A 1 330 ? -21.778 12.873 6.669 1.00 74.12 330 GLY A CA 1
ATOM 2675 C C . GLY A 1 330 ? -23.011 12.469 7.485 1.00 74.12 330 GLY A C 1
ATOM 2676 O O . GLY A 1 330 ? -23.773 13.349 7.875 1.00 74.12 330 GLY A O 1
ATOM 2677 N N . ASN A 1 331 ? -23.173 11.179 7.800 1.00 83.00 331 ASN A N 1
ATOM 2678 C CA . ASN A 1 331 ? -24.234 10.677 8.674 1.00 83.00 331 ASN A CA 1
ATOM 2679 C C . ASN A 1 331 ? -23.710 10.424 10.090 1.00 83.00 331 ASN A C 1
ATOM 2681 O O . ASN A 1 331 ? -24.132 11.075 11.043 1.00 83.00 331 ASN A O 1
ATOM 2685 N N . THR A 1 332 ? -22.790 9.467 10.233 1.00 80.75 332 THR A N 1
ATOM 2686 C CA . THR A 1 332 ? -22.239 9.059 11.540 1.00 80.75 332 THR A CA 1
ATOM 2687 C C . THR A 1 332 ? -20.740 9.285 11.661 1.00 80.75 332 THR A C 1
ATOM 2689 O O . THR A 1 332 ? -20.233 9.283 12.775 1.00 80.75 332 THR A O 1
ATOM 2692 N N . VAL A 1 333 ? -20.042 9.443 10.534 1.00 85.25 333 VAL A N 1
ATOM 2693 C CA . VAL A 1 333 ? -18.594 9.686 10.474 1.00 85.25 333 VAL A CA 1
ATOM 2694 C C . VAL A 1 333 ? -18.292 10.877 9.573 1.00 85.25 333 VAL A C 1
ATOM 2696 O O . VAL A 1 333 ? -19.099 11.231 8.707 1.00 85.25 333 VAL A O 1
ATOM 2699 N N . ASN A 1 334 ? -17.142 11.517 9.774 1.00 85.12 334 ASN A N 1
ATOM 2700 C CA . ASN A 1 334 ? -16.766 12.732 9.054 1.00 85.12 334 ASN A CA 1
ATOM 2701 C C . ASN A 1 334 ? -15.398 12.644 8.348 1.00 85.12 334 ASN A C 1
ATOM 2703 O O . ASN A 1 334 ? -14.600 11.730 8.552 1.00 85.12 334 ASN A O 1
ATOM 2707 N N . VAL A 1 335 ? -15.124 13.640 7.498 1.00 82.50 335 VAL A N 1
ATOM 2708 C CA . VAL A 1 335 ? -13.901 13.694 6.680 1.00 82.50 335 VAL A CA 1
ATOM 2709 C C . VAL A 1 335 ? -12.638 13.835 7.539 1.00 82.50 335 VAL A C 1
ATOM 2711 O O . VAL A 1 335 ? -11.596 13.292 7.179 1.00 82.50 335 VAL A O 1
ATOM 2714 N N . GLN A 1 336 ? -12.704 14.535 8.677 1.00 85.38 336 GLN A N 1
ATOM 2715 C CA . GLN A 1 336 ? -11.551 14.696 9.572 1.00 85.38 336 GLN A CA 1
ATOM 2716 C C . GLN A 1 336 ? -11.166 13.364 10.227 1.00 85.38 336 GLN A C 1
ATOM 2718 O O . GLN A 1 336 ? -9.980 13.042 10.277 1.00 85.38 336 GLN A O 1
ATOM 2723 N N . GLU A 1 337 ? -12.151 12.570 10.654 1.00 87.62 337 GLU A N 1
ATOM 2724 C CA . GLU A 1 337 ? -11.947 11.208 11.164 1.00 87.62 337 GLU A CA 1
ATOM 2725 C C . GLU A 1 337 ? -11.300 10.315 10.094 1.00 87.62 337 GLU A C 1
ATOM 2727 O O . GLU A 1 337 ? -10.298 9.655 10.369 1.00 87.62 337 GLU A O 1
ATOM 2732 N N . TYR A 1 338 ? -11.774 10.377 8.842 1.00 87.94 338 TYR A N 1
ATOM 2733 C CA . TYR A 1 338 ? -11.164 9.623 7.740 1.00 87.94 338 TYR A CA 1
ATOM 2734 C C . TYR A 1 338 ? -9.709 10.037 7.468 1.00 87.94 338 TYR A C 1
ATOM 2736 O O . TYR A 1 338 ? -8.838 9.190 7.259 1.00 87.94 338 TYR A O 1
ATOM 2744 N N . MET A 1 339 ? -9.409 11.340 7.497 1.00 84.69 339 MET A N 1
ATOM 2745 C CA . MET A 1 339 ? -8.040 11.838 7.317 1.00 84.69 339 MET A CA 1
ATOM 2746 C C . MET A 1 339 ? -7.115 11.424 8.466 1.00 84.69 339 MET A C 1
ATOM 2748 O O . MET A 1 339 ? -5.952 11.090 8.224 1.00 84.69 339 MET A O 1
ATOM 2752 N N . ALA A 1 340 ? -7.618 11.417 9.703 1.00 88.62 340 ALA A N 1
ATOM 2753 C CA . ALA A 1 340 ? -6.877 10.937 10.864 1.00 88.62 340 ALA A CA 1
ATOM 2754 C C . ALA A 1 340 ? -6.556 9.441 10.735 1.00 88.62 340 ALA A C 1
ATOM 2756 O O . ALA A 1 340 ? -5.390 9.059 10.871 1.00 88.62 340 ALA A O 1
ATOM 2757 N N . PHE A 1 341 ? -7.550 8.627 10.366 1.00 92.00 341 PHE A N 1
ATOM 2758 C CA . PHE A 1 341 ? -7.377 7.209 10.047 1.00 92.00 341 PHE A CA 1
ATOM 2759 C C . PHE A 1 341 ? -6.324 6.997 8.949 1.00 92.00 341 PHE A C 1
ATOM 2761 O O . PHE A 1 341 ? -5.370 6.247 9.138 1.00 92.00 341 PHE A O 1
ATOM 2768 N N . LYS A 1 342 ? -6.422 7.712 7.822 1.00 89.06 342 LYS A N 1
ATOM 2769 C CA . LYS A 1 342 ? -5.472 7.586 6.704 1.00 89.06 342 LYS A CA 1
ATOM 2770 C C . LYS A 1 342 ? -4.047 7.965 7.113 1.00 89.06 342 LYS A C 1
ATOM 2772 O O . LYS A 1 342 ? -3.089 7.288 6.746 1.00 89.06 342 LYS A O 1
ATOM 2777 N N . SER A 1 343 ? -3.897 9.038 7.890 1.00 87.75 343 SER A N 1
ATOM 2778 C CA . SER A 1 343 ? -2.607 9.462 8.445 1.00 87.75 343 SER A CA 1
ATOM 2779 C C . SER A 1 343 ? -2.018 8.404 9.383 1.00 87.75 343 SER A C 1
ATOM 2781 O O . SER A 1 343 ? -0.825 8.104 9.322 1.00 87.75 343 SER A O 1
ATOM 2783 N N . TYR A 1 344 ? -2.853 7.804 10.232 1.00 92.62 344 TYR A N 1
ATOM 2784 C CA . TYR A 1 344 ? -2.459 6.698 11.096 1.00 92.62 344 TYR A CA 1
ATOM 2785 C C . TYR A 1 344 ? -2.027 5.465 10.295 1.00 92.62 344 TYR A C 1
ATOM 2787 O O . TYR A 1 344 ? -0.905 4.996 10.466 1.00 92.62 344 TYR A O 1
ATOM 2795 N N . TYR A 1 345 ? -2.867 4.998 9.371 1.00 92.12 345 TYR A N 1
ATOM 2796 C CA . TYR A 1 345 ? -2.597 3.826 8.544 1.00 92.12 345 TYR A CA 1
ATOM 2797 C C . TYR A 1 345 ? -1.302 3.976 7.735 1.00 92.12 345 TYR A C 1
ATOM 2799 O O . TYR A 1 345 ? -0.475 3.070 7.704 1.00 92.12 345 TYR A O 1
ATOM 2807 N N . ASN A 1 346 ? -1.058 5.149 7.145 1.00 89.06 346 ASN A N 1
ATOM 2808 C CA . ASN A 1 346 ? 0.183 5.409 6.413 1.00 89.06 346 ASN A CA 1
ATOM 2809 C C . ASN A 1 346 ? 1.426 5.318 7.307 1.00 89.06 346 ASN A C 1
ATOM 2811 O O . ASN A 1 346 ? 2.451 4.796 6.871 1.00 89.06 346 ASN A O 1
ATOM 2815 N N . ARG A 1 347 ? 1.347 5.815 8.549 1.00 91.19 347 ARG A N 1
ATOM 2816 C CA . ARG A 1 347 ? 2.437 5.658 9.521 1.00 91.19 347 ARG A CA 1
ATOM 2817 C C . ARG A 1 347 ? 2.633 4.191 9.887 1.00 91.19 347 ARG A C 1
ATOM 2819 O O . ARG A 1 347 ? 3.767 3.741 9.904 1.00 91.19 347 ARG A O 1
ATOM 2826 N N . LEU A 1 348 ? 1.549 3.444 10.090 1.00 90.38 348 LEU A N 1
ATOM 2827 C CA . LEU A 1 348 ? 1.602 2.014 10.401 1.00 90.38 348 LEU A CA 1
ATOM 2828 C C . LEU A 1 348 ? 2.301 1.218 9.287 1.00 90.38 348 LEU A C 1
ATOM 2830 O O . LEU A 1 348 ? 3.193 0.421 9.565 1.00 90.38 348 LEU A O 1
ATOM 2834 N N . VAL A 1 349 ? 1.968 1.496 8.022 1.00 89.00 349 VAL A N 1
ATOM 2835 C CA . VAL A 1 349 ? 2.629 0.890 6.853 1.00 89.00 349 VAL A CA 1
ATOM 2836 C C . VAL A 1 349 ? 4.119 1.245 6.804 1.00 89.00 349 VAL A C 1
ATOM 2838 O O . VAL A 1 349 ? 4.951 0.370 6.575 1.00 89.00 349 VAL A O 1
ATOM 2841 N N . GLN A 1 350 ? 4.477 2.511 7.049 1.00 88.50 350 GLN A N 1
ATOM 2842 C CA . GLN A 1 350 ? 5.882 2.932 7.102 1.00 88.50 350 GLN A CA 1
ATOM 2843 C C . GLN A 1 350 ? 6.646 2.213 8.216 1.00 88.50 350 GLN A C 1
ATOM 2845 O O . GLN A 1 350 ? 7.724 1.684 7.962 1.00 88.50 350 GLN A O 1
ATOM 2850 N N . THR A 1 351 ? 6.066 2.125 9.412 1.00 86.94 351 THR A N 1
ATOM 2851 C CA . THR A 1 351 ? 6.650 1.399 10.541 1.00 86.94 351 THR A CA 1
ATOM 2852 C C . THR A 1 351 ? 6.827 -0.087 10.220 1.00 86.94 351 THR A C 1
ATOM 2854 O O . THR A 1 351 ? 7.892 -0.630 10.498 1.00 86.94 351 THR A O 1
ATOM 2857 N N . SER A 1 352 ? 5.863 -0.738 9.553 1.00 87.19 352 SER A N 1
ATOM 2858 C CA . SER A 1 352 ? 6.026 -2.125 9.078 1.00 87.19 352 SER A CA 1
ATOM 2859 C C . SER A 1 352 ? 7.263 -2.273 8.183 1.00 87.19 352 SER A C 1
ATOM 2861 O O . SER A 1 352 ? 8.066 -3.183 8.387 1.00 87.19 352 SER A O 1
ATOM 2863 N N . PHE A 1 353 ? 7.466 -1.362 7.225 1.00 85.62 353 PHE A N 1
ATOM 2864 C CA . PHE A 1 353 ? 8.644 -1.394 6.350 1.00 85.62 353 PHE A CA 1
ATOM 2865 C C . PHE A 1 353 ? 9.948 -1.107 7.097 1.00 85.62 353 PHE A C 1
ATOM 2867 O O . PHE A 1 353 ? 10.966 -1.740 6.821 1.00 85.62 353 PHE A O 1
ATOM 2874 N N . GLU A 1 354 ? 9.936 -0.176 8.050 1.00 85.81 354 GLU A N 1
ATOM 2875 C CA . GLU A 1 354 ? 11.100 0.134 8.881 1.00 85.81 354 GLU A CA 1
ATOM 2876 C C . GLU A 1 354 ? 11.515 -1.061 9.746 1.00 85.81 354 GLU A C 1
ATOM 2878 O O . GLU A 1 354 ? 12.709 -1.346 9.848 1.00 85.81 354 GLU A O 1
ATOM 2883 N N . LEU A 1 355 ? 10.553 -1.794 10.313 1.00 85.94 355 LEU A N 1
ATOM 2884 C CA . LEU A 1 355 ? 10.800 -2.996 11.114 1.00 85.94 355 LEU A CA 1
ATOM 2885 C C . LEU A 1 355 ? 11.373 -4.138 10.266 1.00 85.94 355 LEU A C 1
ATOM 2887 O O . LEU A 1 355 ? 12.339 -4.786 10.674 1.00 85.94 355 LEU A O 1
ATOM 2891 N N . GLU A 1 356 ? 10.852 -4.342 9.056 1.00 85.19 356 GLU A N 1
ATOM 2892 C CA . GLU A 1 356 ? 11.398 -5.315 8.100 1.00 85.19 356 GLU A CA 1
ATOM 2893 C C . GLU A 1 356 ? 12.817 -4.951 7.654 1.00 85.19 356 GLU A C 1
ATOM 2895 O O . GLU A 1 356 ? 13.714 -5.798 7.636 1.00 85.19 356 GLU A O 1
ATOM 2900 N N . ALA A 1 357 ? 13.050 -3.675 7.337 1.00 82.75 357 ALA A N 1
ATOM 2901 C CA . ALA A 1 357 ? 14.371 -3.180 6.974 1.00 82.75 357 ALA A CA 1
ATOM 2902 C C . ALA A 1 357 ? 15.364 -3.328 8.134 1.00 82.75 357 ALA A C 1
ATOM 2904 O O . ALA A 1 357 ? 16.505 -3.739 7.916 1.00 82.75 357 ALA A O 1
ATOM 2905 N N . LYS A 1 358 ? 14.929 -3.039 9.369 1.00 85.44 358 LYS A N 1
ATOM 2906 C CA . LYS A 1 358 ? 15.734 -3.219 10.579 1.00 85.44 358 LYS A CA 1
ATOM 2907 C C . LYS A 1 358 ? 16.116 -4.683 10.764 1.00 85.44 358 LYS A C 1
ATOM 2909 O O . LYS A 1 358 ? 17.299 -4.963 10.908 1.00 85.44 358 LYS A O 1
ATOM 2914 N N . LYS A 1 359 ? 15.171 -5.620 10.646 1.00 84.81 359 LYS A N 1
ATOM 2915 C CA . LYS A 1 359 ? 15.480 -7.055 10.720 1.00 84.81 359 LYS A CA 1
ATOM 2916 C C . LYS A 1 359 ? 16.497 -7.485 9.669 1.00 84.81 359 LYS A C 1
ATOM 2918 O O . LYS A 1 359 ? 17.434 -8.206 10.004 1.00 84.81 359 LYS A O 1
ATOM 2923 N N . HIS A 1 360 ? 16.316 -7.088 8.409 1.00 85.44 360 HIS A N 1
ATOM 2924 C CA . HIS A 1 360 ? 17.274 -7.439 7.359 1.00 85.44 360 HIS A CA 1
ATOM 2925 C C . HIS A 1 360 ? 18.660 -6.868 7.668 1.00 85.44 360 HIS A C 1
ATOM 2927 O O . HIS A 1 360 ? 19.650 -7.594 7.609 1.00 85.44 360 HIS A O 1
ATOM 2933 N N . SER A 1 361 ? 18.727 -5.596 8.065 1.00 86.88 361 SER A N 1
ATOM 2934 C CA . SER A 1 361 ? 19.971 -4.937 8.469 1.00 86.88 361 SER A CA 1
ATOM 2935 C C . SER A 1 361 ? 20.648 -5.653 9.642 1.00 86.88 361 SER A C 1
ATOM 2937 O O . SER A 1 361 ? 21.835 -5.964 9.568 1.00 86.88 361 SER A O 1
ATOM 2939 N N . ASP A 1 362 ? 19.903 -5.957 10.705 1.00 87.06 362 ASP A N 1
ATOM 2940 C CA . ASP A 1 362 ? 20.413 -6.650 11.888 1.00 87.06 362 ASP A CA 1
ATOM 2941 C C . ASP A 1 362 ? 20.885 -8.068 11.532 1.00 87.06 362 ASP A C 1
ATOM 2943 O O . ASP A 1 362 ? 21.961 -8.487 11.954 1.00 87.06 362 ASP A O 1
ATOM 2947 N N . TYR A 1 363 ? 20.155 -8.789 10.677 1.00 88.75 363 TYR A N 1
ATOM 2948 C CA . TYR A 1 363 ? 20.572 -10.104 10.190 1.00 88.75 363 TYR A CA 1
ATOM 2949 C C . TYR A 1 363 ? 21.924 -10.051 9.469 1.00 88.75 363 TYR A C 1
ATOM 2951 O O . TYR A 1 363 ? 22.836 -10.803 9.816 1.00 88.75 363 TYR A O 1
ATOM 2959 N N . TYR A 1 364 ? 22.084 -9.145 8.501 1.00 87.62 364 TYR A N 1
ATOM 2960 C CA . TYR A 1 364 ? 23.334 -9.024 7.747 1.00 87.62 364 TYR A CA 1
ATOM 2961 C C . TYR A 1 364 ? 24.486 -8.457 8.580 1.00 87.62 364 TYR A C 1
ATOM 2963 O O . TYR A 1 364 ? 25.635 -8.793 8.308 1.00 87.62 364 TYR A O 1
ATOM 2971 N N . ARG A 1 365 ? 24.207 -7.655 9.617 1.00 89.81 365 ARG A N 1
ATOM 2972 C CA . ARG A 1 365 ? 25.227 -7.199 10.575 1.00 89.81 365 ARG A CA 1
ATOM 2973 C C . ARG A 1 365 ? 25.680 -8.330 11.501 1.00 89.81 365 ARG A C 1
ATOM 2975 O O . ARG A 1 365 ? 26.865 -8.426 11.807 1.00 89.81 365 ARG A O 1
ATOM 2982 N N . ALA A 1 366 ? 24.760 -9.185 11.950 1.00 90.50 366 ALA A N 1
ATOM 2983 C CA . ALA A 1 366 ? 25.058 -10.291 12.861 1.00 90.50 366 ALA A CA 1
ATOM 2984 C C . ALA A 1 366 ? 25.757 -11.464 12.158 1.00 90.50 366 ALA A C 1
ATOM 2986 O O . ALA A 1 366 ? 26.621 -12.108 12.752 1.00 90.50 366 ALA A O 1
ATOM 2987 N N . LEU A 1 367 ? 25.415 -11.725 10.892 1.00 91.75 367 LEU A N 1
ATOM 2988 C CA . LEU A 1 367 ? 25.967 -12.819 10.090 1.00 91.75 367 LEU A CA 1
ATOM 2989 C C . LEU A 1 367 ? 27.510 -12.909 10.125 1.00 91.75 367 LEU A C 1
ATOM 2991 O O . LEU A 1 367 ? 28.005 -13.961 10.529 1.00 91.75 367 LEU A O 1
ATOM 2995 N N . PRO A 1 368 ? 28.289 -11.860 9.787 1.00 91.50 368 PRO A N 1
ATOM 2996 C CA . PRO A 1 368 ? 29.749 -11.943 9.793 1.00 91.50 368 PRO A CA 1
ATOM 2997 C C . PRO A 1 368 ? 30.340 -12.146 11.194 1.00 91.50 368 PRO A C 1
ATOM 2999 O O . PRO A 1 368 ? 31.396 -12.760 11.319 1.00 91.50 368 PRO A O 1
ATOM 3002 N N . LEU A 1 369 ? 29.679 -11.660 12.253 1.00 92.56 369 LEU A N 1
ATOM 3003 C CA . LEU A 1 369 ? 30.129 -11.875 13.634 1.00 92.56 369 LEU A CA 1
ATOM 3004 C C . LEU A 1 369 ? 29.963 -13.342 14.038 1.00 92.56 369 LEU A C 1
ATOM 3006 O O . LEU A 1 369 ? 30.871 -13.938 14.613 1.00 92.56 369 LEU A O 1
ATOM 3010 N N . VAL A 1 370 ? 28.821 -13.936 13.687 1.00 93.44 370 VAL A N 1
ATOM 3011 C CA . VAL A 1 370 ? 28.547 -15.354 13.940 1.00 93.44 370 VAL A CA 1
ATOM 3012 C C . VAL A 1 370 ? 29.459 -16.248 13.111 1.00 93.44 370 VAL A C 1
ATOM 3014 O O . VAL A 1 370 ? 29.958 -17.239 13.629 1.00 93.44 370 VAL A O 1
ATOM 3017 N N . GLU A 1 371 ? 29.724 -15.905 11.851 1.00 92.44 371 GLU A N 1
ATOM 3018 C CA . GLU A 1 371 ? 30.659 -16.666 11.017 1.00 92.44 371 GLU A CA 1
ATOM 3019 C C . GLU A 1 371 ? 32.086 -16.619 11.563 1.00 92.44 371 GLU A C 1
ATOM 3021 O O . GLU A 1 371 ? 32.751 -17.652 11.588 1.00 92.44 371 GLU A O 1
ATOM 3026 N N . GLN A 1 372 ? 32.535 -15.467 12.070 1.00 92.00 372 GLN A N 1
ATOM 3027 C CA . GLN A 1 372 ? 33.828 -15.362 12.750 1.00 92.00 372 GLN A CA 1
ATOM 3028 C C . GLN A 1 372 ? 33.868 -16.200 14.029 1.00 92.00 372 GLN A C 1
ATOM 3030 O O . GLN A 1 372 ? 34.833 -16.932 14.234 1.00 92.00 372 GLN A O 1
ATOM 3035 N N . TYR A 1 373 ? 32.823 -16.147 14.860 1.00 94.00 373 TYR A N 1
ATOM 3036 C CA . TYR A 1 373 ? 32.708 -17.002 16.044 1.00 94.00 373 TYR A CA 1
ATOM 3037 C C . TYR A 1 373 ? 32.779 -18.491 15.671 1.00 94.00 373 TYR A C 1
ATOM 3039 O O . TYR A 1 373 ? 33.620 -19.211 16.204 1.00 94.00 373 TYR A O 1
ATOM 3047 N N . MET A 1 374 ? 31.972 -18.943 14.706 1.00 92.94 374 MET A N 1
ATOM 3048 C CA . MET A 1 374 ? 31.971 -20.338 14.255 1.00 92.94 374 MET A CA 1
ATOM 3049 C C . MET A 1 374 ? 33.343 -20.760 13.712 1.00 92.94 374 MET A C 1
ATOM 3051 O O . MET A 1 374 ? 33.814 -21.846 14.039 1.00 92.94 374 MET A O 1
ATOM 3055 N N . ALA A 1 375 ? 34.005 -19.896 12.936 1.00 92.38 375 ALA A N 1
ATOM 3056 C CA . ALA A 1 375 ? 35.341 -20.157 12.409 1.00 92.38 375 ALA A CA 1
ATOM 3057 C C . ALA A 1 375 ? 36.392 -20.278 13.522 1.00 92.38 375 ALA A C 1
ATOM 3059 O O . ALA A 1 375 ? 37.277 -21.129 13.431 1.00 92.38 375 ALA A O 1
ATOM 3060 N N . TYR A 1 376 ? 36.298 -19.471 14.585 1.00 91.56 376 TYR A N 1
ATOM 3061 C CA . TYR A 1 376 ? 37.156 -19.615 15.761 1.00 91.56 376 TYR A CA 1
ATOM 3062 C C . TYR A 1 376 ? 36.910 -20.944 16.477 1.00 91.56 376 TYR A C 1
ATOM 3064 O O . TYR A 1 376 ? 37.869 -21.662 16.752 1.00 91.56 376 TYR A O 1
ATOM 3072 N N . MET A 1 377 ? 35.648 -21.307 16.713 1.00 92.00 377 MET A N 1
ATOM 3073 C CA . MET A 1 377 ? 35.302 -22.581 17.349 1.00 92.00 377 MET A CA 1
ATOM 3074 C C . MET A 1 377 ? 35.842 -23.773 16.549 1.00 92.00 377 MET A C 1
ATOM 3076 O O . MET A 1 377 ? 36.492 -24.647 17.115 1.00 92.00 377 MET A O 1
ATOM 3080 N N . GLU A 1 378 ? 35.661 -23.775 15.227 1.00 91.38 378 GLU A N 1
ATOM 3081 C CA . GLU A 1 378 ? 36.176 -24.826 14.342 1.00 91.38 378 GLU A CA 1
ATOM 3082 C C . GLU A 1 378 ? 37.713 -24.869 14.323 1.00 91.38 378 GLU A C 1
ATOM 3084 O O . GLU A 1 378 ? 38.305 -25.939 14.463 1.00 91.38 378 GLU A O 1
ATOM 3089 N N . SER A 1 379 ? 38.373 -23.708 14.237 1.00 88.88 379 SER A N 1
ATOM 3090 C CA . SER A 1 379 ? 39.842 -23.611 14.200 1.00 88.88 379 SER A CA 1
ATOM 3091 C C . SER A 1 379 ? 40.508 -24.124 15.480 1.00 88.88 379 SER A C 1
ATOM 3093 O O . SER A 1 379 ? 41.616 -24.658 15.425 1.00 88.88 379 SER A O 1
ATOM 3095 N N . TYR A 1 380 ? 39.838 -23.980 16.627 1.00 87.62 380 TYR A N 1
ATOM 3096 C CA . TYR A 1 380 ? 40.289 -24.498 17.921 1.00 87.62 380 TYR A CA 1
ATOM 3097 C C . TYR A 1 380 ? 39.680 -25.865 18.276 1.00 87.62 380 TYR A C 1
ATOM 3099 O O . TYR A 1 380 ? 39.888 -26.352 19.387 1.00 87.62 380 TYR A O 1
ATOM 3107 N N . ASN A 1 381 ? 38.972 -26.509 17.337 1.00 88.44 381 ASN A N 1
ATOM 3108 C CA . ASN A 1 381 ? 38.312 -27.805 17.517 1.00 88.44 381 ASN A CA 1
ATOM 3109 C C . ASN A 1 381 ? 37.363 -27.845 18.738 1.00 88.44 381 ASN A C 1
ATOM 3111 O O . ASN A 1 381 ? 37.279 -28.841 19.459 1.00 88.44 381 ASN A O 1
ATOM 3115 N N . MET A 1 382 ? 36.666 -26.735 18.983 1.00 88.94 382 MET A N 1
ATOM 3116 C CA . MET A 1 382 ? 35.632 -26.599 20.004 1.00 88.94 382 MET A CA 1
ATOM 3117 C C . MET A 1 382 ? 34.261 -26.961 19.432 1.00 88.94 382 MET A C 1
ATOM 3119 O O . MET A 1 382 ? 33.957 -26.691 18.270 1.00 88.94 382 MET A O 1
ATOM 3123 N N . ALA A 1 383 ? 33.409 -27.555 20.264 1.00 85.88 383 ALA A N 1
ATOM 3124 C CA . ALA A 1 383 ? 32.050 -27.923 19.886 1.00 85.88 383 ALA A CA 1
ATOM 3125 C C . ALA A 1 383 ? 31.042 -26.858 20.335 1.00 85.88 383 ALA A C 1
ATOM 3127 O O . ALA A 1 383 ? 31.144 -26.329 21.438 1.00 85.88 383 ALA A O 1
ATOM 3128 N N . PHE A 1 384 ? 30.028 -26.611 19.508 1.00 84.19 384 PHE A N 1
ATOM 3129 C CA . PHE A 1 384 ? 28.852 -25.810 19.849 1.00 84.19 384 PHE A CA 1
ATOM 3130 C C . PHE A 1 384 ? 27.595 -26.504 19.304 1.00 84.19 384 PHE A C 1
ATOM 3132 O O . PHE A 1 384 ? 27.626 -27.131 18.246 1.00 84.19 384 PHE A O 1
ATOM 3139 N N . ALA A 1 385 ? 26.490 -26.448 20.051 1.00 79.88 385 ALA A N 1
ATOM 3140 C CA . ALA A 1 385 ? 25.278 -27.222 19.748 1.00 79.88 385 ALA A CA 1
ATOM 3141 C C . ALA A 1 385 ? 24.331 -26.535 18.748 1.00 79.88 385 ALA A C 1
ATOM 3143 O O . ALA A 1 385 ? 23.445 -27.172 18.178 1.00 79.88 385 ALA A O 1
ATOM 3144 N N . GLU A 1 386 ? 24.482 -25.227 18.564 1.00 87.19 386 GLU A N 1
ATOM 3145 C CA . GLU A 1 386 ? 23.516 -24.391 17.856 1.00 87.19 386 GLU A CA 1
ATOM 3146 C C . GLU A 1 386 ? 23.882 -24.187 16.393 1.00 87.19 386 GLU A C 1
ATOM 3148 O O . GLU A 1 386 ? 25.044 -24.047 16.019 1.00 87.19 386 GLU A O 1
ATOM 3153 N N . ASN A 1 387 ? 22.863 -24.123 15.539 1.00 89.81 387 ASN A N 1
ATOM 3154 C CA . ASN A 1 387 ? 23.080 -23.817 14.134 1.00 89.81 387 ASN A CA 1
ATOM 3155 C C . ASN A 1 387 ? 23.289 -22.307 13.908 1.00 89.81 387 ASN A C 1
ATOM 3157 O O . ASN A 1 387 ? 22.893 -21.464 14.714 1.00 89.81 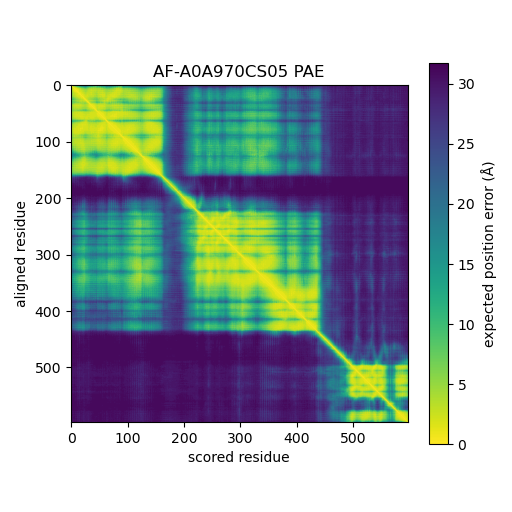387 ASN A O 1
ATOM 3161 N N . LYS A 1 388 ? 23.848 -21.950 12.743 1.00 91.31 388 LYS A N 1
ATOM 3162 C CA . LYS A 1 388 ? 24.129 -20.556 12.352 1.00 91.31 388 LYS A CA 1
ATOM 3163 C C . LYS A 1 388 ? 22.926 -19.616 12.546 1.00 91.31 388 LYS A C 1
ATOM 3165 O O . LYS A 1 388 ? 23.089 -18.501 13.030 1.00 91.31 388 LYS A O 1
ATOM 3170 N N . LYS A 1 389 ? 21.707 -20.057 12.204 1.00 89.75 389 LYS A N 1
ATOM 3171 C CA . LYS A 1 389 ? 20.487 -19.234 12.337 1.00 89.75 389 LYS A CA 1
ATOM 3172 C C . LYS A 1 389 ? 20.134 -18.950 13.801 1.00 89.75 389 LYS A C 1
ATOM 3174 O O . LYS A 1 389 ? 19.691 -17.846 14.108 1.00 89.75 389 LYS A O 1
ATOM 3179 N N . GLN A 1 390 ? 20.322 -19.924 14.692 1.00 90.75 390 GLN A N 1
ATOM 3180 C CA . GLN A 1 390 ? 20.085 -19.772 16.131 1.00 90.75 390 GLN A CA 1
ATOM 3181 C C . GLN A 1 390 ? 21.088 -18.802 16.763 1.00 90.75 390 GLN A C 1
ATOM 3183 O O . GLN A 1 390 ? 20.675 -17.891 17.478 1.00 90.75 390 GLN A O 1
ATOM 3188 N N . LEU A 1 391 ? 22.370 -18.922 16.408 1.00 89.50 391 LEU A N 1
ATOM 3189 C CA . LEU A 1 391 ? 23.424 -18.018 16.875 1.00 89.50 391 LEU A CA 1
ATOM 3190 C C . LEU A 1 391 ? 23.188 -16.570 16.414 1.00 89.50 391 LEU A C 1
ATOM 3192 O O . LEU A 1 391 ? 23.292 -15.643 17.212 1.00 89.50 391 LEU A O 1
ATOM 3196 N N . ILE A 1 392 ? 22.782 -16.364 15.154 1.00 89.56 392 ILE A N 1
ATOM 3197 C CA . ILE A 1 392 ? 22.411 -15.031 14.642 1.00 89.56 392 ILE A CA 1
ATOM 3198 C C . ILE A 1 392 ? 21.256 -14.443 15.450 1.00 89.56 392 ILE A C 1
ATOM 3200 O O . ILE A 1 392 ? 21.313 -13.284 15.858 1.00 89.56 392 ILE A O 1
ATOM 3204 N N . LYS A 1 393 ? 20.217 -15.244 15.718 1.00 88.88 393 LYS A N 1
ATOM 3205 C CA . LYS A 1 393 ? 19.071 -14.796 16.511 1.00 88.88 393 LYS A CA 1
ATOM 3206 C C . LYS A 1 393 ? 19.506 -14.342 17.905 1.00 88.88 393 LYS A C 1
ATOM 3208 O O . LYS A 1 393 ? 19.067 -13.283 18.332 1.00 88.88 393 LYS A O 1
ATOM 3213 N N . ARG A 1 394 ? 20.393 -15.093 18.564 1.00 87.44 394 ARG A N 1
ATOM 3214 C CA . ARG A 1 394 ? 20.948 -14.750 19.880 1.00 87.44 394 ARG A CA 1
ATOM 3215 C C . ARG A 1 394 ? 21.700 -13.428 19.899 1.00 87.44 394 ARG A C 1
ATOM 3217 O O . ARG A 1 394 ? 21.459 -12.609 20.781 1.00 87.44 394 ARG A O 1
ATOM 3224 N N . VAL A 1 395 ? 22.553 -13.195 18.899 1.00 88.25 395 VAL A N 1
ATOM 3225 C CA . VAL A 1 395 ? 23.268 -11.918 18.746 1.00 88.25 395 VAL A CA 1
ATOM 3226 C C . VAL A 1 395 ? 22.284 -10.756 18.598 1.00 88.25 395 VAL A C 1
ATOM 3228 O O . VAL A 1 395 ? 22.428 -9.742 19.275 1.00 88.25 395 VAL A O 1
ATOM 3231 N N . ILE A 1 396 ? 21.239 -10.919 17.781 1.00 87.00 396 ILE A N 1
ATOM 3232 C CA . ILE A 1 396 ? 20.218 -9.880 17.570 1.00 87.00 396 ILE A CA 1
ATOM 3233 C C . ILE A 1 396 ? 19.383 -9.633 18.835 1.00 87.00 396 ILE A C 1
ATOM 3235 O O . ILE A 1 396 ? 19.073 -8.485 19.140 1.00 87.00 396 ILE A O 1
ATOM 3239 N N . THR A 1 397 ? 19.030 -10.678 19.590 1.00 84.44 397 THR A N 1
ATOM 3240 C CA . THR A 1 397 ? 18.244 -10.558 20.832 1.00 84.44 397 THR A CA 1
ATOM 3241 C C . THR A 1 397 ? 19.087 -10.235 22.068 1.00 84.44 397 THR A C 1
ATOM 3243 O O . THR A 1 397 ? 18.561 -10.298 23.175 1.00 84.44 397 THR A O 1
ATOM 3246 N N . ALA A 1 398 ? 20.377 -9.925 21.896 1.00 83.56 398 ALA A N 1
ATOM 3247 C CA . ALA A 1 398 ? 21.348 -9.688 22.968 1.00 83.56 398 ALA A CA 1
ATOM 3248 C C . ALA A 1 398 ? 21.535 -10.863 23.960 1.00 83.56 398 ALA A C 1
ATOM 3250 O O . ALA A 1 398 ? 22.140 -10.697 25.018 1.00 83.56 398 ALA A O 1
ATOM 3251 N N . ASP A 1 399 ? 21.104 -12.075 23.598 1.00 87.75 399 ASP A N 1
ATOM 3252 C CA . ASP A 1 399 ? 21.314 -13.310 24.368 1.00 87.75 399 ASP A CA 1
ATOM 3253 C C . ASP A 1 399 ? 22.687 -13.911 24.021 1.00 87.75 399 ASP A C 1
ATOM 3255 O O . ASP A 1 399 ? 22.802 -14.949 23.373 1.00 87.75 399 ASP A O 1
ATOM 3259 N N . THR A 1 400 ? 23.755 -13.184 24.354 1.00 87.38 400 THR A N 1
ATOM 3260 C CA . THR A 1 400 ? 25.121 -13.469 23.869 1.00 87.38 400 THR A CA 1
ATOM 3261 C C . THR A 1 400 ? 26.033 -14.129 24.900 1.00 87.38 400 THR A C 1
ATOM 3263 O O . THR A 1 400 ? 27.182 -14.421 24.580 1.00 87.38 400 THR A O 1
ATOM 3266 N N . LEU A 1 401 ? 25.540 -14.405 26.113 1.00 87.56 401 LEU A N 1
ATOM 3267 C CA . LEU A 1 401 ? 26.355 -14.879 27.239 1.00 87.56 401 LEU A CA 1
ATOM 3268 C C . LEU A 1 401 ? 27.181 -16.126 26.885 1.00 87.56 401 LEU A C 1
ATOM 3270 O O . LEU A 1 401 ? 28.401 -16.090 27.006 1.00 87.56 401 LEU A O 1
ATOM 3274 N N . GLY A 1 402 ? 26.543 -17.170 26.345 1.00 86.50 402 GLY A N 1
ATOM 3275 C CA . GLY A 1 402 ? 27.245 -18.400 25.952 1.00 86.50 402 GLY A CA 1
ATOM 3276 C C . GLY A 1 402 ? 28.290 -18.180 24.851 1.00 86.50 402 GLY A C 1
ATOM 3277 O O . GLY A 1 402 ? 29.399 -18.691 24.939 1.00 86.50 402 GLY A O 1
ATOM 3278 N N . ILE A 1 403 ? 27.986 -17.331 23.862 1.00 87.50 403 ILE A N 1
ATOM 3279 C CA . ILE A 1 403 ? 28.919 -16.994 22.770 1.00 87.50 403 ILE A CA 1
ATOM 3280 C C . ILE A 1 403 ? 30.164 -16.283 23.326 1.00 87.50 403 ILE A C 1
ATOM 3282 O O . ILE A 1 403 ? 31.288 -16.531 22.890 1.00 87.50 403 ILE A O 1
ATOM 3286 N N . LEU A 1 404 ? 29.976 -15.382 24.295 1.00 89.81 404 LEU A N 1
ATOM 3287 C CA . LEU A 1 404 ? 31.072 -14.650 24.927 1.00 89.81 404 LEU A CA 1
ATOM 3288 C C . LEU A 1 404 ? 31.921 -15.552 25.832 1.00 89.81 404 LEU A C 1
ATOM 3290 O O . LEU A 1 404 ? 33.144 -15.400 25.833 1.00 89.81 404 LEU A O 1
ATOM 3294 N N . GLU A 1 405 ? 31.294 -16.475 26.565 1.00 89.31 405 GLU A N 1
ATOM 3295 C CA . GLU A 1 405 ? 31.974 -17.466 27.408 1.00 89.31 405 GLU A CA 1
ATOM 3296 C C . GLU A 1 405 ? 32.858 -18.399 26.580 1.00 89.31 405 GLU A C 1
ATOM 3298 O O . GLU A 1 405 ? 34.029 -18.567 26.915 1.00 89.31 405 GLU A O 1
ATOM 3303 N N . ASP A 1 406 ? 32.353 -18.922 25.462 1.00 89.88 406 ASP A N 1
ATOM 3304 C CA . ASP A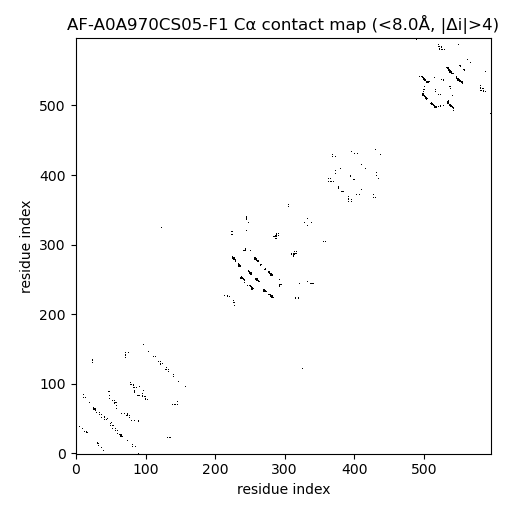 1 406 ? 33.118 -19.772 24.542 1.00 89.88 406 ASP A CA 1
ATOM 3305 C C . ASP A 1 406 ? 34.381 -19.066 24.022 1.00 89.88 406 ASP A C 1
ATOM 3307 O O . ASP A 1 406 ? 35.488 -19.607 24.078 1.00 89.88 406 ASP A O 1
ATOM 3311 N N . LEU A 1 407 ? 34.245 -17.811 23.572 1.00 89.38 407 LEU A N 1
ATOM 3312 C CA . LEU A 1 407 ? 35.389 -16.999 23.140 1.00 89.38 407 LEU A CA 1
ATOM 3313 C C . LEU A 1 407 ? 36.362 -16.712 24.298 1.00 89.38 407 LEU A C 1
ATOM 3315 O O . LEU A 1 407 ? 37.573 -16.632 24.083 1.00 89.38 407 LEU A O 1
ATOM 3319 N N . GLY A 1 408 ? 35.848 -16.577 25.525 1.00 87.94 408 GLY A N 1
ATOM 3320 C CA . GLY A 1 408 ? 36.650 -16.438 26.741 1.00 87.94 408 GLY A CA 1
ATOM 3321 C C . GLY A 1 408 ? 37.470 -17.692 27.039 1.00 87.94 408 GLY A C 1
ATOM 3322 O O . GLY A 1 408 ? 38.668 -17.593 27.294 1.00 87.94 408 GLY A O 1
ATOM 3323 N N . GLN A 1 409 ? 36.872 -18.878 26.894 1.00 89.00 409 GLN A N 1
ATOM 3324 C CA . GLN A 1 409 ? 37.559 -20.155 27.105 1.00 89.00 409 GLN A CA 1
ATOM 3325 C C . GLN A 1 409 ? 38.771 -20.331 26.185 1.00 89.00 409 GLN A C 1
ATOM 3327 O O . GLN A 1 409 ? 39.782 -20.876 26.635 1.00 89.00 409 GLN A O 1
ATOM 3332 N N . ILE A 1 410 ? 38.703 -19.847 24.938 1.00 86.38 410 ILE A N 1
ATOM 3333 C CA . ILE A 1 410 ? 39.854 -19.834 24.019 1.00 86.38 410 ILE A CA 1
ATOM 3334 C C . ILE A 1 410 ? 40.992 -18.995 24.610 1.00 86.38 410 ILE A C 1
ATOM 3336 O O . ILE A 1 410 ? 42.141 -19.430 24.624 1.00 86.38 410 ILE A O 1
ATOM 3340 N N . MET A 1 411 ? 40.691 -17.795 25.110 1.00 86.81 411 MET A N 1
ATOM 3341 C CA . MET A 1 411 ? 41.705 -16.881 25.647 1.00 86.81 411 MET A CA 1
ATOM 3342 C C . MET A 1 411 ? 42.293 -17.342 26.984 1.00 86.81 411 MET A C 1
ATOM 3344 O O . MET A 1 411 ? 43.466 -17.073 27.247 1.00 86.81 411 MET A O 1
ATOM 3348 N N . ASP A 1 412 ? 41.496 -18.021 27.809 1.00 87.50 412 ASP A N 1
ATOM 3349 C CA . ASP A 1 412 ? 41.891 -18.442 29.155 1.00 87.50 412 ASP A CA 1
ATOM 3350 C C . ASP A 1 412 ? 42.671 -19.765 29.155 1.00 87.50 412 ASP A C 1
ATOM 3352 O O . ASP A 1 412 ? 43.581 -19.946 29.965 1.00 87.50 412 ASP A O 1
ATOM 3356 N N . ASN A 1 413 ? 42.346 -20.685 28.240 1.00 85.06 413 ASN A N 1
ATOM 3357 C CA . ASN A 1 413 ? 42.899 -22.046 28.238 1.00 85.06 413 ASN A CA 1
ATOM 3358 C C . ASN A 1 413 ? 43.901 -22.318 27.103 1.00 85.06 413 ASN A C 1
ATOM 3360 O O . ASN A 1 413 ? 44.509 -23.390 27.074 1.00 85.06 413 ASN A O 1
ATOM 3364 N N . HIS A 1 414 ? 44.103 -21.375 26.176 1.00 81.56 414 HIS A N 1
ATOM 3365 C CA . HIS A 1 414 ? 45.054 -21.514 25.073 1.00 81.56 414 HIS A CA 1
ATOM 3366 C C . HIS A 1 414 ? 46.103 -20.392 25.050 1.00 81.56 414 HIS A C 1
ATOM 3368 O O . HIS A 1 414 ? 45.850 -19.254 25.440 1.00 81.56 414 HIS A O 1
ATOM 3374 N N . MET A 1 415 ? 47.310 -20.698 24.557 1.00 77.00 415 MET A N 1
ATOM 3375 C CA . MET A 1 415 ? 48.357 -19.692 24.358 1.00 77.00 415 MET A CA 1
ATOM 3376 C C . MET A 1 415 ? 48.066 -18.858 23.107 1.00 77.00 415 MET A C 1
ATOM 3378 O O . MET A 1 415 ? 48.543 -19.159 22.015 1.00 77.00 415 MET A O 1
ATOM 3382 N N . VAL A 1 416 ? 47.283 -17.793 23.271 1.00 78.00 416 VAL A N 1
ATOM 3383 C CA . VAL A 1 416 ? 46.929 -16.878 22.181 1.00 78.00 416 VAL A CA 1
ATOM 3384 C C . VAL A 1 416 ? 47.965 -15.752 22.060 1.00 78.00 416 VAL A C 1
ATOM 3386 O O . VAL A 1 416 ? 48.225 -15.018 23.014 1.00 78.00 416 VAL A O 1
ATOM 3389 N N . GLU A 1 417 ? 48.549 -15.582 20.869 1.00 85.62 417 GLU A N 1
ATOM 3390 C CA . GLU A 1 417 ? 49.438 -14.453 20.561 1.00 85.62 417 GLU A CA 1
ATOM 3391 C C . GLU A 1 417 ? 48.706 -13.110 20.755 1.00 85.62 417 GLU A C 1
ATOM 3393 O O . GLU A 1 417 ? 47.518 -12.987 20.456 1.00 85.62 417 GLU A O 1
ATOM 3398 N N . LYS A 1 418 ? 49.420 -12.064 21.190 1.00 84.38 418 LYS A N 1
ATOM 3399 C CA . LYS A 1 418 ? 48.867 -10.726 21.472 1.00 84.38 418 LYS A CA 1
ATOM 3400 C C . LYS A 1 418 ? 47.950 -10.181 20.363 1.00 84.38 418 LYS A C 1
ATOM 3402 O O . LYS A 1 418 ? 46.905 -9.612 20.666 1.00 84.38 418 LYS A O 1
ATOM 3407 N N . ASN A 1 419 ? 48.314 -10.369 19.092 1.00 85.62 419 ASN A N 1
ATOM 3408 C CA . ASN A 1 419 ? 47.513 -9.909 17.952 1.00 85.62 419 ASN A CA 1
ATOM 3409 C C . ASN A 1 419 ? 46.205 -10.699 17.784 1.00 85.62 419 ASN A C 1
ATOM 3411 O O . ASN A 1 419 ? 45.161 -10.114 17.503 1.00 85.62 419 ASN A O 1
ATOM 3415 N N . ALA A 1 420 ? 46.250 -12.020 17.967 1.00 82.69 420 ALA A N 1
ATOM 3416 C CA . ALA A 1 420 ? 45.071 -12.879 17.900 1.00 82.69 420 ALA A CA 1
ATOM 3417 C C . ALA A 1 420 ? 44.134 -12.636 19.094 1.00 82.69 420 ALA A C 1
ATOM 3419 O O . ALA A 1 420 ? 42.919 -12.574 18.914 1.00 82.69 420 ALA A O 1
ATOM 3420 N N . ARG A 1 421 ? 44.700 -12.391 20.282 1.00 86.62 421 ARG A N 1
ATOM 3421 C CA . ARG A 1 421 ? 43.948 -12.029 21.488 1.00 86.62 421 ARG A CA 1
ATOM 3422 C C . ARG A 1 421 ? 43.177 -10.727 21.293 1.00 86.62 421 ARG A C 1
ATOM 3424 O O . ARG A 1 421 ? 41.984 -10.690 21.559 1.00 86.62 421 ARG A O 1
ATOM 3431 N N . LYS A 1 422 ? 43.820 -9.703 20.718 1.00 87.00 422 LYS A N 1
ATOM 3432 C CA . LYS A 1 422 ? 43.154 -8.436 20.383 1.00 87.00 422 LYS A CA 1
ATOM 3433 C C . LYS A 1 422 ? 41.954 -8.645 19.448 1.00 87.00 422 LYS A C 1
ATOM 3435 O O . LYS A 1 422 ? 40.900 -8.069 19.678 1.00 87.00 422 LYS A O 1
ATOM 3440 N N . LYS A 1 423 ? 42.083 -9.493 18.420 1.00 87.62 423 LYS A N 1
ATOM 3441 C CA . LYS A 1 423 ? 40.978 -9.794 17.487 1.00 87.62 423 LYS A CA 1
ATOM 3442 C C . LYS A 1 423 ? 39.810 -10.534 18.154 1.00 87.62 423 LYS A C 1
ATOM 3444 O O . LYS A 1 423 ? 38.661 -10.257 17.823 1.00 87.62 423 LYS A O 1
ATOM 3449 N N . LEU A 1 424 ? 40.088 -11.443 19.093 1.00 85.94 424 LEU A N 1
ATOM 3450 C CA . LEU A 1 424 ? 39.056 -12.119 19.891 1.00 85.94 424 LEU A CA 1
ATOM 3451 C C . LEU A 1 424 ? 38.332 -11.142 20.828 1.00 85.94 424 LEU A C 1
ATOM 3453 O O . LEU A 1 424 ? 37.105 -11.164 20.900 1.00 85.94 424 LEU A O 1
ATOM 3457 N N . GLU A 1 425 ? 39.071 -10.245 21.484 1.00 87.12 425 GLU A N 1
ATOM 3458 C CA . GLU A 1 425 ? 38.509 -9.177 22.323 1.00 87.12 425 GLU A CA 1
ATOM 3459 C C . GLU A 1 425 ? 37.651 -8.202 21.489 1.00 87.12 425 GLU A C 1
ATOM 3461 O O . GLU A 1 425 ? 36.538 -7.862 21.889 1.00 87.12 425 GLU A O 1
ATOM 3466 N N . GLU A 1 426 ? 38.106 -7.815 20.290 1.00 87.38 426 GLU A N 1
ATOM 3467 C CA . GLU A 1 426 ? 37.328 -7.012 19.333 1.00 87.38 426 GLU A CA 1
ATOM 3468 C C . GLU A 1 426 ? 36.034 -7.728 18.907 1.00 87.38 426 GLU A C 1
ATOM 3470 O O . GLU A 1 426 ? 34.977 -7.100 18.831 1.00 87.38 426 GLU A O 1
ATOM 3475 N N . LEU A 1 427 ? 36.080 -9.041 18.651 1.00 88.25 427 LEU A N 1
ATOM 3476 C CA . LEU A 1 427 ? 34.894 -9.835 18.316 1.00 88.25 427 LEU A CA 1
ATOM 3477 C C . LEU A 1 427 ? 33.910 -9.914 19.495 1.00 88.25 427 LEU A C 1
ATOM 3479 O O . LEU A 1 427 ? 32.715 -9.687 19.302 1.00 88.25 427 LEU A O 1
ATOM 3483 N N . GLN A 1 428 ? 34.396 -10.165 20.715 1.00 86.38 428 GLN A N 1
ATOM 3484 C CA . GLN A 1 428 ? 33.571 -10.160 21.927 1.00 86.38 428 GLN A CA 1
ATOM 3485 C C . GLN A 1 428 ? 32.902 -8.803 22.153 1.00 86.38 428 GLN A C 1
ATOM 3487 O O . GLN A 1 428 ? 31.712 -8.755 22.457 1.00 86.38 428 GLN A O 1
ATOM 3492 N N . GLN A 1 429 ? 33.632 -7.698 21.978 1.00 86.12 429 GLN A N 1
ATOM 3493 C CA . GLN A 1 429 ? 33.060 -6.354 22.067 1.00 86.12 429 GLN A CA 1
ATOM 3494 C C . GLN A 1 429 ? 31.995 -6.136 20.992 1.00 86.12 429 GLN A C 1
ATOM 3496 O O . GLN A 1 429 ? 30.912 -5.638 21.297 1.00 86.12 429 GLN A O 1
ATOM 3501 N N . LYS A 1 430 ? 32.257 -6.559 19.748 1.00 85.69 430 LYS A N 1
ATOM 3502 C CA . LYS A 1 430 ? 31.293 -6.392 18.658 1.00 85.69 430 LYS A CA 1
ATOM 3503 C C . LYS A 1 430 ? 29.997 -7.172 18.871 1.00 85.69 430 LYS A C 1
ATOM 3505 O O . LYS A 1 430 ? 28.930 -6.672 18.533 1.00 85.69 430 LYS A O 1
ATOM 3510 N N . ILE A 1 431 ? 30.090 -8.368 19.445 1.00 86.19 431 ILE A N 1
ATOM 3511 C CA . ILE A 1 431 ? 28.934 -9.201 19.792 1.00 86.19 431 ILE A CA 1
ATOM 3512 C C . ILE A 1 431 ? 28.199 -8.631 21.013 1.00 86.19 431 ILE A C 1
ATOM 3514 O O . ILE A 1 431 ? 26.977 -8.516 20.988 1.00 86.19 431 ILE A O 1
ATOM 3518 N N . ARG A 1 432 ? 28.932 -8.225 22.058 1.00 83.88 432 ARG A N 1
ATOM 3519 C CA . ARG A 1 432 ? 28.369 -7.672 23.300 1.00 83.88 432 ARG A CA 1
ATOM 3520 C C . ARG A 1 432 ? 27.575 -6.391 23.057 1.00 83.88 432 ARG A C 1
ATOM 3522 O O . ARG A 1 432 ? 26.482 -6.245 23.586 1.00 83.88 432 ARG A O 1
ATOM 3529 N N . TYR A 1 433 ? 28.114 -5.489 22.242 1.00 83.06 433 TYR A N 1
ATOM 3530 C CA . TYR A 1 433 ? 27.515 -4.184 21.954 1.00 83.06 433 TYR A CA 1
ATOM 3531 C C . TYR A 1 433 ? 26.749 -4.166 20.628 1.00 83.06 433 TYR A C 1
ATOM 3533 O O . TYR A 1 433 ? 26.537 -3.105 20.051 1.00 83.06 433 TYR A O 1
ATOM 3541 N N . PHE A 1 434 ? 26.312 -5.327 20.128 1.00 81.00 434 PHE A N 1
ATOM 3542 C CA . PHE A 1 434 ? 25.641 -5.437 18.832 1.00 81.00 434 PHE A CA 1
ATOM 3543 C C . PHE A 1 434 ? 24.424 -4.503 18.698 1.00 81.00 434 PHE A C 1
ATOM 3545 O O . PHE A 1 434 ? 24.25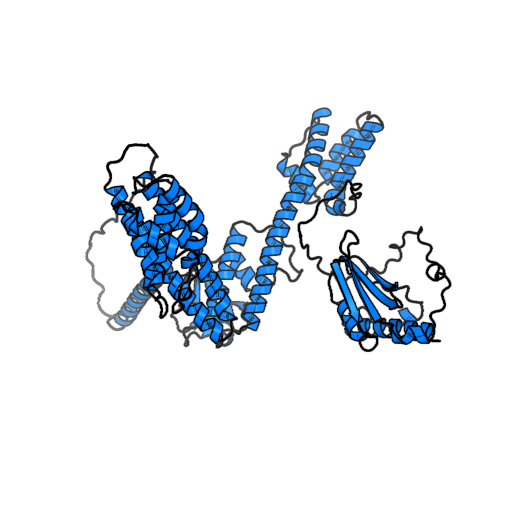6 -3.860 17.663 1.00 81.00 434 PHE A O 1
ATOM 3552 N N . GLY A 1 435 ? 23.595 -4.399 19.743 1.00 69.81 435 GLY A N 1
ATOM 3553 C CA . GLY A 1 435 ? 22.427 -3.506 19.773 1.00 69.81 435 GLY A CA 1
ATOM 3554 C C . GLY A 1 435 ? 22.767 -2.021 19.955 1.00 69.81 435 GLY A C 1
ATOM 3555 O O . GLY A 1 435 ? 21.977 -1.163 19.577 1.00 69.81 435 GLY A O 1
ATOM 3556 N N . GLU A 1 436 ? 23.953 -1.720 20.485 1.00 67.56 436 GLU A N 1
ATOM 3557 C CA . GLU A 1 436 ? 24.438 -0.366 20.794 1.00 67.56 436 GLU A CA 1
ATOM 3558 C C . GLU A 1 436 ? 25.379 0.178 19.700 1.00 67.56 436 GLU A C 1
ATOM 3560 O O . GLU A 1 436 ? 25.759 1.345 19.703 1.00 67.56 436 GLU A O 1
ATOM 3565 N N . GLN A 1 437 ? 25.737 -0.645 18.712 1.00 55.53 437 GLN A N 1
ATOM 3566 C CA . GLN A 1 437 ? 26.745 -0.337 17.695 1.00 55.53 437 GLN A CA 1
ATOM 3567 C C . GLN A 1 437 ? 26.375 0.739 16.673 1.00 55.53 437 GLN A C 1
ATOM 3569 O O . GLN A 1 437 ? 27.246 1.171 15.918 1.00 55.53 437 GLN A O 1
ATOM 3574 N N . ASP A 1 438 ? 25.136 1.228 16.662 1.00 48.53 438 ASP A N 1
ATOM 3575 C CA . ASP A 1 438 ? 24.823 2.462 15.935 1.00 48.53 438 ASP A CA 1
ATOM 3576 C C . ASP A 1 438 ? 25.498 3.704 16.565 1.00 48.53 438 ASP A C 1
ATOM 3578 O O . ASP A 1 438 ? 25.607 4.720 15.882 1.00 48.53 438 ASP A O 1
ATOM 3582 N N . LEU A 1 439 ? 26.028 3.615 17.799 1.00 36.59 439 LEU A N 1
ATOM 3583 C CA . LEU A 1 439 ? 26.859 4.655 18.432 1.00 36.59 439 LEU A CA 1
ATOM 3584 C C . LEU A 1 439 ? 28.343 4.633 18.017 1.00 36.59 439 LEU A C 1
ATOM 3586 O O . LEU A 1 439 ? 29.021 5.642 18.180 1.00 36.59 439 LEU A O 1
ATOM 3590 N N . PHE A 1 440 ? 28.856 3.518 17.485 1.00 38.97 440 PHE A N 1
ATOM 3591 C CA . PHE A 1 440 ? 30.289 3.330 17.186 1.00 38.97 440 PHE A CA 1
ATOM 3592 C C . PHE A 1 440 ? 30.609 3.334 15.685 1.00 38.97 440 PHE A C 1
ATOM 3594 O O . PHE A 1 440 ? 31.652 2.833 15.265 1.00 38.97 440 PHE A O 1
ATOM 3601 N N . LYS A 1 441 ? 29.718 3.878 14.849 1.00 41.00 441 LYS A N 1
ATOM 3602 C CA . LYS A 1 441 ? 30.027 4.119 13.436 1.00 41.00 441 LYS A CA 1
ATOM 3603 C C . LYS A 1 441 ? 31.073 5.229 13.340 1.00 41.00 441 LYS A C 1
ATOM 3605 O O . LYS A 1 441 ? 30.733 6.403 13.433 1.00 41.00 441 LYS A O 1
ATOM 3610 N N . GLU A 1 442 ? 32.333 4.852 13.140 1.00 37.09 442 GLU A N 1
ATOM 3611 C CA . GLU A 1 442 ? 33.329 5.762 12.575 1.00 37.09 442 GLU A CA 1
ATOM 3612 C C . GLU A 1 442 ? 32.823 6.210 11.196 1.00 37.09 442 GLU A C 1
ATOM 3614 O O . GLU A 1 442 ? 32.452 5.380 10.359 1.00 37.09 442 GLU A O 1
ATOM 3619 N N . GLU A 1 443 ? 32.724 7.526 10.987 1.00 32.38 443 GLU A N 1
ATOM 3620 C CA . GLU A 1 443 ? 32.334 8.101 9.700 1.00 32.38 443 GLU A CA 1
ATOM 3621 C C . GLU A 1 443 ? 33.297 7.593 8.612 1.00 32.38 443 GLU A C 1
ATOM 3623 O O . GLU A 1 443 ? 34.514 7.742 8.760 1.00 32.38 443 GLU A O 1
ATOM 3628 N N . PRO A 1 444 ? 32.808 6.986 7.515 1.00 32.56 444 PRO A N 1
ATOM 3629 C CA . PRO A 1 444 ? 33.682 6.655 6.406 1.00 32.56 444 PRO A CA 1
ATOM 3630 C C . PRO A 1 444 ? 34.212 7.956 5.797 1.00 32.56 444 PRO A C 1
ATOM 3632 O O . PRO A 1 444 ? 33.447 8.855 5.447 1.00 32.56 444 PRO A O 1
ATOM 3635 N N . ILE A 1 445 ? 35.539 8.037 5.692 1.00 35.25 445 ILE A N 1
ATOM 3636 C CA . ILE A 1 445 ? 36.272 9.127 5.049 1.00 35.25 445 ILE A CA 1
ATOM 3637 C C . ILE A 1 445 ? 35.698 9.325 3.641 1.00 35.25 445 ILE A C 1
ATOM 3639 O O . ILE A 1 445 ? 35.615 8.382 2.855 1.00 35.25 445 ILE A O 1
ATOM 3643 N N . ALA A 1 446 ? 35.254 10.549 3.364 1.00 33.47 446 ALA A N 1
ATOM 3644 C CA . ALA A 1 446 ? 34.585 10.921 2.130 1.00 33.47 446 ALA A CA 1
ATOM 3645 C C . ALA A 1 446 ? 35.513 10.771 0.912 1.00 33.47 446 ALA A C 1
ATOM 3647 O O . ALA A 1 446 ? 36.513 11.478 0.807 1.00 33.47 446 ALA A O 1
ATOM 3648 N N . GLU A 1 447 ? 35.127 9.919 -0.038 1.00 32.88 447 GLU A N 1
ATOM 3649 C CA . GLU A 1 447 ? 35.520 10.046 -1.444 1.00 32.88 447 GLU A CA 1
ATOM 3650 C C . GLU A 1 447 ? 34.314 10.497 -2.290 1.00 32.88 447 GLU A C 1
ATOM 3652 O O . GLU A 1 447 ? 33.151 10.318 -1.926 1.00 32.88 447 GLU A O 1
ATOM 3657 N N . GLU A 1 448 ? 34.631 11.192 -3.377 1.00 32.12 448 GLU A N 1
ATOM 3658 C CA . GLU A 1 448 ? 33.874 12.262 -4.030 1.00 32.12 448 GLU A CA 1
ATOM 3659 C C . GLU A 1 448 ? 32.528 11.882 -4.706 1.00 32.12 448 GLU A C 1
ATOM 3661 O O . GLU A 1 448 ? 32.431 10.966 -5.513 1.00 32.12 448 GLU A O 1
ATOM 3666 N N . VAL A 1 449 ? 31.505 12.695 -4.396 1.00 34.94 449 VAL A N 1
ATOM 3667 C CA . VAL A 1 449 ? 30.346 13.195 -5.184 1.00 34.94 449 VAL A CA 1
ATOM 3668 C C . VAL A 1 449 ? 29.651 12.301 -6.239 1.00 34.94 449 VAL A C 1
ATOM 3670 O O . VAL A 1 449 ? 30.146 12.157 -7.349 1.00 34.94 449 VAL A O 1
ATOM 3673 N N . MET A 1 450 ? 28.363 11.979 -5.988 1.00 26.31 450 MET A N 1
ATOM 3674 C CA . MET A 1 450 ? 27.207 12.172 -6.909 1.00 26.31 450 MET A CA 1
ATOM 3675 C C . MET A 1 450 ? 25.859 12.244 -6.124 1.00 26.31 450 MET A C 1
ATOM 3677 O O . MET A 1 450 ? 25.715 11.536 -5.128 1.00 26.31 450 MET A O 1
ATOM 3681 N N . PRO A 1 451 ? 24.854 13.067 -6.518 1.00 31.06 451 PRO A N 1
ATOM 3682 C CA . PRO A 1 451 ? 23.550 13.198 -5.832 1.00 31.06 451 PRO A CA 1
ATOM 3683 C C . PRO A 1 451 ? 22.432 12.368 -6.518 1.00 31.06 451 PRO A C 1
ATOM 3685 O O . PRO A 1 451 ? 22.633 11.911 -7.641 1.00 31.06 451 PRO A O 1
ATOM 3688 N N . PRO A 1 452 ? 21.178 12.338 -6.014 1.00 39.25 452 PRO A N 1
ATOM 3689 C CA . PRO A 1 452 ? 20.691 12.158 -4.643 1.00 39.25 452 PRO A CA 1
ATOM 3690 C C . PRO A 1 452 ? 19.721 10.949 -4.545 1.00 39.25 452 PRO A C 1
ATOM 3692 O O . PRO A 1 452 ? 19.103 10.550 -5.532 1.00 39.25 452 PRO A O 1
ATOM 3695 N N . THR A 1 453 ? 19.443 10.413 -3.349 1.00 26.61 453 THR A N 1
ATOM 3696 C CA . THR A 1 453 ? 18.121 9.794 -3.099 1.00 26.61 453 THR A CA 1
ATOM 3697 C C . THR A 1 453 ? 17.712 9.918 -1.635 1.00 26.61 453 THR A C 1
ATOM 3699 O O . THR A 1 453 ? 18.399 9.473 -0.721 1.00 26.61 453 THR A O 1
ATOM 3702 N N . PHE A 1 454 ? 16.579 10.586 -1.433 1.00 30.97 454 PHE A N 1
ATOM 3703 C CA . PHE A 1 454 ? 15.924 10.813 -0.153 1.00 30.97 454 PHE A CA 1
ATOM 3704 C C . PHE A 1 454 ? 15.515 9.491 0.511 1.00 30.97 454 PHE A C 1
ATOM 3706 O O . PHE A 1 454 ? 14.697 8.757 -0.038 1.00 30.97 454 PHE A O 1
ATOM 3713 N N . ILE A 1 455 ? 15.969 9.263 1.746 1.00 25.20 455 ILE A N 1
ATOM 3714 C CA . ILE A 1 455 ? 15.313 8.356 2.695 1.00 25.20 455 ILE A CA 1
ATOM 3715 C C . ILE A 1 455 ? 14.997 9.168 3.953 1.00 25.20 455 ILE A C 1
ATOM 3717 O O . ILE A 1 455 ? 15.879 9.552 4.719 1.00 25.20 455 ILE A O 1
ATOM 3721 N N . LYS A 1 456 ? 13.709 9.473 4.141 1.00 26.61 456 LYS A N 1
ATOM 3722 C CA . LYS A 1 456 ? 13.167 10.035 5.381 1.00 26.61 456 LYS A CA 1
ATOM 3723 C C . LYS A 1 456 ? 13.188 8.935 6.446 1.00 26.61 456 LYS A C 1
ATOM 3725 O O . LYS A 1 456 ? 12.421 7.990 6.329 1.00 26.61 456 LYS A O 1
ATOM 3730 N N . ARG A 1 457 ? 14.002 9.081 7.494 1.00 25.75 457 ARG A N 1
ATOM 3731 C CA . ARG A 1 457 ? 13.760 8.421 8.787 1.00 25.75 457 ARG A CA 1
ATOM 3732 C C . ARG A 1 457 ? 13.199 9.449 9.757 1.00 25.75 457 ARG A C 1
ATOM 3734 O O . ARG A 1 457 ? 13.816 10.485 10.007 1.00 25.75 457 ARG A O 1
ATOM 3741 N N . ALA A 1 458 ? 12.004 9.175 10.262 1.00 24.83 458 ALA A N 1
ATOM 3742 C CA . ALA A 1 458 ? 11.374 9.952 11.311 1.00 24.83 458 ALA A CA 1
ATOM 3743 C C . ALA A 1 458 ? 11.957 9.520 12.664 1.00 24.83 458 ALA A C 1
ATOM 3745 O O . ALA A 1 458 ? 11.676 8.431 13.143 1.00 24.83 458 ALA A O 1
ATOM 3746 N N . ILE A 1 459 ? 12.759 10.377 13.296 1.00 27.02 459 ILE A N 1
ATOM 3747 C CA . ILE A 1 459 ? 13.111 10.220 14.711 1.00 27.02 459 ILE A CA 1
ATOM 3748 C C . ILE A 1 459 ? 11.928 10.768 15.524 1.00 27.02 459 ILE A C 1
ATOM 3750 O O . ILE A 1 459 ? 11.576 11.949 15.410 1.00 27.02 459 ILE A O 1
ATOM 3754 N N . MET A 1 460 ? 11.261 9.893 16.280 1.00 25.95 460 MET A N 1
ATOM 3755 C CA . MET A 1 460 ? 10.283 10.276 17.298 1.00 25.95 460 MET A CA 1
ATOM 3756 C C . MET A 1 460 ? 11.008 10.862 18.514 1.00 25.95 460 MET A C 1
ATOM 3758 O O . MET A 1 460 ? 12.032 10.355 18.954 1.00 25.95 460 MET A O 1
ATOM 3762 N N . MET A 1 461 ? 10.456 11.960 19.026 1.00 23.75 461 MET A N 1
ATOM 3763 C CA . MET A 1 461 ? 10.891 12.646 20.239 1.00 23.75 461 MET A CA 1
ATOM 3764 C C . MET A 1 461 ? 10.484 11.818 21.463 1.00 23.75 461 MET A C 1
ATOM 3766 O O . MET A 1 461 ? 9.297 11.766 21.783 1.00 23.75 461 MET A O 1
ATOM 3770 N N . THR A 1 462 ? 11.439 11.215 22.165 1.00 26.06 462 THR A N 1
ATOM 3771 C CA . THR A 1 462 ? 11.247 10.788 23.555 1.00 26.06 462 THR A CA 1
ATOM 3772 C C . THR A 1 462 ? 11.541 11.986 24.450 1.00 26.06 462 THR A C 1
ATOM 3774 O O . THR A 1 462 ? 12.652 12.510 24.475 1.00 26.06 462 THR A O 1
ATOM 3777 N N . GLY A 1 463 ? 10.510 12.484 25.129 1.00 30.05 463 GLY A N 1
ATOM 3778 C CA . GLY A 1 463 ? 10.607 13.603 26.061 1.00 30.05 463 GLY A CA 1
ATOM 3779 C C . GLY A 1 463 ? 11.256 13.209 27.386 1.00 30.05 463 GLY A C 1
ATOM 3780 O O . GLY A 1 463 ? 10.603 13.303 28.419 1.00 30.05 463 GLY A O 1
ATOM 3781 N N . GLU A 1 464 ? 12.528 12.815 27.365 1.00 26.22 464 GLU A N 1
ATOM 3782 C CA . GLU A 1 464 ? 13.368 12.760 28.562 1.00 26.22 464 GLU A CA 1
ATOM 3783 C C . GLU A 1 464 ? 14.471 13.815 28.448 1.00 26.22 464 GLU A C 1
ATOM 3785 O O . GLU A 1 464 ? 15.292 13.805 27.533 1.00 26.22 464 GLU A O 1
ATOM 3790 N N . ILE A 1 465 ? 14.449 14.783 29.366 1.00 33.41 465 ILE A N 1
ATOM 3791 C CA . ILE A 1 465 ? 15.552 15.722 29.564 1.00 33.41 465 ILE A CA 1
ATOM 3792 C C . ILE A 1 465 ? 16.583 14.972 30.408 1.00 33.41 465 ILE A C 1
ATOM 3794 O O .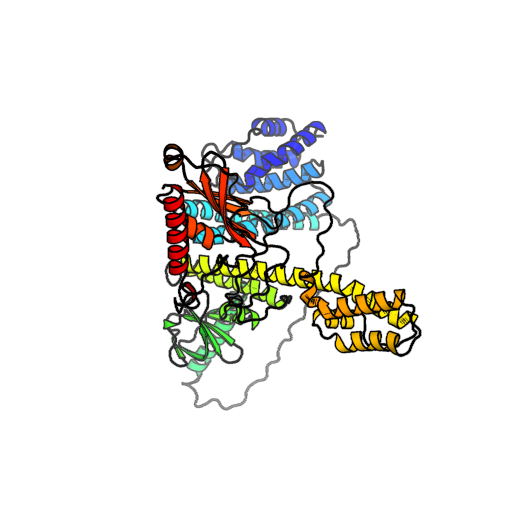 ILE A 1 465 ? 16.381 14.834 31.614 1.00 33.41 465 ILE A O 1
ATOM 3798 N N . ASP A 1 466 ? 17.652 14.486 29.781 1.00 28.91 466 ASP A N 1
ATOM 3799 C CA . ASP A 1 466 ? 18.821 13.952 30.483 1.00 28.91 466 ASP A CA 1
ATOM 3800 C C . ASP A 1 466 ? 19.484 15.087 31.294 1.00 28.91 466 ASP A C 1
ATOM 3802 O O . ASP A 1 466 ? 19.893 16.098 30.711 1.00 28.91 466 ASP A O 1
ATOM 3806 N N . PRO A 1 467 ? 19.541 15.000 32.636 1.00 33.81 467 PRO A N 1
ATOM 3807 C CA . PRO A 1 467 ? 20.088 16.047 33.480 1.00 33.81 467 PRO A CA 1
ATOM 3808 C C . PRO A 1 467 ? 21.546 15.766 33.883 1.00 33.81 467 PRO A C 1
ATOM 3810 O O . PRO A 1 467 ? 21.957 16.198 34.965 1.00 33.81 467 PRO A O 1
ATOM 3813 N N . THR A 1 468 ? 22.333 15.045 33.077 1.00 29.45 468 THR A N 1
ATOM 3814 C CA . THR A 1 468 ? 23.746 14.781 33.393 1.00 29.45 468 THR A CA 1
ATOM 3815 C C . THR A 1 468 ? 24.713 15.7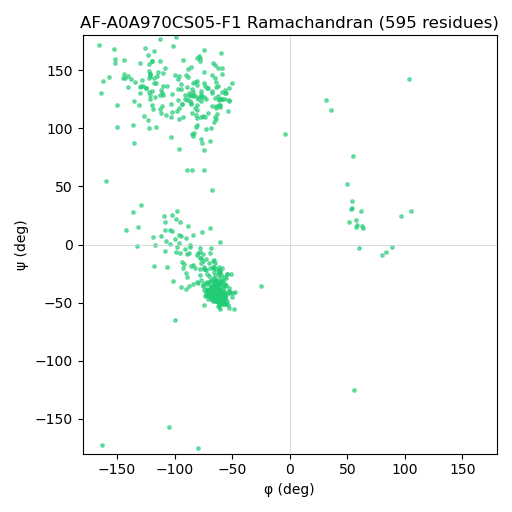85 32.734 1.00 29.45 468 THR A C 1
ATOM 3817 O O . THR A 1 468 ? 24.523 16.170 31.581 1.00 29.45 468 THR A O 1
ATOM 3820 N N . PRO A 1 469 ? 25.765 16.268 33.438 1.00 35.06 469 PRO A N 1
ATOM 3821 C CA . PRO A 1 469 ? 26.679 17.300 32.923 1.00 35.06 469 PRO A CA 1
ATOM 3822 C C . PRO A 1 469 ? 27.717 16.812 31.893 1.00 35.06 469 PRO A C 1
ATOM 3824 O O . PRO A 1 469 ? 28.652 17.552 31.596 1.00 35.06 469 PRO A O 1
ATOM 3827 N N . GLU A 1 470 ? 27.614 15.589 31.372 1.00 33.12 470 GLU A N 1
ATOM 3828 C CA . GLU A 1 470 ? 28.738 14.905 30.707 1.00 33.12 470 GLU A CA 1
ATOM 3829 C C . GLU A 1 470 ? 28.668 14.877 29.169 1.00 33.12 470 GLU A C 1
ATOM 3831 O O . GLU A 1 470 ? 29.495 14.239 28.528 1.00 33.12 470 GLU A O 1
ATOM 3836 N N . SER A 1 471 ? 27.776 15.651 28.537 1.00 30.02 471 SER A N 1
ATOM 3837 C CA . SER A 1 471 ? 27.797 15.850 27.073 1.00 30.02 471 SER A CA 1
ATOM 3838 C C . SER A 1 471 ? 28.692 17.014 26.607 1.00 30.02 471 SER A C 1
ATOM 3840 O O . SER A 1 471 ? 28.540 17.508 25.487 1.00 30.02 471 SER A O 1
ATOM 3842 N N . LEU A 1 472 ? 29.589 17.502 27.465 1.00 31.17 472 LEU A N 1
ATOM 3843 C CA . LEU A 1 472 ? 30.646 18.429 27.077 1.00 31.17 472 LEU A CA 1
ATOM 3844 C C . LEU A 1 472 ? 31.883 17.605 26.745 1.00 31.17 472 LEU A C 1
ATOM 3846 O O . LEU A 1 472 ? 32.515 17.054 27.641 1.00 31.17 472 LEU A O 1
ATOM 3850 N N . ASP A 1 473 ? 32.245 17.556 25.466 1.00 28.55 473 ASP A N 1
ATOM 3851 C CA . ASP A 1 473 ? 33.626 17.284 25.095 1.00 28.55 473 ASP A CA 1
ATOM 3852 C C . ASP A 1 473 ? 34.511 18.304 25.846 1.00 28.55 473 ASP A C 1
ATOM 3854 O O . ASP A 1 473 ? 34.375 19.514 25.621 1.00 28.55 473 ASP A O 1
ATOM 3858 N N . PRO A 1 474 ? 35.380 17.866 26.778 1.00 33.09 474 PRO A N 1
ATOM 3859 C CA . PRO A 1 474 ? 36.197 18.766 27.585 1.00 33.09 474 PRO A CA 1
ATOM 3860 C C . PRO A 1 474 ? 37.272 19.489 26.757 1.00 33.09 474 PRO A C 1
ATOM 3862 O O . PRO A 1 474 ? 37.980 20.342 27.293 1.00 33.09 474 PRO A O 1
ATOM 3865 N N . SER A 1 475 ? 37.393 19.193 25.457 1.00 31.38 475 SER A N 1
ATOM 3866 C CA . SER A 1 475 ? 38.208 19.976 24.529 1.00 31.38 475 SER A CA 1
ATOM 3867 C C . SER A 1 475 ? 37.517 21.247 24.016 1.00 31.38 475 SER A C 1
ATOM 3869 O O . SER A 1 475 ? 38.193 22.111 23.454 1.00 31.38 475 SER A O 1
ATOM 3871 N N . ILE A 1 476 ? 36.220 21.448 24.289 1.00 32.72 476 ILE A N 1
ATOM 3872 C CA . ILE A 1 476 ? 35.527 22.689 23.932 1.00 32.72 476 ILE A CA 1
ATOM 3873 C C . ILE A 1 476 ? 35.483 23.648 25.125 1.00 32.72 476 ILE A C 1
ATOM 3875 O O . ILE A 1 476 ? 34.494 23.782 25.848 1.00 32.72 476 ILE A O 1
ATOM 3879 N N . ASN A 1 477 ? 36.589 24.367 25.312 1.00 25.02 477 ASN A N 1
ATOM 3880 C CA . ASN A 1 477 ? 36.617 25.578 26.126 1.00 25.02 477 ASN A CA 1
ATOM 3881 C C . ASN A 1 477 ? 35.834 26.688 25.408 1.00 25.02 477 ASN A C 1
ATOM 3883 O O . ASN A 1 477 ? 36.403 27.475 24.660 1.00 25.02 477 ASN A O 1
ATOM 3887 N N . PHE A 1 478 ? 34.528 26.786 25.646 1.00 34.12 478 PHE A N 1
ATOM 3888 C CA . PHE A 1 478 ? 33.735 27.906 25.143 1.00 34.12 478 PHE A CA 1
ATOM 3889 C C . PHE A 1 478 ? 34.054 29.184 25.929 1.00 34.12 478 PHE A C 1
ATOM 3891 O O . PHE A 1 478 ? 33.523 29.416 27.018 1.00 34.12 478 PHE A O 1
ATOM 3898 N N . LYS A 1 479 ? 34.910 30.047 25.374 1.00 24.58 479 LYS A N 1
ATOM 3899 C CA . LYS A 1 479 ? 35.017 31.443 25.814 1.00 24.58 479 LYS A CA 1
ATOM 3900 C C . LYS A 1 479 ? 34.071 32.303 24.982 1.00 24.58 479 LYS A C 1
ATOM 3902 O O . LYS A 1 479 ? 34.143 32.312 23.759 1.00 24.58 479 LYS A O 1
ATOM 3907 N N . ALA A 1 480 ? 33.246 33.107 25.656 1.00 28.25 480 ALA A N 1
ATOM 3908 C CA . ALA A 1 480 ? 32.322 34.077 25.050 1.00 28.25 480 ALA A CA 1
ATOM 3909 C C . ALA A 1 480 ? 33.003 35.176 24.196 1.00 28.25 480 ALA A C 1
ATOM 3911 O O . ALA A 1 480 ? 32.338 36.068 23.685 1.00 28.25 480 ALA A O 1
ATOM 3912 N N . THR A 1 481 ? 34.327 35.129 24.043 1.00 30.64 481 THR A N 1
ATOM 3913 C CA . THR A 1 481 ? 35.132 36.058 23.244 1.00 30.64 481 THR A CA 1
ATOM 3914 C C . THR A 1 481 ? 35.469 35.538 21.844 1.00 30.64 481 THR A C 1
ATOM 3916 O O . THR A 1 481 ? 36.097 36.266 21.089 1.00 30.64 481 THR A O 1
ATOM 3919 N N . GLU A 1 482 ? 35.074 34.316 21.472 1.00 28.91 482 GLU A N 1
ATOM 3920 C CA . GLU A 1 482 ? 35.417 33.730 20.160 1.00 28.91 482 GLU A CA 1
ATOM 3921 C C . GLU A 1 482 ? 34.394 34.006 19.041 1.00 28.91 482 GLU A C 1
ATOM 3923 O O . GLU A 1 482 ? 34.564 33.521 17.931 1.00 28.91 482 GLU A O 1
ATOM 3928 N N . TYR A 1 483 ? 33.365 34.827 19.288 1.00 35.19 483 TYR A N 1
ATOM 3929 C CA . TYR A 1 483 ? 32.416 35.270 18.250 1.00 35.19 483 TYR A CA 1
ATOM 3930 C C . TYR A 1 483 ? 32.211 36.785 18.203 1.00 35.19 483 TYR A C 1
ATOM 3932 O O . TYR A 1 483 ? 31.138 37.275 17.870 1.00 35.19 483 TYR A O 1
ATOM 3940 N N . ASN A 1 484 ? 33.264 37.543 18.487 1.00 29.86 484 ASN A N 1
ATOM 3941 C CA . ASN A 1 484 ? 33.357 38.906 17.990 1.00 29.86 484 ASN A CA 1
ATOM 3942 C C . ASN A 1 484 ? 34.642 39.009 17.179 1.00 29.86 484 ASN A C 1
ATOM 3944 O O . ASN A 1 484 ? 35.707 39.249 17.743 1.00 29.86 484 ASN A O 1
ATOM 3948 N N . ASP A 1 485 ? 34.528 38.945 15.852 1.00 30.03 485 ASP A N 1
ATOM 3949 C CA . ASP A 1 485 ? 35.512 39.548 14.939 1.00 30.03 485 ASP A CA 1
ATOM 3950 C C . ASP A 1 485 ? 35.463 41.090 15.052 1.00 30.03 485 ASP A C 1
ATOM 3952 O O . ASP A 1 485 ? 35.378 41.812 14.064 1.00 30.03 485 ASP A O 1
ATOM 3956 N N . GLY A 1 486 ? 35.451 41.615 16.284 1.00 36.56 486 GLY A N 1
ATOM 3957 C CA . GLY A 1 486 ? 35.651 43.020 16.627 1.00 36.56 486 GLY A CA 1
ATOM 3958 C C . GLY A 1 486 ? 34.798 44.059 15.891 1.00 36.56 486 GLY A C 1
ATOM 3959 O O . GLY A 1 486 ? 35.201 45.219 15.868 1.00 36.56 486 GLY A O 1
ATOM 3960 N N . GLN A 1 487 ? 33.664 43.704 15.280 1.00 39.28 487 GLN A N 1
ATOM 3961 C CA . GLN A 1 487 ? 32.875 44.647 14.485 1.00 39.28 487 GLN A CA 1
ATOM 3962 C C . GLN A 1 487 ? 31.637 45.127 15.242 1.00 39.28 487 GLN A C 1
ATOM 3964 O O . GLN A 1 487 ? 30.676 44.389 15.438 1.00 39.28 487 GLN A O 1
ATOM 3969 N N . MET A 1 488 ? 31.680 46.402 15.635 1.00 38.75 488 MET A N 1
ATOM 3970 C CA . MET A 1 488 ? 30.525 47.169 16.098 1.00 38.75 488 MET A CA 1
ATOM 3971 C C . MET A 1 488 ? 29.481 47.237 14.975 1.00 38.75 488 MET A C 1
ATOM 3973 O O . MET A 1 488 ? 29.770 47.752 13.894 1.00 38.75 488 MET A O 1
ATOM 3977 N N . VAL A 1 489 ? 28.282 46.719 15.234 1.00 42.66 489 VAL A N 1
ATOM 3978 C CA . VAL A 1 489 ? 27.105 46.901 14.373 1.00 42.66 489 VAL A CA 1
ATOM 3979 C C . VAL A 1 489 ? 26.640 48.350 14.541 1.00 42.66 489 VAL A C 1
ATOM 3981 O O . VAL A 1 489 ? 26.456 48.804 15.667 1.00 42.66 489 VAL A O 1
ATOM 3984 N N . SER A 1 490 ? 26.507 49.113 13.453 1.00 44.75 490 SER A N 1
ATOM 3985 C CA . SER A 1 490 ? 26.096 50.519 13.548 1.00 44.75 490 SER A CA 1
ATOM 3986 C C . SER A 1 490 ? 24.582 50.648 13.772 1.00 44.75 490 SER A C 1
ATOM 3988 O O . SER A 1 490 ? 23.802 49.763 13.421 1.00 44.75 490 SER A O 1
ATOM 3990 N N . VAL A 1 491 ? 24.134 51.788 14.309 1.00 46.47 491 VAL A N 1
ATOM 3991 C CA . VAL A 1 491 ? 22.700 52.085 14.520 1.00 46.47 491 VAL A CA 1
ATOM 3992 C C . VAL A 1 491 ? 21.908 52.094 13.197 1.00 46.47 491 VAL A C 1
ATOM 3994 O O . VAL A 1 491 ? 20.703 51.857 13.198 1.00 46.47 491 VAL A O 1
ATOM 3997 N N . GLU A 1 492 ? 22.566 52.308 12.051 1.00 46.75 492 GLU A N 1
ATOM 3998 C CA . GLU A 1 492 ? 21.938 52.255 10.720 1.00 46.75 492 GLU A CA 1
ATOM 3999 C C . GLU A 1 492 ? 21.724 50.808 10.223 1.00 46.75 492 GLU A C 1
ATOM 4001 O O . GLU A 1 492 ? 20.760 50.538 9.502 1.00 46.75 492 GLU A O 1
ATOM 4006 N N . ASP A 1 493 ? 22.532 49.849 10.690 1.00 50.25 493 ASP A N 1
ATOM 4007 C CA . ASP A 1 493 ? 22.418 48.417 10.359 1.00 50.25 493 ASP A CA 1
ATOM 4008 C C . ASP A 1 493 ? 21.232 47.736 11.073 1.00 50.25 493 ASP A C 1
ATOM 4010 O O . ASP A 1 493 ? 20.713 46.705 10.633 1.00 50.25 493 ASP A O 1
ATOM 4014 N N . MET A 1 494 ? 20.739 48.358 12.149 1.00 49.00 494 MET A N 1
ATOM 4015 C CA . MET A 1 494 ? 19.620 47.894 12.980 1.00 49.00 494 MET A CA 1
ATOM 4016 C C . MET A 1 494 ? 18.291 47.771 12.230 1.00 49.00 494 MET A C 1
ATOM 4018 O O . MET A 1 494 ? 17.448 46.949 12.591 1.00 49.00 494 MET A O 1
ATOM 4022 N N . GLN A 1 495 ? 18.076 48.574 11.181 1.00 51.88 495 GLN A N 1
ATOM 4023 C CA . GLN A 1 495 ? 16.817 48.568 10.423 1.00 51.88 495 GLN A CA 1
ATOM 4024 C C . GLN A 1 495 ? 16.691 47.378 9.461 1.00 51.88 495 GLN A C 1
ATOM 4026 O O . GLN A 1 495 ? 15.607 47.133 8.931 1.00 51.88 495 GLN A O 1
ATOM 4031 N N . ARG A 1 496 ? 17.778 46.628 9.232 1.00 60.88 496 ARG A N 1
ATOM 4032 C CA . ARG A 1 496 ? 17.821 45.479 8.311 1.00 60.88 496 ARG A CA 1
ATOM 4033 C C . ARG A 1 496 ? 18.005 44.137 9.012 1.00 60.88 496 ARG A C 1
ATOM 4035 O O . ARG A 1 496 ? 18.164 43.127 8.332 1.00 60.88 496 ARG A O 1
ATOM 4042 N N . ILE A 1 497 ? 17.958 44.112 10.345 1.00 68.94 497 ILE A N 1
ATOM 4043 C CA . ILE A 1 497 ? 18.033 42.864 11.104 1.00 68.94 497 ILE A CA 1
ATOM 4044 C C . ILE A 1 497 ? 16.825 42.001 10.732 1.00 68.94 497 ILE A C 1
ATOM 4046 O O . ILE A 1 497 ? 15.678 42.441 10.798 1.00 68.94 497 ILE A O 1
ATOM 4050 N N . GLN A 1 498 ? 17.084 40.760 10.344 1.00 80.38 498 GLN A N 1
ATOM 4051 C CA . GLN A 1 498 ? 16.071 39.724 10.182 1.00 80.38 498 GLN A CA 1
ATOM 4052 C C . GLN A 1 498 ? 16.434 38.540 11.070 1.00 80.38 498 GLN A C 1
ATOM 4054 O O . GLN A 1 498 ? 17.589 38.347 11.429 1.00 80.38 498 GLN A O 1
ATOM 4059 N N . ILE A 1 499 ? 15.451 37.739 11.457 1.00 80.38 499 ILE A N 1
ATOM 4060 C CA . ILE A 1 499 ? 15.691 36.515 12.217 1.00 80.38 499 ILE A CA 1
ATOM 4061 C C . ILE A 1 499 ? 15.802 35.382 11.219 1.00 80.38 499 ILE A C 1
ATOM 4063 O O . ILE A 1 499 ? 14.864 35.135 10.465 1.00 80.38 499 ILE A O 1
ATOM 4067 N N . LYS A 1 500 ? 16.937 34.692 11.218 1.00 82.38 500 LYS A N 1
ATOM 4068 C CA . LYS A 1 500 ? 17.171 33.548 10.348 1.00 82.38 500 LYS A CA 1
ATOM 4069 C C . LYS A 1 500 ? 17.016 32.264 11.133 1.00 82.38 500 LYS A C 1
ATOM 4071 O O . LYS A 1 500 ? 17.646 32.090 12.175 1.00 82.38 500 LYS A O 1
ATOM 4076 N N . ILE A 1 501 ? 16.218 31.348 10.604 1.00 81.81 501 ILE A N 1
ATOM 4077 C CA . ILE A 1 501 ? 16.228 29.953 11.032 1.00 81.81 501 ILE A CA 1
ATOM 4078 C C . ILE A 1 501 ? 16.811 29.107 9.910 1.00 81.81 501 ILE A C 1
ATOM 4080 O O . ILE A 1 501 ? 16.486 29.306 8.741 1.00 81.81 501 ILE A O 1
ATOM 4084 N N . GLN A 1 502 ? 17.682 28.172 10.268 1.00 76.62 502 GLN A N 1
ATOM 4085 C CA . GLN A 1 502 ? 18.276 27.221 9.338 1.00 76.62 502 GLN A CA 1
ATOM 4086 C C . GLN A 1 502 ? 18.118 25.806 9.862 1.00 76.62 502 GLN A C 1
ATOM 4088 O O . GLN A 1 502 ? 18.366 25.518 11.033 1.00 76.62 502 GLN A O 1
ATOM 4093 N N . PHE A 1 503 ? 17.749 24.911 8.961 1.00 74.69 503 PHE A N 1
ATOM 4094 C CA . PHE A 1 503 ? 17.578 23.498 9.223 1.00 74.69 503 PHE A CA 1
ATOM 4095 C C . PHE A 1 503 ? 18.534 22.734 8.333 1.00 74.69 503 PHE A C 1
ATOM 4097 O O . PHE A 1 503 ? 18.466 22.831 7.107 1.00 74.69 503 PHE A O 1
ATOM 4104 N N . LEU A 1 504 ? 19.427 21.975 8.949 1.00 64.56 504 LEU A N 1
ATOM 4105 C CA . LEU A 1 504 ? 20.435 21.204 8.248 1.00 64.56 504 LEU A CA 1
ATOM 4106 C C . LEU A 1 504 ? 20.177 19.711 8.456 1.00 64.56 504 LEU A C 1
ATOM 4108 O O . LEU A 1 504 ? 19.652 19.284 9.494 1.00 64.56 504 LEU A O 1
ATOM 4112 N N . ASN A 1 505 ? 20.531 18.918 7.448 1.00 61.44 505 ASN A N 1
ATOM 4113 C CA . ASN A 1 505 ? 20.525 17.463 7.550 1.00 61.44 505 ASN A CA 1
ATOM 4114 C C . ASN A 1 505 ? 21.773 16.944 8.289 1.00 61.44 505 ASN A C 1
ATOM 4116 O O . ASN A 1 505 ? 22.592 17.711 8.794 1.00 61.44 505 ASN A O 1
ATOM 4120 N N . GLN A 1 506 ? 21.902 15.618 8.338 1.00 49.69 506 GLN A N 1
ATOM 4121 C CA . GLN A 1 506 ? 23.031 14.899 8.938 1.00 49.69 506 GLN A CA 1
ATOM 4122 C C . GLN A 1 506 ? 24.393 15.298 8.364 1.00 49.69 506 GLN A C 1
ATOM 4124 O O . GLN A 1 506 ? 25.375 15.316 9.092 1.00 49.69 506 GLN A O 1
ATOM 4129 N N . ASN A 1 507 ? 24.428 15.728 7.105 1.00 51.91 507 ASN A N 1
ATOM 4130 C CA . ASN A 1 507 ? 25.653 16.076 6.394 1.00 51.91 507 ASN A CA 1
ATOM 4131 C C . ASN A 1 507 ? 25.948 17.585 6.448 1.00 51.91 507 ASN A C 1
ATOM 4133 O O . ASN A 1 507 ? 26.666 18.095 5.595 1.00 51.91 507 ASN A O 1
ATOM 4137 N N . HIS A 1 508 ? 25.350 18.325 7.394 1.00 51.59 508 HIS A N 1
ATOM 4138 C CA . HIS A 1 508 ? 25.483 19.784 7.514 1.00 51.59 508 HIS A CA 1
ATOM 4139 C C . HIS A 1 508 ? 25.055 20.572 6.258 1.00 51.59 508 HIS A C 1
ATOM 4141 O O . HIS A 1 508 ? 25.413 21.738 6.098 1.00 51.59 508 HIS A O 1
ATOM 4147 N N . VAL A 1 509 ? 24.235 19.974 5.388 1.00 57.81 509 VAL A N 1
ATOM 4148 C CA . VAL A 1 509 ? 23.657 20.658 4.226 1.00 57.81 509 VAL A CA 1
ATOM 4149 C C . VAL A 1 509 ? 22.361 21.335 4.652 1.00 57.81 509 VAL A C 1
ATOM 4151 O O . VAL A 1 509 ? 21.503 20.699 5.270 1.00 57.81 509 VAL A O 1
ATOM 4154 N N . ILE A 1 510 ? 22.212 22.619 4.316 1.00 69.81 510 ILE A N 1
ATOM 4155 C CA . ILE A 1 510 ? 20.986 23.384 4.563 1.00 69.81 510 ILE A CA 1
ATOM 4156 C C . ILE A 1 510 ? 19.856 22.745 3.751 1.00 69.81 510 ILE A C 1
ATOM 4158 O O . ILE A 1 510 ? 19.863 22.746 2.525 1.00 69.81 510 ILE A O 1
ATOM 4162 N N . THR A 1 511 ? 18.899 22.157 4.459 1.00 71.88 511 THR A N 1
ATOM 4163 C CA . THR A 1 511 ? 17.688 21.568 3.876 1.00 71.88 511 THR A CA 1
ATOM 4164 C C . THR A 1 511 ? 16.558 22.569 3.750 1.00 71.88 511 THR A C 1
ATOM 4166 O O . THR A 1 511 ? 15.690 22.402 2.899 1.00 71.88 511 THR A O 1
ATOM 4169 N N . ASP A 1 512 ? 16.545 23.574 4.621 1.00 74.50 512 ASP A N 1
ATOM 4170 C CA . ASP A 1 512 ? 15.497 24.576 4.676 1.00 74.50 512 ASP A CA 1
ATOM 4171 C C . ASP A 1 512 ? 16.012 25.788 5.459 1.00 74.50 512 ASP A C 1
ATOM 4173 O O . ASP A 1 512 ? 16.724 25.639 6.458 1.00 74.50 512 ASP A O 1
ATOM 4177 N N . GLU A 1 513 ? 15.663 26.984 5.010 1.00 85.75 513 GLU A N 1
ATOM 4178 C CA . GLU A 1 513 ? 15.972 28.228 5.694 1.00 85.75 513 GLU A CA 1
ATOM 4179 C C . GLU A 1 513 ? 14.830 29.225 5.531 1.00 85.75 513 GLU A C 1
ATOM 4181 O O . GLU A 1 513 ? 14.140 29.250 4.513 1.00 85.75 513 GLU A O 1
ATOM 4186 N N . ALA A 1 514 ? 14.623 30.050 6.551 1.00 82.44 514 ALA A N 1
ATOM 4187 C CA . ALA A 1 514 ? 13.617 31.098 6.510 1.00 82.44 514 ALA A CA 1
ATOM 4188 C C . ALA A 1 514 ? 14.107 32.350 7.235 1.00 82.44 514 ALA A C 1
ATOM 4190 O O . ALA A 1 514 ? 14.790 32.274 8.260 1.00 82.44 514 ALA A O 1
ATOM 4191 N N . LEU A 1 515 ? 13.729 33.501 6.682 1.00 85.12 515 LEU A N 1
ATOM 4192 C CA . LEU A 1 515 ? 13.996 34.824 7.229 1.00 85.12 515 LEU A CA 1
ATOM 4193 C C . LEU A 1 515 ? 12.683 35.438 7.711 1.00 85.12 515 LEU A C 1
ATOM 4195 O O . LEU A 1 515 ? 11.689 35.467 6.988 1.00 85.12 515 LEU A O 1
ATOM 4199 N N . PHE A 1 516 ? 12.690 35.950 8.934 1.00 81.62 516 PHE A N 1
ATOM 4200 C CA . PHE A 1 516 ? 11.549 36.593 9.569 1.00 81.62 516 PHE A CA 1
ATOM 4201 C C . PHE A 1 516 ? 11.883 38.047 9.870 1.00 81.62 516 PHE A C 1
ATOM 4203 O O . PHE A 1 516 ? 12.997 38.379 10.275 1.00 81.62 516 PHE A O 1
ATOM 4210 N N . ALA A 1 517 ? 10.894 38.925 9.729 1.00 78.06 517 ALA A N 1
ATOM 4211 C CA . ALA A 1 517 ? 10.997 40.272 10.271 1.00 78.06 517 ALA A CA 1
ATOM 4212 C C . ALA A 1 517 ? 11.133 40.223 11.804 1.00 78.06 517 ALA A C 1
ATOM 4214 O O . ALA A 1 517 ? 10.598 39.328 12.462 1.00 78.06 517 ALA A O 1
ATOM 4215 N N . THR A 1 518 ? 11.786 41.223 12.388 1.00 71.25 518 THR A N 1
ATOM 4216 C CA . THR A 1 518 ? 11.950 41.370 13.847 1.00 71.25 518 THR A CA 1
ATOM 4217 C C . THR A 1 518 ? 10.627 41.502 14.600 1.00 71.25 518 THR A C 1
ATOM 4219 O O . THR A 1 518 ? 10.542 41.141 15.769 1.00 71.25 518 THR A O 1
ATOM 4222 N N . SER A 1 519 ? 9.556 41.948 13.942 1.00 72.81 519 SER A N 1
ATOM 4223 C CA . SER A 1 519 ? 8.201 41.934 14.506 1.00 72.81 519 SER A CA 1
ATOM 4224 C C . SER A 1 519 ? 7.643 40.517 14.712 1.00 72.81 519 SER A C 1
ATOM 4226 O O . SER A 1 519 ? 6.744 40.331 15.528 1.00 72.81 519 SER A O 1
ATOM 4228 N N . ASN A 1 520 ? 8.206 39.510 14.034 1.00 79.88 520 ASN A N 1
ATOM 4229 C CA . ASN A 1 520 ? 7.720 38.129 13.997 1.00 79.88 520 ASN A CA 1
ATOM 4230 C C . ASN A 1 520 ? 8.618 37.143 14.770 1.00 79.88 520 ASN A C 1
ATOM 4232 O O . ASN A 1 520 ? 8.586 35.943 14.493 1.00 79.88 520 ASN A O 1
ATOM 4236 N N . VAL A 1 521 ? 9.387 37.612 15.768 1.00 74.88 521 VAL A N 1
ATOM 4237 C CA . VAL A 1 521 ? 10.286 36.767 16.594 1.00 74.88 521 VAL A CA 1
ATOM 4238 C C . VAL A 1 521 ? 9.568 35.537 17.139 1.00 74.88 521 VAL A C 1
ATOM 4240 O O . VAL A 1 521 ? 10.078 34.424 17.057 1.00 74.88 521 VAL A O 1
ATOM 4243 N N . ARG A 1 522 ? 8.354 35.727 17.664 1.00 71.00 522 ARG A N 1
ATOM 4244 C CA . ARG A 1 522 ? 7.562 34.652 18.264 1.00 71.00 522 ARG A CA 1
ATOM 4245 C C . ARG A 1 522 ? 7.244 33.538 17.267 1.00 71.00 522 ARG A C 1
ATOM 4247 O O . ARG A 1 522 ? 7.337 32.367 17.625 1.00 71.00 522 ARG A O 1
ATOM 4254 N N . GLN A 1 523 ? 6.915 33.898 16.025 1.00 69.25 523 GLN A N 1
ATOM 4255 C CA . GLN A 1 523 ? 6.660 32.930 14.959 1.00 69.25 523 GLN A CA 1
ATOM 4256 C C . GLN A 1 523 ? 7.952 32.223 14.539 1.00 69.25 523 GLN A C 1
ATOM 4258 O O . GLN A 1 523 ? 7.958 31.004 14.424 1.00 69.25 523 GLN A O 1
ATOM 4263 N N . ALA A 1 524 ? 9.059 32.959 14.396 1.00 76.31 524 ALA A N 1
ATOM 4264 C CA . ALA A 1 524 ? 10.361 32.381 14.058 1.00 76.31 524 ALA A CA 1
ATOM 4265 C C . ALA A 1 524 ? 10.817 31.344 15.100 1.00 76.31 524 ALA A C 1
ATOM 4267 O O . ALA A 1 524 ? 11.283 30.258 14.758 1.00 76.31 524 ALA A O 1
ATOM 4268 N N . VAL A 1 525 ? 10.632 31.659 16.386 1.00 71.50 525 VAL A N 1
ATOM 4269 C CA . VAL A 1 525 ? 10.910 30.754 17.507 1.00 71.50 525 VAL A CA 1
ATOM 4270 C C . VAL A 1 525 ? 9.971 29.550 17.490 1.00 71.50 525 VAL A C 1
ATOM 4272 O O . VAL A 1 525 ? 10.420 28.423 17.694 1.00 71.50 525 VAL A O 1
ATOM 4275 N N . TYR A 1 526 ? 8.679 29.761 17.237 1.00 68.25 526 TYR A N 1
ATOM 4276 C CA . TYR A 1 526 ? 7.714 28.670 17.134 1.00 68.25 526 TYR A CA 1
ATOM 4277 C C . TYR A 1 526 ? 8.083 27.695 16.007 1.00 68.25 526 TYR A C 1
ATOM 4279 O O . TYR A 1 526 ? 8.125 26.485 16.238 1.00 68.25 526 TYR A O 1
ATOM 4287 N N . ASP A 1 527 ? 8.437 28.212 14.831 1.00 68.75 527 ASP A N 1
ATOM 4288 C CA . ASP A 1 527 ? 8.845 27.416 13.673 1.00 68.75 527 ASP A CA 1
ATOM 4289 C C . ASP A 1 527 ? 10.168 26.683 13.937 1.00 68.75 527 ASP A C 1
ATOM 4291 O O . ASP A 1 527 ? 10.281 25.488 13.654 1.00 68.75 527 ASP A O 1
ATOM 4295 N N . TYR A 1 528 ? 11.143 27.349 14.563 1.00 72.88 528 TYR A N 1
ATOM 4296 C CA . TYR A 1 528 ? 12.392 26.733 15.023 1.00 72.88 528 TYR A CA 1
ATOM 4297 C C . TYR A 1 528 ? 12.145 25.552 15.980 1.00 72.88 528 TYR A C 1
ATOM 4299 O O . TYR A 1 528 ? 12.748 24.482 15.835 1.00 72.88 528 TYR A O 1
ATOM 4307 N N . LEU A 1 529 ? 11.228 25.706 16.938 1.00 64.94 529 LEU A N 1
ATOM 4308 C CA . LEU A 1 529 ? 10.915 24.660 17.912 1.00 64.94 529 LEU A CA 1
ATOM 4309 C C . LEU A 1 529 ? 10.125 23.504 17.280 1.00 64.94 529 LEU A C 1
ATOM 4311 O O . LEU A 1 529 ? 10.455 22.337 17.515 1.00 64.94 529 LEU A O 1
ATOM 4315 N N . CYS A 1 530 ? 9.122 23.804 16.452 1.00 61.44 530 CYS A N 1
ATOM 4316 C CA . CYS A 1 530 ? 8.186 22.811 15.922 1.00 61.44 530 CYS A CA 1
ATOM 4317 C C . CYS A 1 530 ? 8.733 22.020 14.729 1.00 61.44 530 CYS A C 1
ATOM 4319 O O . CYS A 1 530 ? 8.400 20.843 14.567 1.00 61.44 530 CYS A O 1
ATOM 4321 N N . LYS A 1 531 ? 9.581 22.625 13.889 1.00 63.69 531 LYS A N 1
ATOM 4322 C CA . LYS A 1 531 ? 10.057 21.972 12.664 1.00 63.69 531 LYS A CA 1
ATOM 4323 C C . LYS A 1 531 ? 11.088 20.897 12.987 1.00 63.69 531 LYS A C 1
ATOM 4325 O O . LYS A 1 531 ? 12.067 21.156 13.681 1.00 63.69 531 LYS A O 1
ATOM 4330 N N . ARG A 1 532 ? 10.880 19.670 12.508 1.00 57.38 532 ARG A N 1
ATOM 4331 C CA . ARG A 1 532 ? 11.810 18.550 12.729 1.00 57.38 532 ARG A CA 1
ATOM 4332 C C . ARG A 1 532 ? 12.977 18.642 11.746 1.00 57.38 532 ARG A C 1
ATOM 4334 O O . ARG A 1 532 ? 12.757 18.585 10.542 1.00 57.38 532 ARG A O 1
ATOM 4341 N N . ALA A 1 533 ? 14.197 18.749 12.262 1.00 57.09 533 ALA A N 1
ATOM 4342 C CA . ALA A 1 533 ? 15.426 18.664 11.479 1.00 57.09 533 ALA A CA 1
ATOM 4343 C C . ALA A 1 533 ? 16.568 18.130 12.348 1.00 57.09 533 ALA A C 1
ATOM 4345 O O . ALA A 1 533 ? 16.485 18.186 13.579 1.00 57.09 533 ALA A O 1
ATOM 4346 N N . PHE A 1 534 ? 17.610 17.608 11.698 1.00 53.09 534 PHE A N 1
ATOM 4347 C CA . PHE A 1 534 ? 18.751 16.999 12.377 1.00 53.09 534 PHE A CA 1
ATOM 4348 C C . PHE A 1 534 ? 19.592 18.046 13.111 1.00 53.09 534 PHE A C 1
ATOM 4350 O O . PHE A 1 534 ? 19.898 17.860 14.283 1.00 53.09 534 PHE A O 1
ATOM 4357 N N . ILE A 1 535 ? 19.889 19.173 12.461 1.00 57.94 535 ILE A N 1
ATOM 4358 C CA . ILE A 1 535 ? 20.425 20.371 13.110 1.00 57.94 535 ILE A CA 1
ATOM 4359 C C . ILE A 1 535 ? 19.445 21.514 12.876 1.00 57.94 535 ILE A C 1
ATOM 4361 O O . ILE A 1 535 ? 19.029 21.751 11.742 1.00 57.94 535 ILE A O 1
ATOM 4365 N N . LYS A 1 536 ? 19.101 22.253 13.927 1.00 69.75 536 LYS A N 1
ATOM 4366 C CA . LYS A 1 536 ? 18.346 23.504 13.812 1.00 69.75 536 LYS A CA 1
ATOM 4367 C C . LYS A 1 536 ? 19.204 24.635 14.336 1.00 69.75 536 LYS A C 1
ATOM 4369 O O . LYS A 1 536 ? 19.832 24.485 15.380 1.00 69.75 536 LYS A O 1
ATOM 4374 N N . LYS A 1 537 ? 19.192 25.774 13.661 1.00 73.62 537 LYS A N 1
ATOM 4375 C CA . LYS A 1 537 ? 19.831 27.005 14.113 1.00 73.62 537 LYS A CA 1
ATOM 4376 C C . LYS A 1 537 ? 18.819 28.138 14.054 1.00 73.62 537 LYS A C 1
ATOM 4378 O O . LYS A 1 537 ? 18.030 28.198 13.115 1.00 73.62 537 LYS A O 1
ATOM 4383 N N . ILE A 1 538 ? 18.853 29.025 15.037 1.00 76.69 538 ILE A N 1
ATOM 4384 C CA . ILE A 1 538 ? 18.124 30.294 15.020 1.00 76.69 538 ILE A CA 1
ATOM 4385 C C . ILE A 1 538 ? 19.088 31.417 15.388 1.00 76.69 538 ILE A C 1
ATOM 4387 O O . ILE A 1 538 ? 19.918 31.282 16.291 1.00 76.69 538 ILE A O 1
ATOM 4391 N N . GLY A 1 539 ? 19.010 32.506 14.640 1.00 75.44 539 GLY A N 1
ATOM 4392 C CA . GLY A 1 539 ? 19.980 33.581 14.684 1.00 75.44 539 GLY A CA 1
ATOM 4393 C C . GLY A 1 539 ? 19.476 34.865 14.054 1.00 75.44 539 GLY A C 1
ATOM 4394 O O . GLY A 1 539 ? 18.309 34.984 13.686 1.00 75.44 539 GLY A O 1
ATOM 4395 N N . LEU A 1 540 ? 20.381 35.822 13.924 1.00 75.44 540 LEU A N 1
ATOM 4396 C CA . LEU A 1 540 ? 20.159 37.102 13.278 1.00 75.44 540 LEU A CA 1
ATOM 4397 C C . LEU A 1 540 ? 20.867 37.105 11.923 1.00 75.44 540 LEU A C 1
ATOM 4399 O O . LEU A 1 540 ? 22.003 36.657 11.807 1.00 75.44 540 LEU A O 1
ATOM 4403 N N . TYR A 1 541 ? 20.189 37.617 10.909 1.00 77.06 541 TYR A N 1
ATOM 4404 C CA . TYR A 1 541 ? 20.763 37.965 9.623 1.00 77.06 541 TYR A CA 1
ATOM 4405 C C . TYR A 1 541 ? 20.942 39.476 9.585 1.00 77.06 541 TYR A C 1
ATOM 4407 O O . TYR A 1 541 ? 19.962 40.224 9.651 1.00 77.06 541 TYR A O 1
ATOM 4415 N N . VAL A 1 542 ? 22.196 39.915 9.536 1.00 72.56 542 VAL A N 1
ATOM 4416 C CA . VAL A 1 542 ? 22.576 41.329 9.581 1.00 72.56 542 VAL A CA 1
ATOM 4417 C C . VAL A 1 542 ? 23.634 41.553 8.510 1.00 72.56 542 VAL A C 1
ATOM 4419 O O . VAL A 1 542 ? 24.659 40.880 8.517 1.00 72.56 542 VAL A O 1
ATOM 4422 N N . ASN A 1 543 ? 23.392 42.481 7.580 1.00 65.06 543 ASN A N 1
ATOM 4423 C CA . ASN A 1 543 ? 24.350 42.863 6.532 1.00 65.06 543 ASN A CA 1
ATOM 4424 C C . ASN A 1 543 ? 24.959 41.681 5.760 1.00 65.06 543 ASN A C 1
ATOM 4426 O O . ASN A 1 543 ? 26.176 41.562 5.651 1.00 65.06 543 ASN A O 1
ATOM 4430 N N . GLU A 1 544 ? 24.099 40.798 5.248 1.00 63.06 544 GLU A N 1
ATOM 4431 C CA . GLU A 1 544 ? 24.502 39.605 4.485 1.00 63.06 544 GLU A CA 1
ATOM 4432 C C . GLU A 1 544 ? 25.326 38.577 5.276 1.00 63.06 544 GLU A C 1
ATOM 4434 O O . GLU A 1 544 ? 25.897 37.650 4.702 1.00 63.06 544 GLU A O 1
ATOM 4439 N N . LYS A 1 545 ? 25.350 38.698 6.609 1.00 58.50 545 LYS A N 1
ATOM 4440 C CA . LYS A 1 545 ? 26.019 37.764 7.515 1.00 58.50 545 LYS A CA 1
ATOM 4441 C C . LYS A 1 545 ? 25.019 37.065 8.430 1.00 58.50 545 LYS A C 1
ATOM 4443 O O . LYS A 1 545 ? 24.105 37.683 8.977 1.00 58.50 545 LYS A O 1
ATOM 4448 N N . ASP A 1 546 ? 25.248 35.770 8.626 1.00 66.50 546 ASP A N 1
ATOM 4449 C CA . ASP A 1 546 ? 24.474 34.919 9.526 1.00 66.50 546 ASP A CA 1
ATOM 4450 C C . ASP A 1 546 ? 25.139 34.857 10.912 1.00 66.50 546 ASP A C 1
ATOM 4452 O O . ASP A 1 546 ? 26.273 34.397 11.044 1.00 66.50 546 ASP A O 1
ATOM 4456 N N . ILE A 1 547 ? 24.421 35.264 11.961 1.00 67.62 547 ILE A N 1
ATOM 4457 C CA . ILE A 1 547 ? 24.856 35.190 13.363 1.00 67.62 547 ILE A CA 1
ATOM 4458 C C . ILE A 1 547 ? 23.920 34.238 14.111 1.00 67.62 547 ILE A C 1
ATOM 4460 O O . ILE A 1 547 ? 22.809 34.611 14.483 1.00 67.62 547 ILE A O 1
ATOM 4464 N N . PHE A 1 548 ? 24.341 32.996 14.350 1.00 67.94 548 PHE A N 1
ATOM 4465 C CA . PHE A 1 548 ? 23.504 32.008 15.041 1.00 67.94 548 PHE A CA 1
ATOM 4466 C C . PHE A 1 548 ? 23.635 32.105 16.560 1.00 67.94 548 PHE A C 1
ATOM 4468 O O . PHE A 1 548 ? 24.719 31.938 17.106 1.00 67.94 548 PHE A O 1
ATOM 4475 N N . LEU A 1 549 ? 22.505 32.332 17.234 1.00 61.00 549 LEU A N 1
ATOM 4476 C CA . LEU A 1 549 ? 22.431 32.493 18.689 1.00 61.00 549 LEU A CA 1
ATOM 4477 C C . LEU A 1 549 ? 22.202 31.153 19.394 1.00 61.00 549 LEU A C 1
ATOM 4479 O O . LEU A 1 549 ? 22.772 30.890 20.448 1.00 61.00 549 LEU A O 1
ATOM 4483 N N . PHE A 1 550 ? 21.372 30.291 18.801 1.00 60.50 550 PHE A N 1
ATOM 4484 C CA . PHE A 1 550 ? 21.038 28.983 19.357 1.00 60.50 550 PHE A CA 1
ATOM 4485 C C . PHE A 1 550 ? 21.115 27.911 18.273 1.00 60.50 550 PHE A C 1
ATOM 4487 O O . PHE A 1 550 ? 20.674 28.124 17.141 1.00 60.50 550 PHE A O 1
ATOM 4494 N N . SER A 1 551 ? 21.648 26.738 18.623 1.00 59.09 551 SER A N 1
ATOM 4495 C CA . SER A 1 551 ? 21.668 25.577 17.731 1.00 59.09 551 SER A CA 1
ATOM 4496 C C . SER A 1 551 ? 21.389 24.277 18.475 1.00 59.09 551 SER A C 1
ATOM 4498 O O . SER A 1 551 ? 21.932 24.071 19.554 1.00 59.09 551 SER A O 1
ATOM 4500 N N . SER A 1 552 ? 20.547 23.413 17.908 1.00 55.19 552 SER A N 1
ATOM 4501 C CA . SER A 1 552 ? 20.163 22.103 18.457 1.00 55.19 552 SER A CA 1
ATOM 4502 C C . SER A 1 552 ? 20.499 20.970 17.489 1.00 55.19 552 SER A C 1
ATOM 4504 O O . SER A 1 552 ? 20.382 21.149 16.277 1.00 55.19 552 SER A O 1
ATOM 4506 N N . LYS A 1 553 ? 20.887 19.801 18.021 1.00 50.09 553 LYS A N 1
ATOM 4507 C CA . LYS A 1 553 ? 21.128 18.552 17.274 1.00 50.09 553 LYS A CA 1
ATOM 4508 C C . LYS A 1 553 ? 20.114 17.486 17.698 1.00 50.09 553 LYS A C 1
ATOM 4510 O O . LYS A 1 553 ? 19.730 17.448 18.855 1.00 50.09 553 LYS A O 1
ATOM 4515 N N . ASN A 1 554 ? 19.663 16.624 16.788 1.00 50.66 554 ASN A N 1
ATOM 4516 C CA . ASN A 1 554 ? 18.715 15.529 17.074 1.00 50.66 554 ASN A CA 1
ATOM 4517 C C . ASN A 1 554 ? 17.420 15.966 17.771 1.00 50.66 554 ASN A C 1
ATOM 4519 O O . ASN A 1 554 ? 16.828 15.214 18.537 1.00 50.66 554 ASN A O 1
ATOM 4523 N N . ALA A 1 555 ? 16.983 17.198 17.506 1.00 44.09 555 ALA A N 1
ATOM 4524 C CA . ALA A 1 555 ? 15.828 17.803 18.155 1.00 44.09 555 ALA A CA 1
ATOM 4525 C C . ALA A 1 555 ? 15.906 17.893 19.699 1.00 44.09 555 ALA A C 1
ATOM 4527 O O . ALA A 1 555 ? 14.895 18.205 20.330 1.00 44.09 555 ALA A O 1
ATOM 4528 N N . SER A 1 556 ? 17.094 17.722 20.298 1.00 44.72 556 SER A N 1
ATOM 4529 C CA . SER A 1 556 ? 17.329 18.062 21.701 1.00 44.72 556 SER A CA 1
ATOM 4530 C C . SER A 1 556 ? 17.329 19.584 21.866 1.00 44.72 556 SER A C 1
ATOM 4532 O O . SER A 1 556 ? 17.886 20.324 21.054 1.00 44.72 556 SER A O 1
ATOM 4534 N N . LEU A 1 557 ? 16.637 20.093 22.886 1.00 47.03 557 LEU A N 1
ATOM 4535 C CA . LEU A 1 557 ? 16.573 21.532 23.136 1.00 47.03 557 LEU A CA 1
ATOM 4536 C C . LEU A 1 557 ? 17.952 22.032 23.569 1.00 47.03 557 LEU A C 1
ATOM 4538 O O . LEU A 1 557 ? 18.474 21.629 24.605 1.00 47.03 557 LEU A O 1
ATOM 4542 N N . SER A 1 558 ? 18.524 22.947 22.792 1.00 40.78 558 SER A N 1
ATOM 4543 C CA . SER A 1 558 ? 19.743 23.650 23.181 1.00 40.78 558 SER A CA 1
ATOM 4544 C C . SER A 1 558 ? 19.400 24.721 24.197 1.00 40.78 558 SER A C 1
ATOM 4546 O O . SER A 1 558 ? 19.026 25.846 23.852 1.00 40.78 558 SER A O 1
ATOM 4548 N N . VAL A 1 559 ? 19.451 24.340 25.468 1.00 40.78 559 VAL A N 1
ATOM 4549 C CA . VAL A 1 559 ? 19.394 25.289 26.568 1.00 40.78 559 VAL A CA 1
ATOM 4550 C C . VAL A 1 559 ? 20.823 25.772 26.786 1.00 40.78 559 VAL A C 1
ATOM 4552 O O . VAL A 1 559 ? 21.615 25.107 27.450 1.00 40.78 559 VAL A O 1
ATOM 4555 N N . ALA A 1 560 ? 21.175 26.909 26.184 1.00 36.16 560 ALA A N 1
ATOM 4556 C CA . ALA A 1 560 ? 22.426 27.582 26.507 1.00 36.16 560 ALA A CA 1
ATOM 4557 C C . ALA A 1 560 ? 22.491 27.778 28.033 1.00 36.16 560 ALA A C 1
ATOM 4559 O O . ALA A 1 560 ? 21.544 28.294 28.625 1.00 36.16 560 ALA A O 1
ATOM 4560 N N . VAL A 1 561 ? 23.570 27.268 28.637 1.00 34.88 561 VAL A N 1
ATOM 4561 C CA . VAL A 1 561 ? 23.967 27.322 30.055 1.00 34.88 561 VAL A CA 1
ATOM 4562 C C . VAL A 1 561 ? 23.025 28.161 30.932 1.00 34.88 561 VAL A C 1
ATOM 4564 O O . VAL A 1 561 ? 23.173 29.376 31.049 1.00 34.88 561 VAL A O 1
ATOM 4567 N N . LEU A 1 562 ? 22.056 27.508 31.585 1.00 35.19 562 LEU A N 1
ATOM 4568 C CA . LEU A 1 562 ? 21.233 28.159 32.607 1.00 35.19 562 LEU A CA 1
ATOM 4569 C C . LEU A 1 562 ? 22.143 28.622 33.745 1.00 35.19 562 LEU A C 1
ATOM 4571 O O . LEU A 1 562 ? 22.776 27.793 34.411 1.00 35.19 562 LEU A O 1
ATOM 4575 N N . THR A 1 563 ? 22.168 29.927 34.022 1.00 41.62 563 THR A N 1
ATOM 4576 C CA . THR A 1 563 ? 22.763 30.423 35.264 1.00 41.62 563 THR A CA 1
ATOM 4577 C C . THR A 1 563 ? 22.031 29.799 36.466 1.00 41.62 563 THR A C 1
ATOM 4579 O O . THR A 1 563 ? 20.843 29.460 36.376 1.00 41.62 563 THR A O 1
ATOM 4582 N N . PRO A 1 564 ? 22.698 29.625 37.622 1.00 37.66 564 PRO A N 1
ATOM 4583 C CA . PRO A 1 564 ? 22.093 29.024 38.816 1.00 37.66 564 PRO A CA 1
ATOM 4584 C C . PRO A 1 564 ? 20.793 29.707 39.275 1.00 37.66 564 PRO A C 1
ATOM 4586 O O . PRO A 1 564 ? 19.941 29.073 39.897 1.00 37.66 564 PRO A O 1
ATOM 4589 N N . GLU A 1 565 ? 20.611 30.987 38.942 1.00 39.34 565 GLU A N 1
ATOM 4590 C CA . GLU A 1 565 ? 19.393 31.749 39.226 1.00 39.34 565 GLU A CA 1
ATOM 4591 C C . GLU A 1 565 ? 18.202 31.304 38.366 1.00 39.34 565 GLU A C 1
ATOM 4593 O O . GLU A 1 565 ? 17.080 31.249 38.866 1.00 39.34 565 GLU A O 1
ATOM 4598 N N . MET A 1 566 ? 18.433 30.878 37.120 1.00 37.12 566 MET A N 1
ATOM 4599 C CA . MET A 1 566 ? 17.381 30.430 36.196 1.00 37.12 566 MET A CA 1
ATOM 4600 C C . MET A 1 566 ? 16.892 29.005 36.491 1.00 37.12 566 MET A C 1
ATOM 4602 O O . MET A 1 566 ? 15.744 28.677 36.198 1.00 37.12 566 MET A O 1
ATOM 4606 N N . ARG A 1 567 ? 17.692 28.184 37.192 1.00 39.44 567 ARG A N 1
ATOM 4607 C CA . ARG A 1 567 ? 17.238 26.893 37.756 1.00 39.44 567 ARG A CA 1
ATOM 4608 C C . ARG A 1 567 ? 16.182 27.052 38.860 1.00 39.44 567 ARG A C 1
ATOM 4610 O O . ARG A 1 567 ? 15.542 26.070 39.231 1.00 39.44 567 ARG A O 1
ATOM 4617 N N . LYS A 1 568 ? 15.977 28.263 39.400 1.00 38.88 568 LYS A N 1
ATOM 4618 C CA . LYS A 1 568 ? 14.943 28.528 40.419 1.00 38.88 568 LYS A CA 1
ATOM 4619 C C . LYS A 1 568 ? 13.533 28.650 39.837 1.00 38.88 568 LYS A C 1
ATOM 4621 O O . LYS A 1 568 ? 12.573 28.593 40.609 1.00 38.88 568 LYS A O 1
ATOM 4626 N N . VAL A 1 569 ? 13.380 28.757 38.514 1.00 39.16 569 VAL A N 1
ATOM 4627 C CA . VAL A 1 569 ? 12.069 28.695 37.854 1.00 39.16 569 VAL A CA 1
ATOM 4628 C C . VAL A 1 569 ? 11.601 27.236 37.849 1.00 39.16 569 VAL A C 1
ATOM 4630 O O . VAL A 1 569 ? 11.794 26.477 36.903 1.00 39.16 569 VAL A O 1
ATOM 4633 N N . LYS A 1 570 ? 11.036 26.804 38.980 1.00 34.59 570 LYS A N 1
ATOM 4634 C CA . LYS A 1 570 ? 10.447 25.472 39.145 1.00 34.59 570 LYS A CA 1
ATOM 4635 C C . LYS A 1 570 ? 9.378 25.243 38.064 1.00 34.59 570 LYS A C 1
ATOM 4637 O O . LYS A 1 570 ? 8.441 26.031 37.980 1.00 34.59 570 LYS A O 1
ATOM 4642 N N . ARG A 1 571 ? 9.465 24.091 37.376 1.00 36.72 571 ARG A N 1
ATOM 4643 C CA . ARG A 1 571 ? 8.459 23.467 36.475 1.00 36.72 571 ARG A CA 1
ATOM 4644 C C . ARG A 1 571 ? 8.570 23.688 34.951 1.00 36.72 571 ARG A C 1
ATOM 4646 O O . ARG A 1 571 ? 7.587 23.453 34.259 1.00 36.72 571 ARG A O 1
ATOM 4653 N N . LEU A 1 572 ? 9.750 23.976 34.394 1.00 40.47 572 LEU A N 1
ATOM 4654 C CA . LEU A 1 572 ? 9.963 23.873 32.929 1.00 40.47 572 LEU A CA 1
ATOM 4655 C C . LEU A 1 572 ? 9.761 22.443 32.382 1.00 40.47 572 LEU A C 1
ATOM 4657 O O . LEU A 1 572 ? 9.360 22.263 31.238 1.00 40.47 572 LEU A O 1
ATOM 4661 N N . ASN A 1 573 ? 9.939 21.427 33.228 1.00 37.97 573 ASN A N 1
ATOM 4662 C CA . ASN A 1 573 ? 9.775 20.017 32.863 1.00 37.97 573 ASN A CA 1
ATOM 4663 C C . ASN A 1 573 ? 8.296 19.575 32.786 1.00 37.97 573 ASN A C 1
ATOM 4665 O O . ASN A 1 573 ? 8.027 18.414 32.504 1.00 37.97 573 ASN A O 1
ATOM 4669 N N . GLN A 1 574 ? 7.332 20.454 33.102 1.00 35.16 574 GLN A N 1
ATOM 4670 C CA . GLN A 1 574 ? 5.910 20.096 33.248 1.00 35.16 574 GLN A CA 1
ATOM 4671 C C . GLN A 1 574 ? 4.945 21.033 32.488 1.00 35.16 574 GLN A C 1
ATOM 4673 O O . GLN A 1 574 ? 3.744 20.997 32.747 1.00 35.16 574 GLN A O 1
ATOM 4678 N N . GLY A 1 575 ? 5.419 21.865 31.547 1.00 36.66 575 GLY A N 1
ATOM 4679 C CA . GLY A 1 575 ? 4.570 22.872 30.892 1.00 36.66 575 GLY A CA 1
ATOM 4680 C C . GLY A 1 575 ? 4.937 23.237 29.449 1.00 36.66 575 GLY A C 1
ATOM 4681 O O . GLY A 1 575 ? 5.823 24.047 29.225 1.00 36.66 575 GLY A O 1
ATOM 4682 N N . VAL A 1 576 ? 4.178 22.654 28.508 1.00 48.00 576 VAL A N 1
ATOM 4683 C CA . VAL A 1 576 ? 3.668 23.145 27.203 1.00 48.00 576 VAL A CA 1
ATOM 4684 C C . VAL A 1 576 ? 4.530 24.158 26.421 1.00 48.00 576 VAL A C 1
ATOM 4686 O O . VAL A 1 576 ? 4.773 25.264 26.894 1.00 48.00 576 VAL A O 1
ATOM 4689 N N . GLN A 1 577 ? 4.868 23.827 25.162 1.00 49.28 577 GLN A N 1
ATOM 4690 C CA . GLN A 1 577 ? 5.600 24.621 24.143 1.00 49.28 577 GLN A CA 1
ATOM 4691 C C . GLN A 1 577 ? 5.546 26.164 24.260 1.00 49.28 577 GLN A C 1
ATOM 4693 O O . GLN A 1 577 ? 6.541 26.824 23.972 1.00 49.28 577 GLN A O 1
ATOM 4698 N N . GLY A 1 578 ? 4.428 26.757 24.693 1.00 45.56 578 GLY A N 1
ATOM 4699 C CA . GLY A 1 578 ? 4.281 28.200 24.907 1.00 45.56 578 GLY A CA 1
ATOM 4700 C C . GLY A 1 578 ? 5.266 28.833 25.905 1.00 45.56 578 GLY A C 1
ATOM 4701 O O . GLY A 1 578 ? 5.645 29.989 25.715 1.00 45.56 578 GLY A O 1
ATOM 4702 N N . GLN A 1 579 ? 5.729 28.108 26.930 1.00 54.78 579 GLN A N 1
ATOM 4703 C CA . GLN A 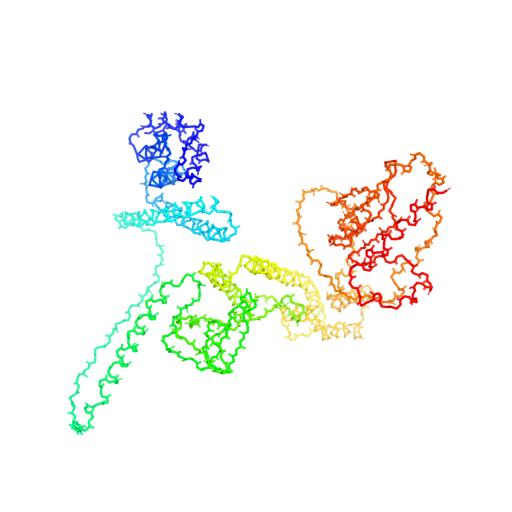1 579 ? 6.712 28.641 27.891 1.00 54.78 579 GLN A CA 1
ATOM 4704 C C . GLN A 1 579 ? 8.125 28.721 27.292 1.00 54.78 579 GLN A C 1
ATOM 4706 O O . GLN A 1 579 ? 8.817 29.720 27.478 1.00 54.78 579 GLN A O 1
ATOM 4711 N N . LEU A 1 580 ? 8.518 27.724 26.492 1.00 57.78 580 LEU A N 1
ATOM 4712 C CA . LEU A 1 580 ? 9.786 27.726 25.753 1.00 57.78 580 LEU A CA 1
ATOM 4713 C C . LEU A 1 580 ? 9.800 28.787 24.649 1.00 57.78 580 LEU A C 1
ATOM 4715 O O . LEU A 1 580 ? 10.799 29.481 24.485 1.00 57.78 580 LEU A O 1
ATOM 4719 N N . VAL A 1 581 ? 8.683 28.960 23.932 1.00 60.41 581 VAL A N 1
ATOM 4720 C CA . VAL A 1 581 ? 8.543 30.035 22.936 1.00 60.41 581 VAL A CA 1
ATOM 4721 C C . VAL A 1 581 ? 8.778 31.399 23.582 1.00 60.41 581 VAL A C 1
ATOM 4723 O O . VAL A 1 581 ? 9.532 32.204 23.047 1.00 60.41 581 VAL A O 1
ATOM 4726 N N . THR A 1 582 ? 8.181 31.632 24.753 1.00 62.81 582 THR A N 1
ATOM 4727 C CA . THR A 1 582 ? 8.317 32.904 25.478 1.00 62.81 582 THR A CA 1
ATOM 4728 C C . THR A 1 582 ? 9.763 33.121 25.942 1.00 62.81 582 THR A C 1
ATOM 4730 O O . THR A 1 582 ? 10.298 34.210 25.774 1.00 62.81 582 THR A O 1
ATOM 4733 N N . PHE A 1 583 ? 10.439 32.069 26.417 1.00 67.44 583 PHE A N 1
ATOM 4734 C CA . PHE A 1 583 ? 11.851 32.122 26.804 1.00 67.44 583 PHE A CA 1
ATOM 4735 C C . PHE A 1 583 ? 12.786 32.511 25.644 1.00 67.44 583 PHE A C 1
ATOM 4737 O O . PHE A 1 583 ? 13.538 33.477 25.759 1.00 67.44 583 PHE A O 1
ATOM 4744 N N . TYR A 1 584 ? 12.743 31.789 24.517 1.00 63.88 584 TYR A N 1
ATOM 4745 C CA . TYR A 1 584 ? 13.606 32.094 23.365 1.00 63.88 584 TYR A CA 1
ATOM 4746 C C . TYR A 1 584 ? 13.265 33.457 22.747 1.00 63.88 584 TYR A C 1
ATOM 4748 O O . TYR A 1 584 ? 14.168 34.181 22.333 1.00 63.88 584 TYR A O 1
ATOM 4756 N N . GLU A 1 585 ? 11.983 33.833 22.723 1.00 71.06 585 GLU A N 1
ATOM 4757 C CA . GLU A 1 585 ? 11.542 35.154 22.270 1.00 71.06 585 GLU A CA 1
ATOM 4758 C C . GLU A 1 585 ? 12.160 36.276 23.120 1.00 71.06 585 GLU A C 1
ATOM 4760 O O . GLU A 1 585 ? 12.700 37.234 22.564 1.00 71.06 585 GLU A O 1
ATOM 4765 N N . GLU A 1 586 ? 12.128 36.154 24.450 1.00 68.00 586 GLU A N 1
ATOM 4766 C CA . GLU A 1 586 ? 12.718 37.134 25.368 1.00 68.00 586 GLU A CA 1
ATOM 4767 C C . GLU A 1 586 ? 14.243 37.222 25.229 1.00 68.00 586 GLU A C 1
ATOM 4769 O O . GLU A 1 586 ? 14.783 38.327 25.207 1.00 68.00 586 GLU A O 1
ATOM 4774 N N . GLN A 1 587 ? 14.943 36.090 25.083 1.00 64.94 587 GLN A N 1
ATOM 4775 C CA . GLN A 1 587 ? 16.404 36.088 24.926 1.00 64.94 587 GLN A CA 1
ATOM 4776 C C . GLN A 1 587 ? 16.848 36.715 23.603 1.00 64.94 587 GLN A C 1
ATOM 4778 O O . GLN A 1 587 ? 17.754 37.545 23.595 1.00 64.94 587 GLN A O 1
ATOM 4783 N N . ILE A 1 588 ? 16.189 36.374 22.491 1.00 68.19 588 ILE A N 1
ATOM 4784 C CA . ILE A 1 588 ? 16.506 36.960 21.182 1.00 68.19 588 ILE A CA 1
ATOM 4785 C C . ILE A 1 588 ? 16.230 38.468 21.204 1.00 68.19 588 ILE A C 1
ATOM 4787 O O . ILE A 1 588 ? 17.075 39.244 20.766 1.00 68.19 588 ILE A O 1
ATOM 4791 N N . LYS A 1 589 ? 15.103 38.905 21.786 1.00 69.56 589 LYS A N 1
ATOM 4792 C CA . LYS A 1 589 ? 14.794 40.336 21.949 1.00 69.56 589 LYS A CA 1
ATOM 4793 C C . LYS A 1 589 ? 15.822 41.055 22.819 1.00 69.56 589 LYS A C 1
ATOM 4795 O O . LYS A 1 589 ? 16.229 42.157 22.470 1.00 69.56 589 LYS A O 1
ATOM 4800 N N . LYS A 1 590 ? 16.263 40.445 23.923 1.00 66.50 590 LYS A N 1
ATOM 4801 C CA . LYS A 1 590 ? 17.281 41.023 24.807 1.00 66.50 590 LYS A CA 1
ATOM 4802 C C . LYS A 1 590 ? 18.622 41.195 24.089 1.00 66.50 590 LYS A C 1
ATOM 4804 O O . LYS A 1 590 ? 19.174 42.285 24.134 1.00 66.50 590 LYS A O 1
ATOM 4809 N N . ILE A 1 591 ? 19.084 40.174 23.367 1.00 62.91 591 ILE A N 1
ATOM 4810 C CA . ILE A 1 591 ? 20.326 40.231 22.579 1.00 62.91 591 ILE A CA 1
ATOM 4811 C C . ILE A 1 591 ? 20.219 41.283 21.468 1.00 62.91 591 ILE A C 1
ATOM 4813 O O . ILE A 1 591 ? 21.154 42.041 21.246 1.00 62.91 591 ILE A O 1
ATOM 4817 N N . MET A 1 592 ? 19.066 41.393 20.800 1.00 62.88 592 MET A N 1
ATOM 4818 C CA . MET A 1 592 ? 18.838 42.450 19.810 1.00 62.88 592 MET A CA 1
ATOM 4819 C C . MET A 1 592 ? 18.879 43.856 20.427 1.00 62.88 592 MET A C 1
ATOM 4821 O O . MET A 1 592 ? 19.390 44.770 19.790 1.00 62.88 592 MET A O 1
ATOM 4825 N N . ILE A 1 593 ? 18.366 44.032 21.651 1.00 62.88 593 ILE A N 1
ATOM 4826 C CA . ILE A 1 593 ? 18.440 45.308 22.379 1.00 62.88 593 ILE A CA 1
ATOM 4827 C C . ILE A 1 593 ? 19.884 45.612 22.795 1.00 62.88 593 ILE A C 1
ATOM 4829 O O . ILE A 1 593 ? 20.327 46.742 22.620 1.00 62.88 593 ILE A O 1
ATOM 4833 N N . GLU A 1 594 ? 20.626 44.625 23.299 1.00 58.41 594 GLU A N 1
ATOM 4834 C CA . GLU A 1 594 ? 22.042 44.772 23.674 1.00 58.41 594 GLU A CA 1
ATOM 4835 C C . GLU A 1 594 ? 22.937 45.077 22.470 1.00 58.41 594 GLU A C 1
ATOM 4837 O O . GLU A 1 594 ? 23.887 45.834 22.603 1.00 58.41 594 GLU A O 1
ATOM 4842 N N . LEU A 1 595 ? 22.614 44.542 21.290 1.00 55.69 595 LEU A N 1
ATOM 4843 C CA . LEU A 1 595 ? 23.294 44.895 20.044 1.00 55.69 595 LEU A CA 1
ATOM 4844 C C . LEU A 1 595 ? 22.925 46.308 19.552 1.00 55.69 595 LEU A C 1
ATOM 4846 O O . LEU A 1 595 ? 23.673 46.865 18.756 1.00 55.69 595 LEU A O 1
ATOM 4850 N N . SER A 1 596 ? 21.777 46.858 19.980 1.00 50.53 596 SER A N 1
ATOM 4851 C CA . SER A 1 596 ? 21.237 48.173 19.569 1.00 50.53 596 SER A CA 1
ATOM 4852 C C . SER A 1 596 ? 21.687 49.368 20.409 1.00 50.53 596 SER A C 1
ATOM 4854 O O . SER A 1 596 ? 21.374 50.507 20.054 1.00 50.53 596 SER A O 1
ATOM 4856 N N . GLN A 1 597 ? 22.377 49.101 21.518 1.00 45.06 597 GLN A N 1
ATOM 4857 C CA . GLN A 1 597 ? 22.957 50.083 22.438 1.00 45.06 597 GLN A CA 1
ATOM 4858 C C . GLN A 1 597 ? 24.457 50.191 22.197 1.00 45.06 597 GLN A C 1
ATOM 4860 O O . GLN A 1 597 ? 24.969 51.329 22.311 1.00 45.06 597 GLN A O 1
#

Solvent-accessible surface area (backbone atoms only — not comparable to full-atom values): 35394 Å² total; per-residue (Å²): 127,74,52,74,68,56,50,54,50,50,58,68,43,48,70,65,60,54,51,52,74,72,60,54,70,58,40,63,67,83,61,97,54,49,68,58,54,55,52,48,46,73,71,47,56,98,40,55,47,37,52,30,47,49,51,32,54,54,45,65,74,27,79,84,24,30,50,55,66,50,42,42,51,24,40,55,22,46,55,53,40,51,51,30,50,76,69,76,39,55,60,85,48,81,65,56,49,53,51,46,41,52,50,40,55,51,48,40,55,52,40,52,52,51,39,56,55,44,58,61,46,43,72,78,44,56,76,76,52,28,56,55,46,51,52,48,39,56,42,42,56,51,41,40,56,51,39,52,52,50,39,56,51,50,52,57,51,55,75,71,48,85,80,80,85,74,92,72,90,77,85,86,82,88,84,87,80,85,85,85,85,84,90,81,86,88,83,91,86,88,81,91,58,95,80,57,50,65,68,50,49,56,50,49,51,47,49,54,50,52,50,50,49,45,60,55,43,54,76,68,47,89,26,80,41,37,64,36,78,46,84,58,57,61,46,74,43,79,46,78,42,61,25,66,66,43,79,54,29,25,38,34,32,42,88,96,43,40,31,41,30,51,47,88,39,52,58,97,49,42,37,56,27,80,79,56,64,33,29,36,52,37,92,72,50,72,59,28,52,45,66,42,45,47,74,73,84,73,71,86,53,90,82,67,62,67,48,77,63,49,51,52,27,51,52,32,46,52,39,39,53,53,48,52,46,70,78,31,55,80,76,74,44,50,64,66,45,51,50,51,42,52,56,49,51,54,50,52,55,50,49,44,52,51,38,46,50,48,51,53,52,50,50,65,63,31,45,63,55,45,51,52,51,52,51,49,32,56,77,69,72,50,89,77,93,70,53,74,70,56,50,32,49,24,39,72,70,68,62,38,65,68,64,45,49,56,59,44,50,51,64,75,76,42,96,63,54,74,71,59,45,51,52,52,51,52,49,45,50,52,53,74,39,49,88,57,44,85,78,67,66,76,80,76,82,86,76,87,87,87,89,86,81,93,76,92,78,85,82,79,84,72,94,68,84,81,88,68,89,75,89,58,65,86,85,65,78,85,57,94,69,80,80,58,90,78,70,83,72,52,83,77,55,62,82,60,46,24,37,31,36,41,28,19,42,91,83,73,44,78,74,45,73,50,78,29,56,69,92,38,44,59,57,52,41,43,51,61,71,69,55,89,43,42,27,37,35,38,27,42,31,43,92,97,39,84,47,72,78,43,61,25,54,78,72,46,83,61,72,75,81,72,52,81,73,61,68,66,61,79,58,74,92,75,54,65,73,68,56,58,35,50,50,55,34,51,51,54,52,49,53,54,50,64,62,70,107

Secondary structure (DSSP, 8-state):
---HHHHHHHHHHHHHHGGGGGPPTTSPP--TTHHHHHHHHHHS-SSHHHHHHHHHHGGGG-TT---HHHHHHHHHHHHHHHHHHHTT-SS--HHHHHHHHHHHHHHHHHHHHHHHHHHHHHTTS-HHHHHHHHHHHHHHHHHHHHHHHHHHHHHHHHTTS-------PPPP-PPPPPPPPPP----S--SS-TTTHHHHHHHHHHHHHHHHHHHHHHTT-TTSSEEEE--SSEEE-SEEEE-SS-TTEEEEEETTEEEEEEGGGB-SSEEE-TT---EEEES--HHHHHHHH--TTSSSS-PPPPPHHHHHHHHHHHHHHHHHHHHHBTTTB-HHHHHHHHHHHHHHHHHHHHHHHHHHHHHHHHHHHHHHHHHHHHHTT----S-HHHHHHHHHTT--HHHHHHHHHHHHHS---HHHHHHHHHHHHHHHTTTTGGG--PPPPP----------------------TT-S-TT----TTTT--S-PPPTTGGGG-EEEEEEE-TTS-EEEEEEEEGGGHHHHHHHHHHS--SEEEEEEEETTEEEEEEEEETT--------TTGGGSTTGGGS-THHHHHHHHHHHHHHHHHHT-